Protein 7S91 (pdb70)

InterPro domains:
  IPR018657 LarA-like, N-terminal [PF09861] (10-203)
  IPR043166 LarA-like, C-terminal domain [G3DSA:3.90.226.30] (8-407)
  IPR047926 Nickel-dependent lactate racemase LarA [NF033504] (6-414)
  IPR048068 LarA-like [PTHR33171] (4-414)
  IPR048520 Lactate racemase, C-terminal domain [PF21113] (271-406)

Structure (mmCIF, N/CA/C/O backbone):
data_7S91
#
_entry.id   7S91
#
_cell.length_a   72.460
_cell.length_b   100.450
_cell.length_c   132.050
_cell.angle_alpha   90.00
_cell.angle_beta   90.00
_cell.angle_gamma   90.00
#
_symmetry.space_group_name_H-M   'I 2 2 2'
#
loop_
_entity.id
_entity.type
_entity.pdbx_description
1 polymer 'Malate racemase Mar2'
2 non-polymer 'CHLORIDE ION'
3 water water
#
loop_
_atom_site.group_PDB
_atom_site.id
_atom_site.type_symbol
_atom_site.label_atom_id
_atom_site.label_alt_id
_atom_site.label_comp_id
_atom_site.label_asym_id
_atom_site.label_entity_id
_atom_site.label_seq_id
_atom_site.pdbx_PDB_ins_code
_atom_site.Cartn_x
_atom_site.Cartn_y
_atom_site.Cartn_z
_atom_site.occupancy
_atom_site.B_iso_or_equiv
_atom_site.auth_seq_id
_atom_site.auth_comp_id
_atom_site.auth_asym_id
_atom_site.auth_atom_id
_atom_site.pdbx_PDB_model_num
ATOM 1 N N . GLY A 1 2 ? -18.554 -25.134 -78.924 1.00 54.00 2 GLY A N 1
ATOM 2 C CA . GLY A 1 2 ? -19.844 -25.051 -78.268 1.00 56.60 2 GLY A CA 1
ATOM 3 C C . GLY A 1 2 ? -19.863 -24.058 -77.122 1.00 58.55 2 GLY A C 1
ATOM 4 O O . GLY A 1 2 ? -18.814 -23.665 -76.601 1.00 58.33 2 GLY A O 1
ATOM 5 N N . TYR A 1 3 ? -21.065 -23.652 -76.726 1.00 56.80 3 TYR A N 1
ATOM 6 C CA . TYR A 1 3 ? -21.253 -22.614 -75.721 1.00 61.14 3 TYR A CA 1
ATOM 7 C C . TYR A 1 3 ? -22.050 -23.199 -74.566 1.00 64.31 3 TYR A C 1
ATOM 8 O O . TYR A 1 3 ? -23.155 -23.723 -74.759 1.00 62.78 3 TYR A O 1
ATOM 17 N N . LYS A 1 4 ? -21.455 -23.144 -73.381 1.00 62.08 4 LYS A N 1
ATOM 18 C CA . LYS A 1 4 ? -21.973 -23.772 -72.180 1.00 63.25 4 LYS A CA 1
ATOM 19 C C . LYS A 1 4 ? -22.744 -22.729 -71.380 1.00 64.67 4 LYS A C 1
ATOM 20 O O . LYS A 1 4 ? -22.384 -21.546 -71.354 1.00 59.97 4 LYS A O 1
ATOM 26 N N . GLU A 1 5 ? -23.818 -23.174 -70.733 1.00 65.77 5 GLU A N 1
ATOM 27 C CA . GLU A 1 5 ? -24.737 -22.286 -70.028 1.00 64.74 5 GLU A CA 1
ATOM 28 C C . GLU A 1 5 ? -24.827 -22.714 -68.568 1.00 63.77 5 GLU A C 1
ATOM 29 O O . GLU A 1 5 ? -25.276 -23.826 -68.272 1.00 62.51 5 GLU A O 1
ATOM 35 N N . ILE A 1 6 ? -24.399 -21.831 -67.664 1.00 61.66 6 ILE A N 1
ATOM 36 C CA . ILE A 1 6 ? -24.084 -22.179 -66.278 1.00 58.87 6 ILE A CA 1
ATOM 37 C C . ILE A 1 6 ? -24.943 -21.348 -65.337 1.00 57.42 6 ILE A C 1
ATOM 38 O O . ILE A 1 6 ? -24.799 -20.119 -65.279 1.00 56.13 6 ILE A O 1
ATOM 43 N N . SER A 1 7 ? -25.789 -22.019 -64.559 1.00 53.25 7 SER A N 1
ATOM 44 C CA . SER A 1 7 ? -26.566 -21.350 -63.519 1.00 50.83 7 SER A CA 1
ATOM 45 C C . SER A 1 7 ? -25.659 -21.050 -62.324 1.00 51.74 7 SER A C 1
ATOM 46 O O . SER A 1 7 ? -25.023 -21.956 -61.771 1.00 51.46 7 SER A O 1
ATOM 49 N N . LEU A 1 8 ? -25.568 -19.779 -61.947 1.00 48.57 8 LEU A N 1
ATOM 50 C CA . LEU A 1 8 ? -24.797 -19.351 -60.789 1.00 44.89 8 LEU A CA 1
ATOM 51 C C . LEU A 1 8 ? -25.755 -18.777 -59.753 1.00 41.52 8 LEU A C 1
ATOM 52 O O . LEU A 1 8 ? -26.437 -17.777 -60.016 1.00 40.34 8 LEU A O 1
ATOM 57 N N . LYS A 1 9 ? -25.788 -19.389 -58.576 1.00 38.93 9 LYS A N 1
ATOM 58 C CA . LYS A 1 9 ? -26.632 -18.881 -57.504 1.00 38.94 9 LYS A CA 1
ATOM 59 C C . LYS A 1 9 ? -26.203 -17.484 -57.071 1.00 34.43 9 LYS A C 1
ATOM 60 O O . LYS A 1 9 ? -25.012 -17.184 -56.914 1.00 29.76 9 LYS A O 1
ATOM 66 N N . TYR A 1 10 ? -27.199 -16.630 -56.888 1.00 32.93 10 TYR A N 1
ATOM 67 C CA . TYR A 1 10 ? -26.996 -15.245 -56.502 1.00 35.37 10 TYR A CA 1
ATOM 68 C C . TYR A 1 10 ? -28.134 -14.866 -55.567 1.00 39.73 10 TYR A C 1
ATOM 69 O O . TYR A 1 10 ? -29.314 -14.994 -55.930 1.00 37.82 10 TYR A O 1
ATOM 78 N N . GLY A 1 11 ? -27.785 -14.434 -54.361 1.00 35.95 11 GLY A N 1
ATOM 79 C CA . GLY A 1 11 ? -28.814 -14.119 -53.387 1.00 34.04 11 GLY A CA 1
ATOM 80 C C . GLY A 1 11 ? -29.752 -15.285 -53.186 1.00 37.61 11 GLY A C 1
ATOM 81 O O . GLY A 1 11 ? -29.331 -16.422 -52.936 1.00 35.40 11 GLY A O 1
ATOM 82 N N . LYS A 1 12 ? -31.050 -15.016 -53.317 1.00 36.48 12 LYS A N 1
ATOM 83 C CA . LYS A 1 12 ? -32.065 -16.035 -53.127 1.00 36.86 12 LYS A CA 1
ATOM 84 C C . LYS A 1 12 ? -32.547 -16.604 -54.445 1.00 34.78 12 LYS A C 1
ATOM 85 O O . LYS A 1 12 ? -33.591 -17.261 -54.482 1.00 41.58 12 LYS A O 1
ATOM 91 N N . GLY A 1 13 ? -31.811 -16.349 -55.528 1.00 38.47 13 GLY A N 1
ATOM 92 C CA . GLY A 1 13 ? -32.089 -16.931 -56.830 1.00 33.41 13 GLY A CA 1
ATOM 93 C C . GLY A 1 13 ? -30.841 -17.345 -57.587 1.00 42.95 13 GLY A C 1
ATOM 94 O O . GLY A 1 13 ? -29.860 -17.802 -56.982 1.00 38.07 13 GLY A O 1
ATOM 95 N N . ALA A 1 14 ? -30.852 -17.173 -58.914 1.00 47.50 14 ALA A N 1
ATOM 96 C CA . ALA A 1 14 ? -29.771 -17.653 -59.767 1.00 42.68 14 ALA A CA 1
ATOM 97 C C . ALA A 1 14 ? -29.633 -16.787 -61.007 1.00 46.06 14 ALA A C 1
ATOM 98 O O . ALA A 1 14 ? -30.631 -16.386 -61.609 1.00 47.81 14 ALA A O 1
ATOM 100 N N . VAL A 1 15 ? -28.388 -16.516 -61.389 1.00 49.97 15 VAL A N 1
ATOM 101 C CA . VAL A 1 15 ? -28.076 -15.887 -62.670 1.00 51.69 15 VAL A CA 1
ATOM 102 C C . VAL A 1 15 ? -27.609 -16.961 -63.648 1.00 55.13 15 VAL A C 1
ATOM 103 O O . VAL A 1 15 ? -27.506 -18.139 -63.287 1.00 51.78 15 VAL A O 1
ATOM 107 N N . ASP A 1 16 ? -27.307 -16.556 -64.886 1.00 61.52 16 ASP A N 1
ATOM 108 C CA . ASP A 1 16 ? -26.755 -17.436 -65.909 1.00 57.48 16 ASP A CA 1
ATOM 109 C C . ASP A 1 16 ? -25.539 -16.782 -66.547 1.00 61.74 16 ASP A C 1
ATOM 110 O O . ASP A 1 16 ? -25.448 -15.553 -66.638 1.00 63.94 16 ASP A O 1
ATOM 115 N N . VAL A 1 17 ? -24.595 -17.617 -66.978 1.00 61.45 17 VAL A N 1
ATOM 116 C CA . VAL A 1 17 ? -23.460 -17.172 -67.776 1.00 58.73 17 VAL A CA 1
ATOM 117 C C . VAL A 1 17 ? -23.273 -18.159 -68.928 1.00 63.14 17 VAL A C 1
ATOM 118 O O . VAL A 1 17 ? -23.588 -19.348 -68.811 1.00 61.97 17 VAL A O 1
ATOM 122 N N . LYS A 1 18 ? -22.805 -17.646 -70.067 1.00 58.76 18 LYS A N 1
ATOM 123 C CA . LYS A 1 18 ? -22.598 -18.442 -71.273 1.00 58.44 18 LYS A CA 1
ATOM 124 C C . LYS A 1 18 ? -21.121 -18.383 -71.639 1.00 60.91 18 LYS A C 1
ATOM 125 O O . LYS A 1 18 ? -20.569 -17.291 -71.826 1.00 58.01 18 LYS A O 1
ATOM 131 N N . ILE A 1 19 ? -20.470 -19.546 -71.702 1.00 56.26 19 ILE A N 1
ATOM 132 C CA . ILE A 1 19 ? -19.028 -19.598 -71.921 1.00 61.69 19 ILE A CA 1
ATOM 133 C C . ILE A 1 19 ? -18.741 -20.674 -72.964 1.00 60.53 19 ILE A C 1
ATOM 134 O O . ILE A 1 19 ? -19.411 -21.713 -72.997 1.00 58.73 19 ILE A O 1
ATOM 139 N N . ASP A 1 20 ? -17.746 -20.420 -73.819 1.00 57.83 20 ASP A N 1
ATOM 140 C CA . ASP A 1 20 ? -17.254 -21.447 -74.735 1.00 61.86 20 ASP A CA 1
ATOM 141 C C . ASP A 1 20 ? -16.714 -22.634 -73.943 1.00 58.04 20 ASP A C 1
ATOM 142 O O . ASP A 1 20 ? -15.727 -22.501 -73.211 1.00 56.17 20 ASP A O 1
ATOM 147 N N . GLU A 1 21 ? -17.354 -23.797 -74.113 1.00 55.25 21 GLU A N 1
ATOM 148 C CA . GLU A 1 21 ? -17.044 -24.956 -73.279 1.00 60.59 21 GLU A CA 1
ATOM 149 C C . GLU A 1 21 ? -15.565 -25.325 -73.342 1.00 62.35 21 GLU A C 1
ATOM 150 O O . GLU A 1 21 ? -14.953 -25.612 -72.306 1.00 57.18 21 GLU A O 1
ATOM 156 N N . ASN A 1 22 ? -14.966 -25.301 -74.543 1.00 62.90 22 ASN A N 1
ATOM 157 C CA . ASN A 1 22 ? -13.564 -25.681 -74.720 1.00 59.81 22 ASN A CA 1
ATOM 158 C C . ASN A 1 22 ? -12.614 -24.681 -74.110 1.00 61.63 22 ASN A C 1
ATOM 159 O O . ASN A 1 22 ? -11.393 -24.848 -74.215 1.00 61.82 22 ASN A O 1
ATOM 164 N N . MET A 1 23 ? -13.153 -23.643 -73.488 1.00 63.74 23 MET A N 1
ATOM 165 C CA . MET A 1 23 ? -12.366 -22.591 -72.878 1.00 66.79 23 MET A CA 1
ATOM 166 C C . MET A 1 23 ? -12.516 -22.560 -71.361 1.00 62.45 23 MET A C 1
ATOM 167 O O . MET A 1 23 ? -11.755 -21.853 -70.687 1.00 59.61 23 MET A O 1
ATOM 172 N N . CYS A 1 24 ? -13.441 -23.341 -70.805 1.00 56.57 24 CYS A N 1
ATOM 173 C CA . CYS A 1 24 ? -13.750 -23.270 -69.390 1.00 61.00 24 CYS A CA 1
ATOM 174 C C . CYS A 1 24 ? -13.829 -24.661 -68.767 1.00 61.28 24 CYS A C 1
ATOM 175 O O . CYS A 1 24 ? -14.071 -25.667 -69.442 1.00 59.33 24 CYS A O 1
ATOM 178 N N . THR A 1 25 ? -13.601 -24.698 -67.455 1.00 52.46 25 THR A N 1
ATOM 179 C CA . THR A 1 25 ? -13.842 -25.873 -66.627 1.00 56.28 25 THR A CA 1
ATOM 180 C C . THR A 1 25 ? -14.762 -25.463 -65.479 1.00 52.27 25 THR A C 1
ATOM 181 O O . THR A 1 25 ? -14.561 -24.407 -64.868 1.00 51.99 25 THR A O 1
ATOM 185 N N . VAL A 1 26 ? -15.772 -26.281 -65.198 1.00 48.03 26 VAL A N 1
ATOM 186 C CA . VAL A 1 26 ? -16.683 -26.055 -64.082 1.00 45.48 26 VAL A CA 1
ATOM 187 C C . VAL A 1 26 ? -16.375 -27.088 -63.008 1.00 44.39 26 VAL A C 1
ATOM 188 O O . VAL A 1 26 ? -16.631 -28.283 -63.191 1.00 49.96 26 VAL A O 1
ATOM 192 N N . LEU A 1 27 ? -15.854 -26.623 -61.879 1.00 44.64 27 LEU A N 1
ATOM 193 C CA . LEU A 1 27 ? -15.524 -27.459 -60.732 1.00 39.87 27 LEU A CA 1
ATOM 194 C C . LEU A 1 27 ? -16.672 -27.458 -59.731 1.00 38.37 27 LEU A C 1
ATOM 195 O O . LEU A 1 27 ? -17.085 -26.396 -59.260 1.00 40.30 27 LEU A O 1
ATOM 200 N N . TYR A 1 28 ? -17.174 -28.652 -59.393 1.00 43.44 28 TYR A N 1
ATOM 201 C CA . TYR A 1 28 ? -18.246 -28.822 -58.416 1.00 43.66 28 TYR A CA 1
ATOM 202 C C . TYR A 1 28 ? -17.761 -29.585 -57.183 1.00 40.13 28 TYR A C 1
ATOM 203 O O . TYR A 1 28 ? -16.967 -30.514 -57.313 1.00 42.48 28 TYR A O 1
ATOM 212 N N . PRO A 1 29 ? -18.236 -29.243 -55.987 1.00 41.57 29 PRO A N 1
ATOM 213 C CA . PRO A 1 29 ? -17.969 -30.087 -54.819 1.00 38.16 29 PRO A CA 1
ATOM 214 C C . PRO A 1 29 ? -18.806 -31.358 -54.855 1.00 41.37 29 PRO A C 1
ATOM 215 O O . PRO A 1 29 ? -19.819 -31.461 -55.552 1.00 41.40 29 PRO A O 1
ATOM 219 N N . GLU A 1 30 ? -18.358 -32.341 -54.083 1.00 41.72 30 GLU A N 1
ATOM 220 C CA . GLU A 1 30 ? -19.079 -33.597 -53.875 1.00 45.45 30 GLU A CA 1
ATOM 221 C C . GLU A 1 30 ? -19.587 -33.573 -52.433 1.00 46.75 30 GLU A C 1
ATOM 222 O O . GLU A 1 30 ? -19.080 -34.274 -51.551 1.00 50.92 30 GLU A O 1
ATOM 228 N N . ASP A 1 31 ? -20.627 -32.777 -52.204 1.00 49.42 31 ASP A N 1
ATOM 229 C CA . ASP A 1 31 ? -21.003 -32.359 -50.855 1.00 52.49 31 ASP A CA 1
ATOM 230 C C . ASP A 1 31 ? -21.860 -33.468 -50.236 1.00 55.03 31 ASP A C 1
ATOM 231 O O . ASP A 1 31 ? -23.090 -33.397 -50.183 1.00 57.27 31 ASP A O 1
ATOM 236 N N . LEU A 1 32 ? -21.177 -34.516 -49.759 1.00 54.65 32 LEU A N 1
ATOM 237 C CA . LEU A 1 32 ? -21.830 -35.756 -49.337 1.00 50.01 32 LEU A CA 1
ATOM 238 C C . LEU A 1 32 ? -22.793 -35.512 -48.172 1.00 50.04 32 LEU A C 1
ATOM 239 O O . LEU A 1 32 ? -22.554 -34.658 -47.322 1.00 50.66 32 LEU A O 1
ATOM 244 N N . PRO A 1 33 ? -23.881 -36.270 -48.100 1.00 51.99 33 PRO A N 1
ATOM 245 C CA . PRO A 1 33 ? -24.841 -36.079 -47.007 1.00 46.76 33 PRO A CA 1
ATOM 246 C C . PRO A 1 33 ? -24.391 -36.805 -45.742 1.00 48.46 33 PRO A C 1
ATOM 247 O O . PRO A 1 33 ? -23.658 -37.802 -45.779 1.00 47.65 33 PRO A O 1
ATOM 251 N N . GLY A 1 34 ? -24.854 -36.284 -44.607 1.00 42.65 34 GLY A N 1
ATOM 252 C CA . GLY A 1 34 ? -24.467 -36.847 -43.327 1.00 44.25 34 GLY A CA 1
ATOM 253 C C . GLY A 1 34 ? -24.910 -38.292 -43.173 1.00 45.99 34 GLY A C 1
ATOM 254 O O . GLY A 1 34 ? -25.931 -38.717 -43.715 1.00 45.21 34 GLY A O 1
ATOM 255 N N . VAL A 1 35 ? -24.108 -39.065 -42.428 1.00 45.50 35 VAL A N 1
ATOM 256 C CA . VAL A 1 35 ? -24.419 -40.471 -42.173 1.00 44.54 35 VAL A CA 1
ATOM 257 C C . VAL A 1 35 ? -25.711 -40.571 -41.372 1.00 46.32 35 VAL A C 1
ATOM 258 O O . VAL A 1 35 ? -26.048 -39.684 -40.581 1.00 47.79 35 VAL A O 1
ATOM 262 N N . GLU A 1 36 ? -26.447 -41.666 -41.574 1.00 49.93 36 GLU A N 1
ATOM 263 C CA . GLU A 1 36 ? -27.720 -41.798 -40.869 1.00 58.04 36 GLU A CA 1
ATOM 264 C C . GLU A 1 36 ? -27.503 -41.955 -39.368 1.00 52.42 36 GLU A C 1
ATOM 265 O O . GLU A 1 36 ? -28.201 -41.319 -38.568 1.00 51.92 36 GLU A O 1
ATOM 271 N N . ASP A 1 37 ? -26.534 -42.779 -38.963 1.00 42.39 37 ASP A N 1
ATOM 272 C CA . ASP A 1 37 ? -26.265 -43.019 -37.546 1.00 41.05 37 ASP A CA 1
ATOM 273 C C . ASP A 1 37 ? -24.878 -42.492 -37.208 1.00 43.67 37 ASP A C 1
ATOM 274 O O . ASP A 1 37 ? -23.884 -43.235 -37.280 1.00 39.39 37 ASP A O 1
ATOM 279 N N . PRO A 1 38 ? -24.770 -41.216 -36.819 1.00 47.71 38 PRO A N 1
ATOM 280 C CA . PRO A 1 38 ? -23.441 -40.650 -36.520 1.00 34.24 38 PRO A CA 1
ATOM 281 C C . PRO A 1 38 ? -22.732 -41.326 -35.361 1.00 36.03 38 PRO A C 1
ATOM 282 O O . PRO A 1 38 ? -21.520 -41.563 -35.449 1.00 39.93 38 PRO A O 1
ATOM 286 N N . MET A 1 39 ? -23.432 -41.631 -34.266 1.00 34.30 39 MET A N 1
ATOM 287 C CA . MET A 1 39 ? -22.766 -42.271 -33.135 1.00 36.12 39 MET A CA 1
ATOM 288 C C . MET A 1 39 ? -22.276 -43.675 -33.481 1.00 37.43 39 MET A C 1
ATOM 289 O O . MET A 1 39 ? -21.282 -44.147 -32.906 1.00 33.31 39 MET A O 1
ATOM 294 N N . ALA A 1 40 ? -22.943 -44.346 -34.421 1.00 37.76 40 ALA A N 1
ATOM 295 C CA . ALA A 1 40 ? -22.491 -45.659 -34.868 1.00 37.88 40 ALA A CA 1
ATOM 296 C C . ALA A 1 40 ? -21.308 -45.548 -35.824 1.00 37.38 40 ALA A C 1
ATOM 297 O O . ALA A 1 40 ? -20.454 -46.444 -35.854 1.00 35.85 40 ALA A O 1
ATOM 299 N N . GLU A 1 41 ? -21.241 -44.466 -36.608 1.00 34.48 41 GLU A N 1
ATOM 300 C CA . GLU A 1 41 ? -20.044 -44.209 -37.405 1.00 37.59 41 GLU A CA 1
ATOM 301 C C . GLU A 1 41 ? -18.838 -43.945 -36.504 1.00 37.45 41 GLU A C 1
ATOM 302 O O . GLU A 1 41 ? -17.711 -44.335 -36.833 1.00 34.57 41 GLU A O 1
ATOM 308 N N . VAL A 1 42 ? -19.055 -43.299 -35.351 1.00 33.06 42 VAL A N 1
ATOM 309 C CA . VAL A 1 42 ? -17.959 -43.116 -34.402 1.00 34.46 42 VAL A CA 1
ATOM 310 C C . VAL A 1 42 ? -17.448 -44.466 -33.931 1.00 32.19 42 VAL A C 1
ATOM 311 O O . VAL A 1 42 ? -16.242 -44.727 -33.923 1.00 32.63 42 VAL A O 1
ATOM 315 N N . SER A 1 43 ? -18.366 -45.347 -33.526 1.00 34.94 43 SER A N 1
ATOM 316 C CA . SER A 1 43 ? -17.963 -46.648 -33.010 1.00 33.57 43 SER A CA 1
ATOM 317 C C . SER A 1 43 ? -17.317 -47.493 -34.096 1.00 33.07 43 SER A C 1
ATOM 318 O O . SER A 1 43 ? -16.331 -48.195 -33.840 1.00 32.82 43 SER A O 1
ATOM 321 N N . ARG A 1 44 ? -17.869 -47.452 -35.314 1.00 32.62 44 ARG A N 1
ATOM 322 C CA . ARG A 1 44 ? -17.197 -48.069 -36.454 1.00 31.11 44 ARG A CA 1
ATOM 323 C C . ARG A 1 44 ? -15.756 -47.570 -36.572 1.00 35.24 44 ARG A C 1
ATOM 324 O O . ARG A 1 44 ? -14.817 -48.365 -36.693 1.00 32.22 44 ARG A O 1
ATOM 332 N N . SER A 1 45 ? -15.571 -46.241 -36.530 1.00 33.37 45 SER A N 1
ATOM 333 C CA . SER A 1 45 ? -14.238 -45.642 -36.595 1.00 31.31 45 SER A CA 1
ATOM 334 C C . SER A 1 45 ? -13.320 -46.172 -35.501 1.00 28.95 45 SER A C 1
ATOM 335 O O . SER A 1 45 ? -12.156 -46.499 -35.762 1.00 34.29 45 SER A O 1
ATOM 338 N N . LEU A 1 46 ? -13.824 -46.251 -34.272 1.00 27.04 46 LEU A N 1
ATOM 339 C CA . LEU A 1 46 ? -13.018 -46.673 -33.134 1.00 29.93 46 LEU A CA 1
ATOM 340 C C . LEU A 1 46 ? -12.587 -48.131 -33.257 1.00 36.00 46 LEU A C 1
ATOM 341 O O . LEU A 1 46 ? -11.475 -48.493 -32.839 1.00 34.01 46 LEU A O 1
ATOM 346 N N . LYS A 1 47 ? -13.456 -48.984 -33.809 1.00 32.92 47 LYS A N 1
ATOM 347 C CA . LYS A 1 47 ? -13.095 -50.381 -34.033 1.00 35.93 47 LYS A CA 1
ATOM 348 C C . LYS A 1 47 ? -12.046 -50.524 -35.128 1.00 39.21 47 LYS A C 1
ATOM 349 O O . LYS A 1 47 ? -11.255 -51.475 -35.105 1.00 41.63 47 LYS A O 1
ATOM 351 N N . ASP A 1 48 ? -12.011 -49.586 -36.078 1.00 36.67 48 ASP A N 1
ATOM 352 C CA . ASP A 1 48 ? -11.089 -49.609 -37.214 1.00 40.28 48 ASP A CA 1
ATOM 353 C C . ASP A 1 48 ? -10.184 -48.376 -37.186 1.00 37.99 48 ASP A C 1
ATOM 354 O O . ASP A 1 48 ? -10.251 -47.517 -38.079 1.00 40.25 48 ASP A O 1
ATOM 359 N N . PRO A 1 49 ? -9.312 -48.255 -36.189 1.00 39.46 49 PRO A N 1
ATOM 360 C CA . PRO A 1 49 ? -8.472 -47.060 -36.087 1.00 31.31 49 PRO A CA 1
ATOM 361 C C . PRO A 1 49 ? -7.332 -47.084 -37.095 1.00 34.17 49 PRO A C 1
ATOM 362 O O . PRO A 1 49 ? -6.956 -48.125 -37.635 1.00 38.10 49 PRO A O 1
ATOM 366 N N . ILE A 1 50 ? -6.786 -45.899 -37.342 1.00 31.23 50 ILE A N 1
ATOM 367 C CA . ILE A 1 50 ? -5.827 -45.658 -38.415 1.00 30.56 50 ILE A CA 1
ATOM 368 C C . ILE A 1 50 ? -4.456 -45.413 -37.800 1.00 30.34 50 ILE A C 1
ATOM 369 O O . ILE A 1 50 ? -4.260 -44.431 -37.078 1.00 32.95 50 ILE A O 1
ATOM 374 N N . GLY A 1 51 ? -3.508 -46.299 -38.085 1.00 30.32 51 GLY A N 1
ATOM 375 C CA . GLY A 1 51 ? -2.131 -46.067 -37.703 1.00 32.99 51 GLY A CA 1
ATOM 376 C C . GLY A 1 51 ? -1.853 -46.296 -36.243 1.00 33.40 51 GLY A C 1
ATOM 377 O O . GLY A 1 51 ? -0.790 -45.897 -35.761 1.00 39.35 51 GLY A O 1
ATOM 378 N N . LYS A 1 52 ? -2.777 -46.911 -35.515 1.00 34.88 52 LYS A N 1
ATOM 379 C CA . LYS A 1 52 ? -2.541 -47.115 -34.097 1.00 38.78 52 LYS A CA 1
ATOM 380 C C . LYS A 1 52 ? -3.565 -48.121 -33.613 1.00 34.78 52 LYS A C 1
ATOM 381 O O . LYS A 1 52 ? -4.613 -48.310 -34.230 1.00 34.05 52 LYS A O 1
ATOM 387 N N . ALA A 1 53 ? -3.214 -48.805 -32.537 1.00 35.04 53 ALA A N 1
ATOM 388 C CA . ALA A 1 53 ? -4.067 -49.817 -31.969 1.00 34.50 53 ALA A CA 1
ATOM 389 C C . ALA A 1 53 ? -5.382 -49.189 -31.503 1.00 35.70 53 ALA A C 1
ATOM 390 O O . ALA A 1 53 ? -5.453 -47.990 -31.232 1.00 34.42 53 ALA A O 1
ATOM 392 N N . PRO A 1 54 ? -6.446 -49.973 -31.408 1.00 34.33 54 PRO A N 1
ATOM 393 C CA . PRO A 1 54 ? -7.690 -49.418 -30.864 1.00 33.38 54 PRO A CA 1
ATOM 394 C C . PRO A 1 54 ? -7.478 -49.028 -29.413 1.00 34.45 54 PRO A C 1
ATOM 395 O O . PRO A 1 54 ? -6.535 -49.479 -28.756 1.00 35.04 54 PRO A O 1
ATOM 399 N N . LEU A 1 55 ? -8.359 -48.153 -28.925 1.00 31.38 55 LEU A N 1
ATOM 400 C CA . LEU A 1 55 ? -8.307 -47.742 -27.527 1.00 30.54 55 LEU A CA 1
ATOM 401 C C . LEU A 1 55 ? -8.335 -48.936 -26.579 1.00 33.31 55 LEU A C 1
ATOM 402 O O . LEU A 1 55 ? -7.685 -48.917 -25.526 1.00 35.25 55 LEU A O 1
ATOM 407 N N . SER A 1 56 ? -9.104 -49.969 -26.920 1.00 32.90 56 SER A N 1
ATOM 408 C CA . SER A 1 56 ? -9.143 -51.177 -26.104 1.00 36.74 56 SER A CA 1
ATOM 409 C C . SER A 1 56 ? -7.745 -51.679 -25.741 1.00 40.26 56 SER A C 1
ATOM 410 O O . SER A 1 56 ? -7.559 -52.254 -24.661 1.00 37.59 56 SER A O 1
ATOM 413 N N . ASP A 1 57 ? -6.740 -51.444 -26.597 1.00 38.13 57 ASP A N 1
ATOM 414 C CA . ASP A 1 57 ? -5.383 -51.919 -26.316 1.00 36.16 57 ASP A CA 1
ATOM 415 C C . ASP A 1 57 ? -4.427 -50.836 -25.829 1.00 38.07 57 ASP A C 1
ATOM 416 O O . ASP A 1 57 ? -3.292 -51.155 -25.462 1.00 38.87 57 ASP A O 1
ATOM 421 N N . LEU A 1 58 ? -4.844 -49.573 -25.790 1.00 36.11 58 LEU A N 1
ATOM 422 C CA . LEU A 1 58 ? -3.924 -48.510 -25.404 1.00 33.68 58 LEU A CA 1
ATOM 423 C C . LEU A 1 58 ? -4.053 -48.059 -23.953 1.00 34.20 58 LEU A C 1
ATOM 424 O O . LEU A 1 58 ? -3.083 -47.535 -23.395 1.00 36.31 58 LEU A O 1
ATOM 429 N N . VAL A 1 59 ? -5.206 -48.255 -23.325 1.00 32.87 59 VAL A N 1
ATOM 430 C CA . VAL A 1 59 ? -5.574 -47.501 -22.140 1.00 34.25 59 VAL A CA 1
ATOM 431 C C . VAL A 1 59 ? -5.589 -48.346 -20.888 1.00 35.31 59 VAL A C 1
ATOM 432 O O . VAL A 1 59 ? -5.896 -47.818 -19.810 1.00 36.33 59 VAL A O 1
ATOM 436 N N . LYS A 1 60 ? -5.335 -49.642 -20.995 1.00 35.10 60 LYS A N 1
ATOM 437 C CA . LYS A 1 60 ? -5.407 -50.526 -19.839 1.00 38.56 60 LYS A CA 1
ATOM 438 C C . LYS A 1 60 ? -4.604 -49.949 -18.679 1.00 36.02 60 LYS A C 1
ATOM 439 O O . LYS A 1 60 ? -3.409 -49.684 -18.811 1.00 37.42 60 LYS A O 1
ATOM 441 N N . GLY A 1 61 ? -5.268 -49.723 -17.552 1.00 38.46 61 GLY A N 1
ATOM 442 C CA . GLY A 1 61 ? -4.604 -49.228 -16.363 1.00 36.89 61 GLY A CA 1
ATOM 443 C C . GLY A 1 61 ? -4.476 -47.721 -16.247 1.00 39.97 61 GLY A C 1
ATOM 444 O O . GLY A 1 61 ? -4.033 -47.242 -15.195 1.00 43.04 61 GLY A O 1
ATOM 445 N N . LYS A 1 62 ? -4.826 -46.957 -17.286 1.00 37.91 62 LYS A N 1
ATOM 446 C CA . LYS A 1 62 ? -4.759 -45.502 -17.191 1.00 33.10 62 LYS A CA 1
ATOM 447 C C . LYS A 1 62 ? -5.722 -45.019 -16.122 1.00 36.29 62 LYS A C 1
ATOM 448 O O . LYS A 1 62 ? -6.808 -45.574 -15.941 1.00 39.15 62 LYS A O 1
ATOM 454 N N . LYS A 1 63 ? -5.319 -43.983 -15.407 1.00 40.25 63 LYS A N 1
ATOM 455 C CA . LYS A 1 63 ? -6.107 -43.453 -14.308 1.00 38.73 63 LYS A CA 1
ATOM 456 C C . LYS A 1 63 ? -6.433 -41.987 -14.500 1.00 37.74 63 LYS A C 1
ATOM 457 O O . LYS A 1 63 ? -7.058 -41.380 -13.621 1.00 39.66 63 LYS A O 1
ATOM 463 N N . ASP A 1 64 ? -6.021 -41.392 -15.610 1.00 36.15 64 ASP A N 1
ATOM 464 C CA . ASP A 1 64 ? -6.181 -39.959 -15.678 1.00 35.34 64 ASP A CA 1
ATOM 465 C C . ASP A 1 64 ? -6.322 -39.610 -17.165 1.00 33.41 64 ASP A C 1
ATOM 466 O O . ASP A 1 64 ? -5.453 -38.960 -17.756 1.00 29.71 64 ASP A O 1
ATOM 471 N N . VAL A 1 65 ? -7.397 -40.099 -17.790 1.00 32.72 65 VAL A N 1
ATOM 472 C CA . VAL A 1 65 ? -7.644 -39.870 -19.214 1.00 28.12 65 VAL A CA 1
ATOM 473 C C . VAL A 1 65 ? -8.314 -38.518 -19.409 1.00 29.69 65 VAL A C 1
ATOM 474 O O . VAL A 1 65 ? -9.300 -38.193 -18.733 1.00 31.03 65 VAL A O 1
ATOM 478 N N . VAL A 1 66 ? -7.787 -37.729 -20.345 1.00 28.82 66 VAL A N 1
ATOM 479 C CA . VAL A 1 66 ? -8.347 -36.435 -20.715 1.00 26.55 66 VAL A CA 1
ATOM 480 C C . VAL A 1 66 ? -8.833 -36.515 -22.161 1.00 27.89 66 VAL A C 1
ATOM 481 O O . VAL A 1 66 ? -8.136 -37.045 -23.039 1.00 27.80 66 VAL A O 1
ATOM 485 N N . ILE A 1 67 ? -10.046 -36.033 -22.397 1.00 31.84 67 ILE A N 1
ATOM 486 C CA . ILE A 1 67 ? -10.617 -35.892 -23.735 1.00 30.34 67 ILE A CA 1
ATOM 487 C C . ILE A 1 67 ? -10.753 -34.399 -24.017 1.00 27.65 67 ILE A C 1
ATOM 488 O O . ILE A 1 67 ? -11.485 -33.691 -23.309 1.00 29.00 67 ILE A O 1
ATOM 493 N N . LEU A 1 68 ? -10.056 -33.922 -25.045 1.00 23.39 68 LEU A N 1
ATOM 494 C CA . LEU A 1 68 ? -10.134 -32.529 -25.475 1.00 27.85 68 LEU A CA 1
ATOM 495 C C . LEU A 1 68 ? -11.319 -32.338 -26.405 1.00 31.10 68 LEU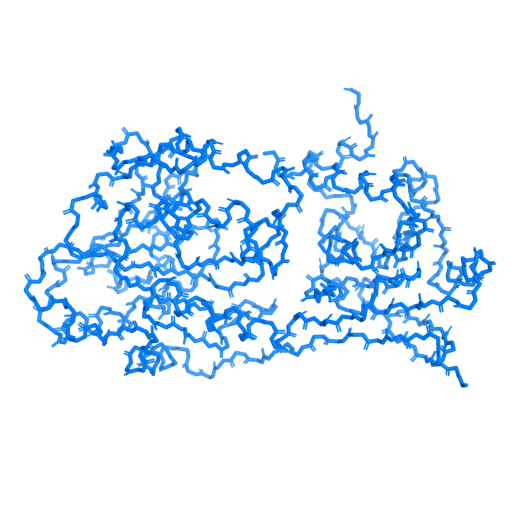 A C 1
ATOM 496 O O . LEU A 1 68 ? -11.484 -33.114 -27.349 1.00 34.16 68 LEU A O 1
ATOM 501 N N . ALA A 1 69 ? -12.099 -31.272 -26.179 1.00 29.54 69 ALA A N 1
ATOM 502 C CA . ALA A 1 69 ? -13.236 -30.935 -27.031 1.00 36.37 69 ALA A CA 1
ATOM 503 C C . ALA A 1 69 ? -13.242 -29.443 -27.352 1.00 34.81 69 ALA A C 1
ATOM 504 O O . ALA A 1 69 ? -12.737 -28.626 -26.578 1.00 35.02 69 ALA A O 1
ATOM 506 N N . SER A 1 70 ? -13.841 -29.090 -28.490 1.00 35.92 70 SER A N 1
ATOM 507 C CA . SER A 1 70 ? -13.915 -27.690 -28.900 1.00 45.07 70 SER A CA 1
ATOM 508 C C . SER A 1 70 ? -14.884 -26.913 -28.016 1.00 37.28 70 SER A C 1
ATOM 509 O O . SER A 1 70 ? -15.723 -27.484 -27.323 1.00 41.06 70 SER A O 1
ATOM 512 N N . ASP A 1 71 ? -14.758 -25.590 -28.040 1.00 37.50 71 ASP A N 1
ATOM 513 C CA . ASP A 1 71 ? -15.604 -24.756 -27.198 1.00 44.85 71 ASP A CA 1
ATOM 514 C C . ASP A 1 71 ? -16.882 -24.336 -27.936 1.00 46.42 71 ASP A C 1
ATOM 515 O O . ASP A 1 71 ? -17.107 -24.689 -29.096 1.00 43.43 71 ASP A O 1
ATOM 520 N N . ILE A 1 72 ? -17.728 -23.568 -27.236 1.00 43.56 72 ILE A N 1
ATOM 521 C CA . ILE A 1 72 ? -19.001 -23.098 -27.786 1.00 44.86 72 ILE A CA 1
ATOM 522 C C . ILE A 1 72 ? -18.775 -22.256 -29.043 1.00 48.56 72 ILE A C 1
ATOM 523 O O . ILE A 1 72 ? -19.642 -22.194 -29.924 1.00 54.02 72 ILE A O 1
ATOM 528 N N . THR A 1 73 ? -17.612 -21.615 -29.161 1.00 51.35 73 THR A N 1
ATOM 529 C CA . THR A 1 73 ? -17.344 -20.761 -30.316 1.00 53.53 73 THR A CA 1
ATOM 530 C C . THR A 1 73 ? -17.232 -21.575 -31.599 1.00 56.26 73 THR A C 1
ATOM 531 O O . THR A 1 73 ? -17.786 -21.193 -32.637 1.00 58.87 73 THR A O 1
ATOM 535 N N . ARG A 1 74 ? -16.494 -22.699 -31.550 1.00 56.58 74 ARG A N 1
ATOM 536 C CA . ARG A 1 74 ? -16.210 -23.533 -32.710 1.00 57.11 74 ARG A CA 1
ATOM 537 C C . ARG A 1 74 ? -17.107 -24.765 -32.678 1.00 53.97 74 ARG A C 1
ATOM 538 O O . ARG A 1 74 ? -16.622 -25.843 -32.324 1.00 52.55 74 ARG A O 1
ATOM 546 N N . PRO A 1 75 ? -18.431 -24.655 -33.050 1.00 56.17 75 PRO A N 1
ATOM 547 C CA . PRO A 1 75 ? -19.369 -25.769 -32.840 1.00 52.60 75 PRO A CA 1
ATOM 548 C C . PRO A 1 75 ? -18.881 -27.094 -33.396 1.00 52.41 75 PRO A C 1
ATOM 549 O O . PRO A 1 75 ? -18.767 -27.261 -34.612 1.00 56.51 75 PRO A O 1
ATOM 553 N N . SER A 1 76 ? -18.578 -28.044 -32.528 1.00 54.92 76 SER A N 1
ATOM 554 C CA . SER A 1 76 ? -18.173 -29.376 -32.944 1.00 48.01 76 SER A CA 1
ATOM 555 C C . SER A 1 76 ? -19.176 -30.372 -32.389 1.00 44.45 76 SER A C 1
ATOM 556 O O . SER A 1 76 ? -19.857 -30.087 -31.400 1.00 44.93 76 SER A O 1
ATOM 559 N N . PRO A 1 77 ? -19.319 -31.526 -33.025 1.00 44.89 77 PRO A N 1
ATOM 560 C CA . PRO A 1 77 ? -20.274 -32.520 -32.512 1.00 44.88 77 PRO A CA 1
ATOM 561 C C . PRO A 1 77 ? -19.682 -33.357 -31.389 1.00 37.26 77 PRO A C 1
ATOM 562 O O . PRO A 1 77 ? -19.725 -34.589 -31.416 1.00 36.76 77 PRO A O 1
ATOM 566 N N . SER A 1 78 ? -19.136 -32.667 -30.389 1.00 35.64 78 SER A N 1
ATOM 567 C CA . SER A 1 78 ? -18.610 -33.346 -29.214 1.00 39.32 78 SER A CA 1
ATOM 568 C C . SER A 1 78 ? -19.660 -34.255 -28.589 1.00 34.98 78 SER A C 1
ATOM 569 O O . SER A 1 78 ? -19.353 -35.384 -28.192 1.00 35.03 78 SER A O 1
ATOM 572 N N . HIS A 1 79 ? -20.916 -33.798 -28.534 1.00 34.98 79 HIS A N 1
ATOM 573 C CA . HIS A 1 79 ? -21.984 -34.637 -27.989 1.00 37.56 79 HIS A CA 1
ATOM 574 C C . HIS A 1 79 ? -22.201 -35.900 -28.808 1.00 31.38 79 HIS A C 1
ATOM 575 O O . HIS A 1 79 ? -22.797 -36.856 -28.302 1.00 31.57 79 HIS A O 1
ATOM 582 N N . ILE A 1 80 ? -21.744 -35.931 -30.053 1.00 32.08 80 ILE A N 1
ATOM 583 C CA . ILE A 1 80 ? -21.792 -37.169 -30.826 1.00 32.14 80 ILE A CA 1
ATOM 584 C C . ILE A 1 80 ? -20.519 -37.987 -30.646 1.00 32.73 80 ILE A C 1
ATOM 585 O O . ILE A 1 80 ? -20.571 -39.217 -30.573 1.00 29.91 80 ILE A O 1
ATOM 590 N N . LEU A 1 81 ? -19.354 -37.329 -30.599 1.00 33.11 81 LEU A N 1
ATOM 591 C CA . LEU A 1 81 ? -18.099 -38.072 -30.567 1.00 36.16 81 LEU A CA 1
ATOM 592 C C . LEU A 1 81 ? -17.813 -38.656 -29.190 1.00 36.04 81 LEU A C 1
ATOM 593 O O . LEU A 1 81 ? -17.322 -39.786 -29.085 1.00 36.70 81 LEU A O 1
ATOM 598 N N . ILE A 1 82 ? -18.108 -37.913 -28.129 1.00 32.38 82 ILE A N 1
ATOM 599 C CA . ILE A 1 82 ? -17.611 -38.282 -26.809 1.00 31.55 82 ILE A CA 1
ATOM 600 C C . ILE A 1 82 ? -18.300 -39.519 -26.225 1.00 35.27 82 ILE A C 1
ATOM 601 O O . ILE A 1 82 ? -17.580 -40.398 -25.720 1.00 34.60 82 ILE A O 1
ATOM 606 N N . PRO A 1 83 ? -19.637 -39.671 -26.270 1.00 35.17 83 PRO A N 1
ATOM 607 C CA . PRO A 1 83 ? -20.280 -40.856 -25.631 1.00 35.74 83 PRO A CA 1
ATOM 608 C C . PRO A 1 83 ? -19.751 -42.185 -26.156 1.00 34.97 83 PRO A C 1
ATOM 609 O O . PRO A 1 83 ? -19.517 -43.101 -25.358 1.00 35.73 83 PRO A O 1
ATOM 613 N N . PRO A 1 84 ? -19.558 -42.367 -27.469 1.00 36.87 84 PRO A N 1
ATOM 614 C CA . PRO A 1 84 ? -18.941 -43.632 -27.902 1.00 35.23 84 PRO A CA 1
ATOM 615 C C . PRO A 1 84 ? -17.500 -43.787 -27.433 1.00 37.28 84 PRO A C 1
ATOM 616 O O . PRO A 1 84 ? -17.020 -44.927 -27.327 1.00 32.60 84 PRO A O 1
ATOM 620 N N . ILE A 1 85 ? -16.788 -42.681 -27.173 1.00 32.13 85 ILE A N 1
ATOM 621 C CA . ILE A 1 85 ? -15.411 -42.795 -26.697 1.00 31.20 85 ILE A CA 1
ATOM 622 C C . ILE A 1 85 ? -15.400 -43.304 -25.266 1.00 35.20 85 ILE A C 1
ATOM 623 O O . ILE A 1 85 ? -14.656 -44.236 -24.924 1.00 30.00 85 ILE A O 1
ATOM 628 N N . THR A 1 86 ? -16.249 -42.709 -24.414 1.00 27.74 86 THR A N 1
ATOM 629 C CA . THR A 1 86 ? -16.321 -43.152 -23.030 1.00 30.18 86 THR A CA 1
ATOM 630 C C . THR A 1 86 ? -16.830 -44.578 -22.938 1.00 31.00 86 THR A C 1
ATOM 631 O O . THR A 1 86 ? -16.466 -45.298 -22.007 1.00 32.81 86 THR A O 1
ATOM 635 N N . ASP A 1 87 ? -17.662 -45.007 -23.893 1.00 31.23 87 ASP A N 1
ATOM 636 C CA . ASP A 1 87 ? -18.097 -46.403 -23.918 1.00 36.09 87 ASP A CA 1
ATOM 637 C C . ASP A 1 87 ? -16.912 -47.349 -24.108 1.00 33.38 87 ASP A C 1
ATOM 638 O O . ASP A 1 87 ? -16.874 -48.436 -23.517 1.00 31.73 87 ASP A O 1
ATOM 643 N N . GLU A 1 88 ? -15.962 -46.977 -24.972 1.00 31.45 88 GLU A N 1
ATOM 644 C CA . GLU A 1 88 ? -14.779 -47.817 -25.145 1.00 33.26 88 GLU A CA 1
ATOM 645 C C . GLU A 1 88 ? -13.871 -47.718 -23.929 1.00 31.60 88 GLU A C 1
ATOM 646 O O . GLU A 1 88 ? -13.308 -48.726 -23.489 1.00 36.02 88 GLU A O 1
ATOM 652 N N . LEU A 1 89 ? -13.730 -46.516 -23.362 1.00 28.59 89 LEU A N 1
ATOM 653 C CA . LEU A 1 89 ? -12.924 -46.367 -22.161 1.00 28.93 89 LEU A CA 1
ATOM 654 C C . LEU A 1 89 ? -13.497 -47.206 -21.018 1.00 34.63 89 LEU A C 1
ATOM 655 O O . LEU A 1 89 ? -12.766 -47.963 -20.361 1.00 30.68 89 LEU A O 1
ATOM 660 N N . ASN A 1 90 ? -14.819 -47.119 -20.796 1.00 30.73 90 ASN A N 1
ATOM 661 C CA . ASN A 1 90 ? -15.475 -47.995 -19.821 1.00 35.40 90 ASN A CA 1
ATOM 662 C C . ASN A 1 90 ? -15.242 -49.472 -20.150 1.00 32.98 90 ASN A C 1
ATOM 663 O O . ASN A 1 90 ? -14.985 -50.287 -19.256 1.00 33.28 90 ASN A O 1
ATOM 668 N N . ARG A 1 91 ? -15.406 -49.846 -21.421 1.00 25.06 91 ARG A N 1
ATOM 669 C CA . ARG A 1 91 ? -15.265 -51.244 -21.809 1.00 31.22 91 ARG A CA 1
ATOM 670 C C . ARG A 1 91 ? -13.870 -51.773 -21.521 1.00 29.99 91 ARG A C 1
ATOM 671 O O . ARG A 1 91 ? -13.708 -52.954 -21.186 1.00 26.61 91 ARG A O 1
ATOM 679 N N . ALA A 1 92 ? -12.860 -50.917 -21.650 1.00 29.26 92 ALA A N 1
ATOM 680 C CA . ALA A 1 92 ? -11.482 -51.277 -21.381 1.00 30.22 92 ALA A CA 1
ATOM 681 C C . ALA A 1 92 ? -11.111 -51.131 -19.903 1.00 32.46 92 ALA A C 1
ATOM 682 O O . ALA A 1 92 ? -9.922 -51.188 -19.570 1.00 29.58 92 ALA A O 1
ATOM 684 N N . GLY A 1 93 ? -12.093 -50.920 -19.016 1.00 32.18 93 GLY A N 1
ATOM 685 C CA . GLY A 1 93 ? -11.836 -50.884 -17.587 1.00 28.77 93 GLY A CA 1
ATOM 686 C C . GLY A 1 93 ? -11.565 -49.522 -16.983 1.00 33.15 93 GLY A C 1
ATOM 687 O O . GLY A 1 93 ? -11.098 -49.464 -15.840 1.00 34.60 93 GLY A O 1
ATOM 688 N N . ILE A 1 94 ? -11.842 -48.431 -17.698 1.00 31.44 94 ILE A N 1
ATOM 689 C CA . ILE A 1 94 ? -11.607 -47.079 -17.194 1.00 32.69 94 ILE A CA 1
ATOM 690 C C . ILE A 1 94 ? -12.894 -46.530 -16.582 1.00 32.26 94 ILE A C 1
ATOM 691 O O . ILE A 1 94 ? -13.897 -46.349 -17.280 1.00 34.81 94 ILE A O 1
ATOM 696 N N . SER A 1 95 ? -12.870 -46.253 -15.279 1.00 34.68 95 SER A N 1
ATOM 697 C CA . SER A 1 95 ? -14.033 -45.662 -14.633 1.00 34.38 95 SER A CA 1
ATOM 698 C C . SER A 1 95 ? -14.225 -44.216 -15.093 1.00 34.73 95 SER A C 1
ATOM 699 O O . SER A 1 95 ? -13.289 -43.549 -15.554 1.00 33.89 95 SER A O 1
ATOM 702 N N . ASP A 1 96 ? -15.461 -43.729 -14.960 1.00 32.76 96 ASP A N 1
ATOM 703 C CA . ASP A 1 96 ? -15.749 -42.346 -15.319 1.00 35.38 96 ASP A CA 1
ATOM 704 C C . ASP A 1 96 ? -14.961 -41.349 -14.482 1.00 37.29 96 ASP A C 1
ATOM 705 O O . ASP A 1 96 ? -14.785 -40.206 -14.909 1.00 37.84 96 ASP A O 1
ATOM 710 N N . ASP A 1 97 ? -14.510 -41.742 -13.296 1.00 40.54 97 ASP A N 1
ATOM 711 C CA . ASP A 1 97 ? -13.715 -40.874 -12.443 1.00 33.78 97 ASP A CA 1
ATOM 712 C C . ASP A 1 97 ? -12.242 -40.904 -12.815 1.00 36.37 97 ASP A C 1
ATOM 713 O O . ASP A 1 97 ? -11.449 -40.156 -12.236 1.00 39.38 97 ASP A O 1
ATOM 718 N N . SER A 1 98 ? -11.866 -41.746 -13.774 1.00 38.46 98 SER A N 1
ATOM 719 C CA . SER A 1 98 ? -10.566 -41.703 -14.419 1.00 34.43 98 SER A CA 1
ATOM 720 C C . SER A 1 98 ? -10.621 -40.928 -15.726 1.00 32.40 98 SER A C 1
ATOM 721 O O . SER A 1 98 ? -9.670 -40.985 -16.507 1.00 34.44 98 SER A O 1
ATOM 724 N N . ILE A 1 99 ? -11.729 -40.237 -16.000 1.00 34.70 99 ILE A N 1
ATOM 725 C CA . ILE A 1 99 ? -11.928 -39.520 -17.259 1.00 36.32 99 ILE A CA 1
ATOM 726 C C . ILE A 1 99 ? -12.258 -38.060 -16.968 1.00 33.84 99 ILE A C 1
ATOM 727 O O . ILE A 1 99 ? -12.981 -37.757 -16.014 1.00 32.39 99 ILE A O 1
ATOM 732 N N . LYS A 1 100 ? -11.706 -37.155 -17.782 1.00 33.17 100 LYS A N 1
ATOM 733 C CA . LYS A 1 100 ? -12.045 -35.739 -17.746 1.00 28.79 100 LYS A CA 1
ATOM 734 C C . LYS A 1 100 ? -12.218 -35.251 -19.170 1.00 30.75 100 LYS A C 1
ATOM 735 O O . LYS A 1 100 ? -11.521 -35.696 -20.089 1.00 30.10 100 LYS A O 1
ATOM 741 N N . ILE A 1 101 ? -13.140 -34.325 -19.355 1.00 33.20 101 ILE A N 1
ATOM 742 C CA . ILE A 1 101 ? -13.231 -33.571 -20.594 1.00 30.30 101 ILE A CA 1
ATOM 743 C C . ILE A 1 101 ? -12.726 -32.167 -20.318 1.00 31.46 101 ILE A C 1
ATOM 744 O O . ILE A 1 101 ? -13.069 -31.566 -19.294 1.00 30.98 101 ILE A O 1
ATOM 749 N N . VAL A 1 102 ? -11.850 -31.684 -21.194 1.00 27.61 102 VAL A N 1
ATOM 750 C CA . VAL A 1 102 ? -11.290 -30.347 -21.115 1.00 27.24 102 VAL A CA 1
ATOM 751 C C . VAL A 1 102 ? -11.668 -29.626 -22.407 1.00 30.95 102 VAL A C 1
ATOM 752 O O . VAL A 1 102 ? -11.467 -30.167 -23.500 1.00 29.95 102 VAL A O 1
ATOM 756 N N . PHE A 1 103 ? -12.209 -28.412 -22.280 1.00 28.76 103 PHE A N 1
ATOM 757 C CA . PHE A 1 103 ? -12.613 -27.603 -23.420 1.00 29.07 103 PHE A CA 1
ATOM 758 C C . PHE A 1 103 ? -11.484 -26.688 -23.856 1.00 32.04 103 PHE A C 1
ATOM 759 O O . PHE A 1 103 ? -10.977 -25.897 -23.053 1.00 35.20 103 PHE A O 1
ATOM 767 N N . GLY A 1 104 ? -11.120 -26.776 -25.135 1.00 28.60 104 GLY A N 1
ATOM 768 C CA . GLY A 1 104 ? -10.087 -25.923 -25.692 1.00 36.27 104 GLY A CA 1
ATOM 769 C C . GLY A 1 104 ? -10.505 -24.493 -25.987 1.00 34.18 104 GLY A C 1
ATOM 770 O O . GLY A 1 104 ? -10.769 -24.136 -27.136 1.00 40.71 104 GLY A O 1
ATOM 771 N N . LEU A 1 105 ? -10.529 -23.661 -24.948 1.00 35.09 105 LEU A N 1
ATOM 772 C CA . LEU A 1 105 ? -10.980 -22.278 -25.072 1.00 32.71 105 LEU A CA 1
ATOM 773 C C . LEU A 1 105 ? -10.041 -21.426 -25.918 1.00 37.12 105 LEU A C 1
ATOM 774 O O . LEU A 1 105 ? -10.501 -20.519 -26.620 1.00 37.44 105 LEU A O 1
ATOM 779 N N . GLY A 1 106 ? -8.733 -21.665 -25.841 1.00 38.27 106 GLY A N 1
ATOM 780 C CA . GLY A 1 106 ? -7.797 -20.666 -26.330 1.00 31.95 106 GLY A CA 1
ATOM 781 C C . GLY A 1 106 ? -8.035 -19.365 -25.580 1.00 40.84 106 GLY A C 1
ATOM 782 O O . GLY A 1 106 ? -8.013 -19.318 -24.339 1.00 35.98 106 GLY A O 1
ATOM 783 N N . TYR A 1 107 ? -8.308 -18.290 -26.323 1.00 42.96 107 TYR A N 1
ATOM 784 C CA . TYR A 1 107 ? -8.509 -16.981 -25.711 1.00 41.95 107 TYR A CA 1
ATOM 785 C C . TYR A 1 107 ? -9.903 -16.771 -25.145 1.00 45.40 107 TYR A C 1
ATOM 786 O O . TYR A 1 107 ? -10.098 -15.788 -24.423 1.00 46.65 107 TYR A O 1
ATOM 795 N N . HIS A 1 108 ? -10.865 -17.636 -25.468 1.00 41.98 108 HIS A N 1
ATOM 796 C CA . HIS A 1 108 ? -12.271 -17.332 -25.251 1.00 38.04 108 HIS A CA 1
ATOM 797 C C . HIS A 1 108 ? -12.629 -17.449 -23.768 1.00 39.70 108 HIS A C 1
ATOM 798 O O . HIS A 1 108 ? -11.878 -17.999 -22.960 1.00 37.22 108 HIS A O 1
ATOM 805 N N . ARG A 1 109 ? -13.794 -16.892 -23.424 1.00 43.27 109 ARG A N 1
ATOM 806 C CA . ARG A 1 109 ? -14.295 -16.814 -22.056 1.00 42.95 109 ARG A CA 1
ATOM 807 C C . ARG A 1 109 ? -14.702 -18.196 -21.551 1.00 37.58 109 ARG A C 1
ATOM 808 O O . ARG A 1 109 ? -14.883 -19.129 -22.317 1.00 37.75 109 ARG A O 1
ATOM 816 N N . LYS A 1 110 ? -14.859 -18.328 -20.240 1.00 40.05 110 LYS A N 1
ATOM 817 C CA . LYS A 1 110 ? -15.320 -19.599 -19.705 1.00 37.71 110 LYS A CA 1
ATOM 818 C C . LYS A 1 110 ? -16.745 -19.915 -20.183 1.00 43.29 110 LYS A C 1
ATOM 819 O O . LYS A 1 110 ? -17.511 -19.042 -20.608 1.00 42.42 110 LYS A O 1
ATOM 825 N N . HIS A 1 111 ? -17.092 -21.190 -20.122 1.00 43.35 111 HIS A N 1
ATOM 826 C CA . HIS A 1 111 ? -18.441 -21.620 -20.442 1.00 36.97 111 HIS A CA 1
ATOM 827 C C . HIS A 1 111 ? -19.302 -21.569 -19.194 1.00 41.20 111 HIS A C 1
ATOM 828 O O . HIS A 1 111 ? -18.811 -21.761 -18.076 1.00 40.32 111 HIS A O 1
ATOM 835 N N . THR A 1 112 ? -20.593 -21.295 -19.387 1.00 37.14 112 THR A N 1
ATOM 836 C CA . THR A 1 112 ? -21.566 -21.591 -18.347 1.00 35.23 112 THR A CA 1
ATOM 837 C C . THR A 1 112 ? -21.839 -23.087 -18.334 1.00 36.04 112 THR A C 1
ATOM 838 O O . THR A 1 112 ? -21.471 -23.818 -19.256 1.00 38.85 112 THR A O 1
ATOM 842 N N . ASP A 1 113 ? -22.523 -23.536 -17.285 1.00 39.23 113 ASP A N 1
ATOM 843 C CA . ASP A 1 113 ? -22.842 -24.954 -17.184 1.00 39.10 113 ASP A CA 1
ATOM 844 C C . ASP A 1 113 ? -23.728 -25.412 -18.332 1.00 39.34 113 ASP A C 1
ATOM 845 O O . ASP A 1 113 ? -23.535 -26.507 -18.872 1.00 37.47 113 ASP A O 1
ATOM 850 N N . ASP A 1 114 ? -24.729 -24.602 -18.690 1.00 37.57 114 ASP A N 1
ATOM 851 C CA . ASP A 1 114 ? -25.611 -24.945 -19.799 1.00 38.14 114 ASP A CA 1
ATOM 852 C C . ASP A 1 114 ? -24.837 -25.068 -21.104 1.00 34.37 114 ASP A C 1
ATOM 853 O O . ASP A 1 114 ? -25.096 -25.978 -21.901 1.00 35.07 114 ASP A O 1
ATOM 858 N N . GLU A 1 115 ? -23.886 -24.158 -21.340 1.00 33.42 115 GLU A N 1
ATOM 859 C CA . GLU A 1 115 ? -23.019 -24.274 -22.512 1.00 38.34 115 GLU A CA 1
ATOM 860 C C . GLU A 1 115 ? -22.209 -25.565 -22.465 1.00 38.59 115 GLU A C 1
ATOM 861 O O . GLU A 1 115 ? -22.021 -26.234 -23.489 1.00 38.41 115 GLU A O 1
ATOM 867 N N . LYS A 1 116 ? -21.740 -25.952 -21.278 1.00 37.03 116 LYS A N 1
ATOM 868 C CA . LYS A 1 116 ? -21.006 -27.205 -21.166 1.00 36.28 116 LYS A CA 1
ATOM 869 C C . LYS A 1 116 ? -21.893 -28.399 -21.507 1.00 37.97 116 LYS A C 1
ATOM 870 O O . LYS A 1 116 ? -21.473 -29.314 -22.229 1.00 37.85 116 LYS A O 1
ATOM 876 N N . LYS A 1 117 ? -23.125 -28.414 -20.993 1.00 36.52 117 LYS A N 1
ATOM 877 C CA . LYS A 1 117 ? -24.047 -29.495 -21.334 1.00 39.19 117 LYS A CA 1
ATOM 878 C C . LYS A 1 117 ? -24.397 -29.488 -22.819 1.00 41.98 117 LYS A C 1
ATOM 879 O O . LYS A 1 117 ? -24.598 -30.553 -23.415 1.00 46.67 117 LYS A O 1
ATOM 885 N N . THR A 1 118 ? -24.516 -28.301 -23.417 1.00 36.20 118 THR A N 1
ATOM 886 C CA . THR A 1 118 ? -24.617 -28.204 -24.868 1.00 37.45 118 THR A CA 1
ATOM 887 C C . THR A 1 118 ? -23.482 -28.959 -25.562 1.00 43.88 118 THR A C 1
ATOM 888 O O . THR A 1 118 ? -23.706 -29.651 -26.567 1.00 42.45 118 THR A O 1
ATOM 892 N N . LEU A 1 119 ? -22.251 -28.822 -25.053 1.00 35.72 119 LEU A N 1
ATOM 893 C CA . LEU A 1 119 ? -21.102 -29.320 -25.803 1.00 35.33 119 LEU A CA 1
ATOM 894 C C . LEU A 1 119 ? -20.963 -30.834 -25.713 1.00 38.05 119 LEU A C 1
ATOM 895 O O . LEU A 1 119 ? -20.648 -31.486 -26.708 1.00 41.21 119 LEU A O 1
ATOM 900 N N . VAL A 1 120 ? -21.191 -31.417 -24.541 1.00 41.35 120 VAL A N 1
ATOM 901 C CA . VAL A 1 120 ? -20.936 -32.839 -24.331 1.00 40.17 120 VAL A CA 1
ATOM 902 C C . VAL A 1 120 ? -22.202 -33.671 -24.157 1.00 38.14 120 VAL A C 1
ATOM 903 O O . VAL A 1 120 ? -22.099 -34.907 -24.099 1.00 35.88 120 VAL A O 1
ATOM 907 N N . GLY A 1 121 ? -23.376 -33.051 -24.055 1.00 37.07 121 GLY A N 1
ATOM 908 C CA . GLY A 1 121 ? -24.574 -33.785 -23.690 1.00 39.47 121 GLY A CA 1
ATOM 909 C C . GLY A 1 121 ? -24.744 -33.854 -22.185 1.00 41.93 121 GLY A C 1
ATOM 910 O O . GLY A 1 121 ? -23.750 -33.920 -21.448 1.00 44.00 121 GLY A O 1
ATOM 911 N N . GLU A 1 122 ? -25.996 -33.824 -21.719 1.00 42.25 122 GLU A N 1
ATOM 912 C CA . GLU A 1 122 ? -26.276 -33.795 -20.284 1.00 43.86 122 GLU A CA 1
ATOM 913 C C . GLU A 1 122 ? -25.803 -35.063 -19.603 1.00 42.00 122 GLU A C 1
ATOM 914 O O . GLU A 1 122 ? -25.360 -35.025 -18.450 1.00 43.73 122 GLU A O 1
ATOM 920 N N . GLU A 1 123 ? -25.962 -36.206 -20.274 1.00 39.62 123 GLU A N 1
ATOM 921 C CA . GLU A 1 123 ? -25.591 -37.481 -19.673 1.00 43.82 123 GLU A CA 1
ATOM 922 C C . GLU A 1 123 ? -24.095 -37.536 -19.388 1.00 42.13 123 GLU A C 1
ATOM 923 O O . GLU A 1 123 ? -23.677 -37.984 -18.314 1.00 44.16 123 GLU A O 1
ATOM 925 N N . VAL A 1 124 ? -23.273 -37.062 -20.328 1.00 41.45 124 VAL A N 1
ATOM 926 C CA . VAL A 1 124 ? -21.828 -37.038 -20.096 1.00 41.12 124 VAL A CA 1
ATOM 927 C C . VAL A 1 124 ? -21.474 -36.011 -19.028 1.00 41.36 124 VAL A C 1
ATOM 928 O O . VAL A 1 124 ? -20.666 -36.284 -18.127 1.00 39.62 124 VAL A O 1
ATOM 932 N N . PHE A 1 125 ? -22.070 -34.814 -19.109 1.00 41.87 125 PHE A N 1
ATOM 933 C CA . PHE A 1 125 ? -21.760 -33.773 -18.132 1.00 40.70 125 PHE A CA 1
ATOM 934 C C . PHE A 1 125 ? -22.033 -34.244 -16.713 1.00 40.25 125 PHE A C 1
ATOM 935 O O . PHE A 1 125 ? -21.307 -33.870 -15.782 1.00 36.77 125 PHE A O 1
ATOM 943 N N . ASN A 1 126 ? -23.067 -35.064 -16.523 1.00 39.77 126 ASN A N 1
ATOM 944 C CA . ASN A 1 126 ? -23.397 -35.502 -15.173 1.00 43.18 126 ASN A CA 1
ATOM 945 C C . ASN A 1 126 ? -22.430 -36.559 -14.648 1.00 44.42 126 ASN A C 1
ATOM 946 O O . ASN A 1 126 ? -22.071 -36.528 -13.463 1.00 43.00 126 ASN A O 1
ATOM 951 N N . ARG A 1 127 ? -21.974 -37.477 -15.496 1.00 41.41 127 ARG A N 1
ATOM 952 C CA . ARG A 1 127 ? -21.104 -38.535 -14.995 1.00 47.74 127 ARG A CA 1
ATOM 953 C C . ARG A 1 127 ? -19.604 -38.214 -15.076 1.00 41.33 127 ARG A C 1
ATOM 954 O O . ARG A 1 127 ? -18.826 -38.818 -14.328 1.00 41.77 127 ARG A O 1
ATOM 962 N N . ILE A 1 128 ? -19.171 -37.268 -15.918 1.00 41.16 128 ILE A N 1
ATOM 963 C CA . ILE A 1 128 ? -17.748 -36.975 -16.093 1.00 37.60 128 ILE A CA 1
ATOM 964 C C . ILE A 1 128 ? -17.483 -35.487 -15.881 1.00 34.53 128 ILE A C 1
ATOM 965 O O . ILE A 1 128 ? -18.276 -34.634 -16.300 1.00 32.95 128 ILE A O 1
ATOM 970 N N . LYS A 1 129 ? -16.376 -35.177 -15.200 1.00 37.40 129 LYS A N 1
ATOM 971 C CA . LYS A 1 129 ? -15.976 -33.786 -14.984 1.00 39.53 129 LYS A CA 1
ATOM 972 C C . LYS A 1 129 ? -15.588 -33.121 -16.302 1.00 33.20 129 LYS A C 1
ATOM 973 O O . LYS A 1 129 ? -14.787 -33.653 -17.066 1.00 33.67 129 LYS A O 1
ATOM 979 N N . CYS A 1 130 ? -16.170 -31.961 -16.575 1.00 31.57 130 CYS A N 1
ATOM 980 C CA . CYS A 1 130 ? -15.925 -31.226 -17.809 1.00 29.56 130 CYS A CA 1
ATOM 981 C C . CYS A 1 130 ? -15.358 -29.864 -17.434 1.00 34.48 130 CYS A C 1
ATOM 982 O O . CYS A 1 130 ? -16.060 -29.030 -16.850 1.00 33.74 130 CYS A O 1
ATOM 985 N N . ILE A 1 131 ? -14.096 -29.636 -17.789 1.00 30.51 131 ILE A N 1
ATOM 986 C CA . ILE A 1 131 ? -13.308 -28.518 -17.285 1.00 33.27 131 ILE A CA 1
ATOM 987 C C . ILE A 1 131 ? -12.959 -27.586 -18.442 1.00 33.79 131 ILE A C 1
ATOM 988 O O . ILE A 1 131 ? -12.635 -28.045 -19.547 1.00 31.63 131 ILE A O 1
ATOM 993 N N . ASP A 1 132 ? -13.049 -26.274 -18.199 1.00 29.19 132 ASP A N 1
ATOM 994 C CA . ASP A 1 132 ? -12.574 -25.298 -19.172 1.00 27.56 132 ASP A CA 1
ATOM 995 C C . ASP A 1 132 ? -11.050 -25.162 -19.084 1.00 35.46 132 ASP A C 1
ATOM 996 O O . ASP A 1 132 ? -10.462 -25.208 -17.994 1.00 28.18 132 ASP A O 1
ATOM 1001 N N . HIS A 1 133 ? -10.413 -24.990 -20.243 1.00 32.45 133 HIS A N 1
ATOM 1002 C CA . HIS A 1 133 ? -9.029 -24.537 -20.282 1.00 33.78 133 HIS A CA 1
ATOM 1003 C C . HIS A 1 133 ? -8.860 -23.338 -19.348 1.00 35.17 133 HIS A C 1
ATOM 1004 O O . HIS A 1 133 ? -9.702 -22.435 -19.326 1.00 36.40 133 HIS A O 1
ATOM 1011 N N . ASP A 1 134 ? -7.802 -23.363 -18.532 1.00 32.51 134 ASP A N 1
ATOM 1012 C CA . ASP A 1 134 ? -7.410 -22.218 -17.713 1.00 35.84 134 ASP A CA 1
ATOM 1013 C C . ASP A 1 134 ? -6.085 -21.721 -18.269 1.00 34.90 134 ASP A C 1
ATOM 1014 O O . ASP A 1 134 ? -5.020 -22.273 -17.959 1.00 36.20 134 ASP A O 1
ATOM 1019 N N . ILE A 1 135 ? -6.167 -20.661 -19.077 1.00 33.27 135 ILE A N 1
ATOM 1020 C CA . ILE A 1 135 ? -5.022 -20.125 -19.800 1.00 36.53 135 ILE A CA 1
ATOM 1021 C C . ILE A 1 135 ? -3.950 -19.556 -18.879 1.00 37.86 135 ILE A C 1
ATOM 1022 O O . ILE A 1 135 ? -2.813 -19.346 -19.313 1.00 35.62 135 ILE A O 1
ATOM 1027 N N . ASP A 1 136 ? -4.266 -19.322 -17.608 1.00 40.09 136 ASP A N 1
ATOM 1028 C CA . ASP A 1 136 ? -3.272 -18.840 -16.662 1.00 38.22 136 ASP A CA 1
ATOM 1029 C C . ASP A 1 136 ? -2.678 -19.951 -15.813 1.00 40.32 136 ASP A C 1
ATOM 1030 O O . ASP A 1 136 ? -1.927 -19.664 -14.881 1.00 36.88 136 ASP A O 1
ATOM 1035 N N . ASP A 1 137 ? -2.985 -21.211 -16.124 1.00 37.05 137 ASP A N 1
ATOM 1036 C CA . ASP A 1 137 ? -2.519 -22.353 -15.348 1.00 38.33 137 ASP A CA 1
ATOM 1037 C C . ASP A 1 137 ? -1.938 -23.400 -16.301 1.00 34.32 137 ASP A C 1
ATOM 1038 O O . ASP A 1 137 ? -2.383 -24.548 -16.366 1.00 33.81 137 ASP A O 1
ATOM 1043 N N . CYS A 1 138 ? -0.936 -22.982 -17.063 1.00 32.88 138 CYS A N 1
ATOM 1044 C CA . CYS A 1 138 ? -0.254 -23.847 -18.011 1.00 34.77 138 CYS A CA 1
ATOM 1045 C C . CYS A 1 138 ? 1.143 -24.198 -17.526 1.00 35.68 138 CYS A C 1
ATOM 1046 O O . CYS A 1 138 ? 1.679 -23.586 -16.599 1.00 39.28 138 CYS A O 1
ATOM 1049 N N . VAL A 1 139 ? 1.700 -25.238 -18.152 1.00 32.10 139 VAL A N 1
ATOM 1050 C CA . VAL A 1 139 ? 2.982 -25.825 -17.788 1.00 32.55 139 VAL A CA 1
ATOM 1051 C C . VAL A 1 139 ? 3.778 -26.058 -19.067 1.00 30.59 139 VAL A C 1
ATOM 1052 O O . VAL A 1 139 ? 3.239 -26.533 -20.074 1.00 33.63 139 VAL A O 1
ATOM 1056 N N . TYR A 1 140 ? 5.061 -25.734 -19.018 1.00 30.38 140 TYR A N 1
ATOM 1057 C CA . TYR A 1 140 ? 5.908 -25.726 -20.203 1.00 30.95 140 TYR A CA 1
ATOM 1058 C C . TYR A 1 140 ? 6.408 -27.138 -20.513 1.00 29.79 140 TYR A C 1
ATOM 1059 O O . TYR A 1 140 ? 6.860 -27.856 -19.617 1.00 29.11 140 TYR A O 1
ATOM 1068 N N . VAL A 1 141 ? 6.279 -27.568 -21.770 1.00 29.81 141 VAL A N 1
ATOM 1069 C CA . VAL A 1 141 ? 6.654 -28.944 -22.095 1.00 30.60 141 VAL A CA 1
ATOM 1070 C C . VAL A 1 141 ? 7.630 -28.969 -23.262 1.00 31.65 141 VAL A C 1
ATOM 1071 O O . VAL A 1 141 ? 7.980 -30.045 -23.762 1.00 32.39 141 VAL A O 1
ATOM 1075 N N . GLY A 1 142 ? 8.062 -27.804 -23.715 1.00 28.08 142 GLY A N 1
ATOM 1076 C CA . GLY A 1 142 ? 9.026 -27.768 -24.795 1.00 33.13 142 GLY A CA 1
ATOM 1077 C C . GLY A 1 142 ? 8.796 -26.580 -25.699 1.00 33.25 142 GLY A C 1
ATOM 1078 O O . GLY A 1 142 ? 7.841 -25.811 -25.541 1.00 30.48 142 GLY A O 1
ATOM 1079 N N . THR A 1 143 ? 9.722 -26.430 -26.648 1.00 29.94 143 THR A N 1
ATOM 1080 C CA . THR A 1 143 ? 9.678 -25.372 -27.651 1.00 31.73 143 THR A CA 1
ATOM 1081 C C . THR A 1 143 ? 9.900 -26.009 -29.016 1.00 32.59 143 THR A C 1
ATOM 1082 O O . THR A 1 143 ? 10.781 -26.859 -29.164 1.00 30.23 143 THR A O 1
ATOM 1086 N N . THR A 1 144 ? 9.077 -25.620 -29.995 1.00 34.15 144 THR A N 1
ATOM 1087 C CA . THR A 1 144 ? 9.138 -26.153 -31.348 1.00 34.91 144 THR A CA 1
ATOM 1088 C C . THR A 1 144 ? 10.309 -25.535 -32.120 1.00 37.63 144 THR A C 1
ATOM 1089 O O . THR A 1 144 ? 10.881 -24.514 -31.726 1.00 34.47 144 THR A O 1
ATOM 1093 N N . LYS A 1 145 ? 10.616 -26.151 -33.271 1.00 35.84 145 LYS A N 1
ATOM 1094 C CA . LYS A 1 145 ? 11.671 -25.665 -34.155 1.00 37.87 145 LYS A CA 1
ATOM 1095 C C . LYS A 1 145 ? 11.482 -24.207 -34.524 1.00 37.36 145 LYS A C 1
ATOM 1096 O O . LYS A 1 145 ? 12.460 -23.488 -34.730 1.00 40.39 145 LYS A O 1
ATOM 1102 N N . ARG A 1 146 ? 10.242 -23.752 -34.637 1.00 40.87 146 ARG A N 1
ATOM 1103 C CA . ARG A 1 146 ? 9.981 -22.374 -35.022 1.00 37.86 146 ARG A CA 1
ATOM 1104 C C . ARG A 1 146 ? 9.937 -21.428 -33.824 1.00 35.81 146 ARG A C 1
ATOM 1105 O O . ARG A 1 146 ? 9.699 -20.230 -34.004 1.00 34.50 146 ARG A O 1
ATOM 1113 N N . GLY A 1 147 ? 10.173 -21.930 -32.611 1.00 31.76 147 GLY A N 1
ATOM 1114 C CA . GLY A 1 147 ? 10.264 -21.051 -31.458 1.00 33.89 147 GLY A CA 1
ATOM 1115 C C . GLY A 1 147 ? 8.990 -20.833 -30.668 1.00 37.14 147 GLY A C 1
ATOM 1116 O O . GLY A 1 147 ? 8.958 -19.932 -29.810 1.00 34.58 147 GLY A O 1
ATOM 1117 N N . THR A 1 148 ? 7.936 -21.618 -30.928 1.00 36.40 148 THR A N 1
ATOM 1118 C CA . THR A 1 148 ? 6.733 -21.587 -30.108 1.00 35.82 148 THR A CA 1
ATOM 1119 C C . THR A 1 148 ? 6.970 -22.343 -28.804 1.00 33.48 148 THR A C 1
ATOM 1120 O O . THR A 1 148 ? 7.120 -23.572 -28.816 1.00 34.95 148 THR A O 1
ATOM 1124 N N . PRO A 1 149 ? 6.990 -21.661 -27.663 1.00 33.88 149 PRO A N 1
ATOM 1125 C CA . PRO A 1 149 ? 6.974 -22.384 -26.385 1.00 31.23 149 PRO A CA 1
ATOM 1126 C C . PRO A 1 149 ? 5.592 -22.994 -26.181 1.00 35.65 149 PRO A C 1
ATOM 1127 O O . PRO A 1 149 ? 4.578 -22.321 -26.360 1.00 36.78 149 PRO A O 1
ATOM 1131 N N . VAL A 1 150 ? 5.558 -24.291 -25.896 1.00 35.00 150 VAL A N 1
ATOM 1132 C CA . VAL A 1 150 ? 4.319 -25.051 -25.781 1.00 29.81 150 VAL A CA 1
ATOM 1133 C C . VAL A 1 150 ? 4.020 -25.176 -24.303 1.00 30.08 150 VAL A C 1
ATOM 1134 O O . VAL A 1 150 ? 4.725 -25.890 -23.585 1.00 27.19 150 VAL A O 1
ATOM 1138 N N . GLU A 1 151 ? 3.001 -24.441 -23.846 1.00 28.82 151 GLU A N 1
ATOM 1139 C CA . GLU A 1 151 ? 2.639 -24.371 -22.431 1.00 34.04 151 GLU A CA 1
ATOM 1140 C C . GLU A 1 151 ? 1.198 -24.847 -22.310 1.00 36.03 151 GLU A C 1
ATOM 1141 O O . GLU A 1 151 ? 0.280 -24.195 -22.819 1.00 35.62 151 GLU A O 1
ATOM 1147 N N . VAL A 1 152 ? 1.004 -25.979 -21.642 1.00 31.89 152 VAL A N 1
ATOM 1148 C CA . VAL A 1 152 ? -0.244 -26.731 -21.693 1.00 27.40 152 VAL A CA 1
ATOM 1149 C C . VAL A 1 152 ? -0.940 -26.626 -20.344 1.00 29.90 152 VAL A C 1
ATOM 1150 O O . VAL A 1 152 ? -0.304 -26.793 -19.300 1.00 30.96 152 VAL A O 1
ATOM 1154 N N . PHE A 1 153 ? -2.241 -26.332 -20.371 1.00 28.55 153 PHE A N 1
ATOM 1155 C CA . PHE A 1 153 ? -3.116 -26.422 -19.206 1.00 28.39 153 PHE A CA 1
ATOM 1156 C C . PHE A 1 153 ? -2.733 -27.582 -18.290 1.00 29.41 153 PHE A C 1
ATOM 1157 O O . PHE A 1 153 ? -2.600 -28.726 -18.733 1.00 29.38 153 PHE A O 1
ATOM 1165 N N . ARG A 1 154 ? -2.565 -27.272 -17.000 1.00 30.55 154 ARG A N 1
ATOM 1166 C CA . ARG A 1 154 ? -2.126 -28.266 -16.023 1.00 30.11 154 ARG A CA 1
ATOM 1167 C C . ARG A 1 154 ? -2.977 -29.540 -16.039 1.00 32.73 154 ARG A C 1
ATOM 1168 O O . ARG A 1 154 ? -2.436 -30.646 -15.905 1.00 28.43 154 ARG A O 1
ATOM 1176 N N . GLU A 1 155 ? -4.314 -29.415 -16.186 1.00 28.65 155 GLU A N 1
ATOM 1177 C CA . GLU A 1 155 ? -5.137 -30.625 -16.170 1.00 30.68 155 GLU A CA 1
ATOM 1178 C C . GLU A 1 155 ? -4.815 -31.548 -17.340 1.00 26.27 155 GLU A C 1
ATOM 1179 O O . GLU A 1 155 ? -4.913 -32.770 -17.207 1.00 24.45 155 GLU A O 1
ATOM 1185 N N . VAL A 1 156 ? -4.438 -30.984 -18.485 1.00 26.22 156 VAL A N 1
ATOM 1186 C CA . VAL A 1 156 ? -3.958 -31.799 -19.591 1.00 29.88 156 VAL A CA 1
ATOM 1187 C C . VAL A 1 156 ? -2.529 -32.280 -19.330 1.00 30.69 156 VAL A C 1
ATOM 1188 O O . VAL A 1 156 ? -2.206 -33.453 -19.560 1.00 32.03 156 VAL A O 1
ATOM 1192 N N . TYR A 1 157 ? -1.660 -31.390 -18.837 1.00 29.75 157 TYR A N 1
ATOM 1193 C CA . TYR A 1 157 ? -0.308 -31.794 -18.439 1.00 29.81 157 TYR A CA 1
ATOM 1194 C C . TYR A 1 157 ? -0.346 -32.993 -17.505 1.00 35.61 157 TYR A C 1
ATOM 1195 O O . TYR A 1 157 ? 0.511 -33.882 -17.596 1.00 33.02 157 TYR A O 1
ATOM 1204 N N . ASN A 1 158 ? -1.359 -33.052 -16.617 1.00 33.94 158 ASN A N 1
ATOM 1205 C CA . ASN A 1 158 ? -1.383 -34.081 -15.581 1.00 32.93 158 ASN A CA 1
ATOM 1206 C C . ASN A 1 158 ? -1.779 -35.437 -16.111 1.00 33.13 158 ASN A C 1
ATOM 1207 O O . ASN A 1 158 ? -1.597 -36.439 -15.411 1.00 39.49 158 ASN A O 1
ATOM 1212 N N . ALA A 1 159 ? -2.312 -35.499 -17.318 1.00 34.20 159 ALA A N 1
ATOM 1213 C CA . ALA A 1 159 ? -2.992 -36.709 -17.736 1.00 33.49 159 ALA A CA 1
ATOM 1214 C C . ALA A 1 159 ? -1.981 -37.775 -18.119 1.00 31.17 159 ALA A C 1
ATOM 1215 O O . ALA A 1 159 ? -0.864 -37.474 -18.549 1.00 31.04 159 ALA A O 1
ATOM 1217 N N . ASP A 1 160 ? -2.376 -39.037 -17.950 1.00 32.86 160 ASP A N 1
ATOM 1218 C CA . ASP A 1 160 ? -1.570 -40.126 -18.472 1.00 28.22 160 ASP A CA 1
ATOM 1219 C C . ASP A 1 160 ? -2.037 -40.589 -19.837 1.00 25.61 160 ASP A C 1
ATOM 1220 O O . ASP A 1 160 ? -1.363 -41.416 -20.456 1.00 28.90 160 ASP A O 1
ATOM 1225 N N . PHE A 1 161 ? -3.173 -40.083 -20.320 1.00 30.78 161 PHE A N 1
ATOM 1226 C CA . PHE A 1 161 ? -3.665 -40.401 -21.660 1.00 30.84 161 PHE A CA 1
ATOM 1227 C C . PHE A 1 161 ? -4.512 -39.234 -22.148 1.00 28.80 161 PHE A C 1
ATOM 1228 O O . PHE A 1 161 ? -5.341 -38.716 -21.393 1.00 25.15 161 PHE A O 1
ATOM 1236 N N . ILE A 1 162 ? -4.289 -38.820 -23.397 1.00 28.01 162 ILE A N 1
ATOM 1237 C CA . ILE A 1 162 ? -4.898 -37.625 -23.974 1.00 26.97 162 ILE A CA 1
ATOM 1238 C C . ILE A 1 162 ? -5.505 -38.004 -25.318 1.00 27.29 162 ILE A C 1
ATOM 1239 O O . ILE A 1 162 ? -4.774 -38.342 -26.258 1.00 25.14 162 ILE A O 1
ATOM 1244 N N . ILE A 1 163 ? -6.838 -37.906 -25.420 1.00 25.76 163 ILE A N 1
ATOM 1245 C CA . ILE A 1 163 ? -7.574 -38.106 -26.661 1.00 27.41 163 ILE A CA 1
ATOM 1246 C C . ILE A 1 163 ? -8.034 -36.741 -27.157 1.00 29.49 163 ILE A C 1
ATOM 1247 O O . ILE A 1 163 ? -8.719 -36.014 -26.421 1.00 27.43 163 ILE A O 1
ATOM 1252 N N . ALA A 1 164 ? -7.703 -36.396 -28.408 1.00 25.93 164 ALA A N 1
ATOM 1253 C CA . ALA A 1 164 ? -8.154 -35.137 -29.007 1.00 28.13 164 ALA A CA 1
ATOM 1254 C C . ALA A 1 164 ? -9.347 -35.373 -29.932 1.00 31.71 164 ALA A C 1
ATOM 1255 O O . ALA A 1 164 ? -9.291 -36.238 -30.816 1.00 30.26 164 ALA A O 1
ATOM 1257 N N . THR A 1 165 ? -10.430 -34.612 -29.721 1.00 32.79 165 THR A N 1
ATOM 1258 C CA . THR A 1 165 ? -11.605 -34.655 -30.589 1.00 32.14 165 THR A CA 1
ATOM 1259 C C . THR A 1 165 ? -11.859 -33.269 -31.173 1.00 31.77 165 THR A C 1
ATOM 1260 O O . THR A 1 165 ? -11.454 -32.252 -30.601 1.00 33.35 165 THR A O 1
ATOM 1264 N N . GLY A 1 166 ? -12.516 -33.245 -32.327 1.00 30.47 166 GLY A N 1
ATOM 1265 C CA . GLY A 1 166 ? -12.880 -32.000 -32.975 1.00 34.94 166 GLY A CA 1
ATOM 1266 C C . GLY A 1 166 ? -13.338 -32.259 -34.403 1.00 32.89 166 GLY A C 1
ATOM 1267 O O . GLY A 1 166 ? -13.528 -33.405 -34.810 1.00 31.53 166 GLY A O 1
ATOM 1268 N N . ASN A 1 167 ? -13.503 -31.173 -35.157 1.00 32.79 167 ASN A N 1
ATOM 1269 C CA . ASN A 1 167 ? -13.849 -31.256 -36.570 1.00 31.38 167 ASN A CA 1
ATOM 1270 C C . ASN A 1 167 ? -12.601 -31.425 -37.420 1.00 28.65 167 ASN A C 1
ATOM 1271 O O . ASN A 1 167 ? -11.494 -31.042 -37.043 1.00 27.81 167 ASN A O 1
ATOM 1276 N N . LEU A 1 168 ? -12.810 -31.953 -38.614 1.00 31.28 168 LEU A N 1
ATOM 1277 C CA . LEU A 1 168 ? -11.765 -32.052 -39.624 1.00 30.60 168 LEU A CA 1
ATOM 1278 C C . LEU A 1 168 ? -12.354 -31.474 -40.907 1.00 28.15 168 LEU A C 1
ATOM 1279 O O . LEU A 1 168 ? -13.144 -32.129 -41.580 1.00 30.28 168 LEU A O 1
ATOM 1284 N N . GLU A 1 169 ? -11.983 -30.247 -41.240 1.00 30.13 169 GLU A N 1
ATOM 1285 C CA . GLU A 1 169 ? -12.455 -29.596 -42.455 1.00 33.48 169 GLU A CA 1
ATOM 1286 C C . GLU A 1 169 ? -11.292 -28.831 -43.044 1.00 33.83 169 GLU A C 1
ATOM 1287 O O . GLU A 1 169 ? -10.243 -28.707 -42.411 1.00 29.98 169 GLU A O 1
ATOM 1293 N N . LEU A 1 170 ? -11.491 -28.284 -44.244 1.00 29.87 170 LEU A N 1
ATOM 1294 C CA . LEU A 1 170 ? -10.547 -27.298 -44.747 1.00 30.47 170 LEU A CA 1
ATOM 1295 C C . LEU A 1 170 ? -10.463 -26.128 -43.782 1.00 31.94 170 LEU A C 1
ATOM 1296 O O . LEU A 1 170 ? -11.464 -25.713 -43.196 1.00 34.95 170 LEU A O 1
ATOM 1301 N N . HIS A 1 171 ? -9.251 -25.623 -43.582 1.00 34.21 171 HIS A N 1
ATOM 1302 C CA . HIS A 1 171 ? -9.026 -24.468 -42.731 1.00 31.86 171 HIS A CA 1
ATOM 1303 C C . HIS A 1 171 ? -8.172 -23.476 -43.502 1.00 33.27 171 HIS A C 1
ATOM 1304 O O . HIS A 1 171 ? -7.236 -23.871 -44.211 1.00 31.06 171 HIS A O 1
ATOM 1311 N N . TYR A 1 172 ? -8.501 -22.190 -43.369 1.00 30.70 172 TYR A N 1
ATOM 1312 C CA . TYR A 1 172 ? -7.917 -21.191 -44.252 1.00 35.98 172 TYR A CA 1
ATOM 1313 C C . TYR A 1 172 ? -6.451 -20.920 -43.939 1.00 38.75 172 TYR A C 1
ATOM 1314 O O . TYR A 1 172 ? -5.736 -20.403 -44.803 1.00 36.16 172 TYR A O 1
ATOM 1323 N N . LYS A 1 173 ? -5.975 -21.295 -42.754 1.00 35.22 173 LYS A N 1
ATOM 1324 C CA . LYS A 1 173 ? -4.571 -21.117 -42.421 1.00 35.36 173 LYS A CA 1
ATOM 1325 C C . LYS A 1 173 ? -3.875 -22.415 -42.047 1.00 36.18 173 LYS A C 1
ATOM 1326 O O . LYS A 1 173 ? -2.748 -22.657 -42.477 1.00 35.21 173 LYS A O 1
ATOM 1332 N N . ALA A 1 174 ? -4.507 -23.258 -41.240 1.00 34.98 174 ALA A N 1
ATOM 1333 C CA . ALA A 1 174 ? -3.892 -24.513 -40.848 1.00 30.42 174 ALA A CA 1
ATOM 1334 C C . ALA A 1 174 ? -3.984 -25.575 -41.932 1.00 31.69 174 ALA A C 1
ATOM 1335 O O . ALA A 1 174 ? -3.499 -26.688 -41.717 1.00 31.64 174 ALA A O 1
ATOM 1337 N N . GLY A 1 175 ? -4.582 -25.263 -43.082 1.00 30.54 175 GLY A N 1
ATOM 1338 C CA . GLY A 1 175 ? -4.773 -26.243 -44.128 1.00 30.54 175 GLY A CA 1
ATOM 1339 C C . GLY A 1 175 ? -5.996 -27.106 -43.880 1.00 29.72 175 GLY A C 1
ATOM 1340 O O . GLY A 1 175 ? -6.885 -27.187 -44.726 1.00 28.91 175 GLY A O 1
ATOM 1341 N N . TYR A 1 176 ? -6.018 -27.785 -42.735 1.00 30.01 176 TYR A N 1
ATOM 1342 C CA . TYR A 1 176 ? -7.172 -28.508 -42.222 1.00 29.89 176 TYR A CA 1
ATOM 1343 C C . TYR A 1 176 ? -7.230 -28.270 -40.726 1.00 30.51 176 TYR A C 1
ATOM 1344 O O . TYR A 1 176 ? -6.202 -27.994 -40.096 1.00 35.93 176 TYR A O 1
ATOM 1353 N N . SER A 1 177 ? -8.429 -28.371 -40.164 1.00 24.27 177 SER A N 1
ATOM 1354 C CA . SER A 1 177 ? -8.609 -28.394 -38.718 1.00 27.59 177 SER A CA 1
ATOM 1355 C C . SER A 1 177 ? -8.361 -29.813 -38.216 1.00 27.86 177 SER A C 1
ATOM 1356 O O . SER A 1 177 ? -8.139 -30.734 -38.998 1.00 29.24 177 SER A O 1
ATOM 1359 N N . GLY A 1 178 ? -8.421 -30.007 -36.906 1.00 25.29 178 GLY A N 1
ATOM 1360 C CA . GLY A 1 178 ? -8.376 -31.345 -36.336 1.00 23.30 178 GLY A CA 1
ATOM 1361 C C . GLY A 1 178 ? -6.973 -31.841 -36.031 1.00 33.19 178 GLY A C 1
ATOM 1362 O O . GLY A 1 178 ? -5.951 -31.151 -36.195 1.00 31.62 178 GLY A O 1
ATOM 1363 N N . GLY A 1 179 ? -6.934 -33.098 -35.595 1.00 32.61 179 GLY A N 1
ATOM 1364 C CA . GLY A 1 179 ? -5.681 -33.667 -35.132 1.00 29.46 179 GLY A CA 1
ATOM 1365 C C . GLY A 1 179 ? -5.158 -32.870 -33.954 1.00 30.44 179 GLY A C 1
ATOM 1366 O O . GLY A 1 179 ? -5.891 -32.591 -32.999 1.00 28.89 179 GLY A O 1
ATOM 1367 N N . HIS A 1 180 ? -3.874 -32.481 -34.029 1.00 32.08 180 HIS A N 1
ATOM 1368 C CA . HIS A 1 180 ? -3.193 -31.780 -32.943 1.00 32.20 180 HIS A CA 1
ATOM 1369 C C . HIS A 1 180 ? -3.750 -30.379 -32.686 1.00 31.68 180 HIS A C 1
ATOM 1370 O O . HIS A 1 180 ? -3.482 -29.816 -31.613 1.00 30.11 180 HIS A O 1
ATOM 1377 N N . LYS A 1 181 ? -4.488 -29.795 -33.640 1.00 29.19 181 LYS A N 1
ATOM 1378 C CA . LYS A 1 181 ? -5.060 -28.470 -33.419 1.00 32.61 181 LYS A CA 1
ATOM 1379 C C . LYS A 1 181 ? -5.990 -28.442 -32.212 1.00 33.01 181 LYS A C 1
ATOM 1380 O O . LYS A 1 181 ? -6.141 -27.382 -31.603 1.00 35.79 181 LYS A O 1
ATOM 1386 N N . ALA A 1 182 ? -6.599 -29.578 -31.840 1.00 27.82 182 ALA A N 1
ATOM 1387 C CA . ALA A 1 182 ? -7.390 -29.606 -30.611 1.00 30.80 182 ALA A CA 1
ATOM 1388 C C . ALA A 1 182 ? -6.556 -29.212 -29.399 1.00 32.21 182 ALA A C 1
ATOM 1389 O O . ALA A 1 182 ? -7.092 -28.672 -28.423 1.00 28.84 182 ALA A O 1
ATOM 1391 N N . LEU A 1 183 ? -5.251 -29.484 -29.428 1.00 30.12 183 LEU A N 1
ATOM 1392 C CA . LEU A 1 183 ? -4.387 -29.125 -28.306 1.00 31.45 183 LEU A CA 1
ATOM 1393 C C . LEU A 1 183 ? -3.723 -27.769 -28.494 1.00 31.13 183 LEU A C 1
ATOM 1394 O O . LEU A 1 183 ? -3.754 -26.935 -27.584 1.00 31.52 183 LEU A O 1
ATOM 1399 N N . LEU A 1 184 ? -3.130 -27.524 -29.651 1.00 29.25 184 LEU A N 1
ATOM 1400 C CA . LEU A 1 184 ? -2.471 -26.244 -29.869 1.00 31.78 184 LEU A CA 1
ATOM 1401 C C . LEU A 1 184 ? -3.220 -25.517 -30.977 1.00 36.03 184 LEU A C 1
ATOM 1402 O O . LEU A 1 184 ? -3.155 -25.948 -32.139 1.00 34.21 184 LEU A O 1
ATOM 1407 N N . PRO A 1 185 ? -3.885 -24.382 -30.706 1.00 36.25 185 PRO A N 1
ATOM 1408 C CA . PRO A 1 185 ? -3.787 -23.544 -29.508 1.00 35.23 185 PRO A CA 1
ATOM 1409 C C . PRO A 1 185 ? -4.836 -23.794 -28.406 1.00 33.78 185 PRO A C 1
ATOM 1410 O O . PRO A 1 185 ? -4.746 -23.147 -27.378 1.00 34.04 185 PRO A O 1
ATOM 1414 N N . GLY A 1 186 ? -5.799 -24.689 -28.613 1.00 30.74 186 GLY A N 1
ATOM 1415 C CA . GLY A 1 186 ? -6.912 -24.832 -27.685 1.00 30.44 186 GLY A CA 1
ATOM 1416 C C . GLY A 1 186 ? -6.625 -24.833 -26.192 1.00 32.46 186 GLY A C 1
ATOM 1417 O O . GLY A 1 186 ? -7.296 -24.110 -25.448 1.00 31.29 186 GLY A O 1
ATOM 1418 N N . VAL A 1 187 ? -5.661 -25.639 -25.727 1.00 26.79 187 VAL A N 1
ATOM 1419 C CA . VAL A 1 187 ? -5.389 -25.744 -24.297 1.00 27.41 187 VAL A CA 1
ATOM 1420 C C . VAL A 1 187 ? -3.978 -25.249 -23.965 1.00 33.48 187 VAL A C 1
ATOM 1421 O O . VAL A 1 187 ? -3.296 -25.784 -23.080 1.00 33.87 187 VAL A O 1
ATOM 1425 N N . CYS A 1 188 ? -3.542 -24.190 -24.629 1.00 29.79 188 CYS A N 1
ATOM 1426 C CA . CYS A 1 188 ? -2.215 -23.669 -24.398 1.00 31.42 188 CYS A CA 1
ATOM 1427 C C . CYS A 1 188 ? -2.271 -22.235 -23.879 1.00 36.36 188 CYS A C 1
ATOM 1428 O O . CYS A 1 188 ? -3.312 -21.570 -23.928 1.00 33.41 188 CYS A O 1
ATOM 1431 N N . SER A 1 189 ? -1.131 -21.774 -23.360 1.00 30.84 189 SER A N 1
ATOM 1432 C CA . SER A 1 189 ? -1.029 -20.452 -22.759 1.00 36.23 189 SER A CA 1
ATOM 1433 C C . SER A 1 189 ? -1.018 -19.348 -23.819 1.00 35.97 189 SER A C 1
ATOM 1434 O O . SER A 1 189 ? -0.926 -19.590 -25.027 1.00 37.86 189 SER A O 1
ATOM 1437 N N . LYS A 1 190 ? -1.072 -18.107 -23.334 1.00 39.03 190 LYS A N 1
ATOM 1438 C CA . LYS A 1 190 ? -1.069 -16.954 -24.227 1.00 36.87 190 LYS A CA 1
ATOM 1439 C C . LYS A 1 190 ? 0.223 -16.866 -25.038 1.00 40.50 190 LYS A C 1
ATOM 1440 O O . LYS A 1 190 ? 0.176 -16.571 -26.238 1.00 44.04 190 LYS A O 1
ATOM 1446 N N . ASN A 1 191 ? 1.386 -17.131 -24.416 1.00 41.34 191 ASN A N 1
ATOM 1447 C CA . ASN A 1 191 ? 2.635 -17.164 -25.185 1.00 40.66 191 ASN A CA 1
ATOM 1448 C C . ASN A 1 191 ? 2.537 -18.140 -26.353 1.00 37.06 191 ASN A C 1
ATOM 1449 O O . ASN A 1 191 ? 2.895 -17.804 -27.487 1.00 39.72 191 ASN A O 1
ATOM 1454 N N . THR A 1 192 ? 2.059 -19.357 -26.090 1.00 34.98 192 THR A N 1
ATOM 1455 C CA . THR A 1 192 ? 1.964 -20.372 -27.133 1.00 34.79 192 THR A CA 1
ATOM 1456 C C . THR A 1 192 ? 1.028 -19.927 -28.259 1.00 36.14 192 THR A C 1
ATOM 1457 O O . THR A 1 192 ? 1.381 -20.011 -29.443 1.00 37.30 192 THR A O 1
ATOM 1461 N N . ILE A 1 193 ? -0.170 -19.452 -27.909 1.00 32.50 193 ILE A N 1
ATOM 1462 C CA . ILE A 1 193 ? -1.137 -19.028 -28.926 1.00 41.76 193 ILE A CA 1
ATOM 1463 C C . ILE A 1 193 ? -0.577 -17.884 -29.760 1.00 37.17 193 ILE A C 1
ATOM 1464 O O . ILE A 1 193 ? -0.658 -17.893 -30.991 1.00 40.26 193 ILE A O 1
ATOM 1469 N N . GLU A 1 194 ? -0.025 -16.874 -29.095 1.00 36.93 194 GLU A N 1
ATOM 1470 C CA . GLU A 1 194 ? 0.554 -15.730 -29.791 1.00 42.81 194 GLU A CA 1
ATOM 1471 C C . GLU A 1 194 ? 1.630 -16.157 -30.790 1.00 42.22 194 GLU A C 1
ATOM 1472 O O . GLU A 1 194 ? 1.561 -15.810 -31.975 1.00 40.06 194 GLU A O 1
ATOM 1478 N N . LYS A 1 195 ? 2.620 -16.932 -30.343 1.00 36.60 195 LYS A N 1
ATOM 1479 C CA . LYS A 1 195 ? 3.725 -17.252 -31.246 1.00 42.38 195 LYS A CA 1
ATOM 1480 C C . LYS A 1 195 ? 3.258 -18.137 -32.387 1.00 41.92 195 LYS A C 1
ATOM 1481 O O . LYS A 1 195 ? 3.699 -17.954 -33.526 1.00 42.17 195 LYS A O 1
ATOM 1487 N N . ASN A 1 196 ? 2.363 -19.091 -32.113 1.00 39.53 196 ASN A N 1
ATOM 1488 C CA . ASN A 1 196 ? 1.851 -19.904 -33.208 1.00 40.39 196 ASN A CA 1
ATOM 1489 C C . ASN A 1 196 ? 0.977 -19.085 -34.147 1.00 42.35 196 ASN A C 1
ATOM 1490 O O . ASN A 1 196 ? 0.972 -19.328 -35.360 1.00 41.32 196 ASN A O 1
ATOM 1495 N N . HIS A 1 197 ? 0.220 -18.128 -33.608 1.00 39.81 197 HIS A N 1
ATOM 1496 C CA . HIS A 1 197 ? -0.648 -17.320 -34.453 1.00 42.73 197 HIS A CA 1
ATOM 1497 C C . HIS A 1 197 ? 0.149 -16.538 -35.495 1.00 46.66 197 HIS A C 1
ATOM 1498 O O . HIS A 1 197 ? -0.332 -16.331 -36.614 1.00 47.26 197 HIS A O 1
ATOM 1505 N N . ALA A 1 198 ? 1.370 -16.113 -35.159 1.00 39.82 198 ALA A N 1
ATOM 1506 C CA . ALA A 1 198 ? 2.159 -15.335 -36.105 1.00 39.74 198 ALA A CA 1
ATOM 1507 C C . ALA A 1 198 ? 2.466 -16.115 -37.371 1.00 41.94 198 ALA A C 1
ATOM 1508 O O . ALA A 1 198 ? 2.733 -15.505 -38.409 1.00 46.69 198 ALA A O 1
ATOM 1510 N N . LEU A 1 199 ? 2.419 -17.446 -37.316 1.00 41.36 199 LEU A N 1
ATOM 1511 C CA . LEU A 1 199 ? 2.718 -18.247 -38.496 1.00 45.36 199 LEU A CA 1
ATOM 1512 C C . LEU A 1 199 ? 1.631 -18.169 -39.557 1.00 43.18 199 LEU A C 1
ATOM 1513 O O . LEU A 1 199 ? 1.875 -18.577 -40.694 1.00 45.58 199 LEU A O 1
ATOM 1518 N N . MET A 1 200 ? 0.453 -17.648 -39.225 1.00 45.63 200 MET A N 1
ATOM 1519 C CA . MET A 1 200 ? -0.630 -17.598 -40.200 1.00 47.81 200 MET A CA 1
ATOM 1520 C C . MET A 1 200 ? -0.386 -16.561 -41.287 1.00 51.10 200 MET A C 1
ATOM 1521 O O . MET A 1 200 ? -1.093 -16.567 -42.302 1.00 52.92 200 MET A O 1
ATOM 1526 N N . PHE A 1 201 ? 0.586 -15.670 -41.098 1.00 49.87 201 PHE A N 1
ATOM 1527 C CA . PHE A 1 201 ? 0.850 -14.622 -42.074 1.00 51.57 201 PHE A CA 1
ATOM 1528 C C . PHE A 1 201 ? 1.795 -15.064 -43.181 1.00 51.36 201 PHE A C 1
ATOM 1529 O O . PHE A 1 201 ? 2.076 -14.267 -44.078 1.00 55.68 201 PHE A O 1
ATOM 1537 N N . SER A 1 202 ? 2.255 -16.314 -43.156 1.00 49.74 202 SER A N 1
ATOM 1538 C CA . SER A 1 202 ? 3.196 -16.850 -44.125 1.00 46.38 202 SER A CA 1
ATOM 1539 C C . SER A 1 202 ? 2.486 -17.352 -45.378 1.00 45.57 202 SER A C 1
ATOM 1540 O O . SER A 1 202 ? 1.302 -17.689 -45.363 1.00 46.49 202 SER A O 1
ATOM 1543 N N . GLU A 1 203 ? 3.247 -17.438 -46.472 1.00 48.30 203 GLU A N 1
ATOM 1544 C CA . GLU A 1 203 ? 2.666 -17.848 -47.746 1.00 48.74 203 GLU A CA 1
ATOM 1545 C C . GLU A 1 203 ? 2.324 -19.335 -47.786 1.00 51.17 203 GLU A C 1
ATOM 1546 O O . GLU A 1 203 ? 1.559 -19.757 -48.662 1.00 46.79 203 GLU A O 1
ATOM 1548 N N . GLY A 1 204 ? 2.856 -20.137 -46.856 1.00 46.62 204 GLY A N 1
ATOM 1549 C CA . GLY A 1 204 ? 2.518 -21.548 -46.799 1.00 39.60 204 GLY A CA 1
ATOM 1550 C C . GLY A 1 204 ? 1.308 -21.920 -45.958 1.00 40.82 204 GLY A C 1
ATOM 1551 O O . GLY A 1 204 ? 0.910 -23.089 -45.952 1.00 37.35 204 GLY A O 1
ATOM 1552 N N . ALA A 1 205 ? 0.718 -20.969 -45.231 1.00 44.41 205 ALA A N 1
ATOM 1553 C CA . ALA A 1 205 ? -0.461 -21.226 -44.401 1.00 38.38 205 ALA A CA 1
ATOM 1554 C C . ALA A 1 205 ? -1.695 -21.001 -45.253 1.00 38.76 205 ALA A C 1
ATOM 1555 O O . ALA A 1 205 ? -2.154 -19.869 -45.409 1.00 36.66 205 ALA A O 1
ATOM 1557 N N . MET A 1 206 ? -2.264 -22.077 -45.783 1.00 42.42 206 MET A N 1
ATOM 1558 C CA . MET A 1 206 ? -3.367 -21.919 -46.716 1.00 43.46 206 MET A CA 1
ATOM 1559 C C . MET A 1 206 ? -4.224 -23.186 -46.689 1.00 40.02 206 MET A C 1
ATOM 1560 O O . MET A 1 206 ? -3.756 -24.246 -46.246 1.00 41.08 206 MET A O 1
ATOM 1565 N N . PRO A 1 207 ? -5.475 -23.117 -47.149 1.00 36.38 207 PRO A N 1
ATOM 1566 C CA . PRO A 1 207 ? -6.327 -24.312 -47.145 1.00 36.08 207 PRO A CA 1
ATOM 1567 C C . PRO A 1 207 ? -5.737 -25.458 -47.959 1.00 37.34 207 PRO A C 1
ATOM 1568 O O . PRO A 1 207 ? -5.112 -25.258 -49.006 1.00 37.43 207 PRO A O 1
ATOM 1572 N N . GLY A 1 208 ? -5.935 -26.672 -47.451 1.00 35.48 208 GLY A N 1
ATOM 1573 C CA . GLY A 1 208 ? -5.607 -27.872 -48.186 1.00 34.13 208 GLY A CA 1
ATOM 1574 C C . GLY A 1 208 ? -4.137 -28.227 -48.219 1.00 37.16 208 GLY A C 1
ATOM 1575 O O . GLY A 1 208 ? -3.767 -29.181 -48.915 1.00 37.30 208 GLY A O 1
ATOM 1576 N N . LYS A 1 209 ? -3.286 -27.491 -47.504 1.00 37.59 209 LYS A N 1
ATOM 1577 C CA . LYS A 1 209 ? -1.843 -27.711 -47.499 1.00 32.91 209 LYS A CA 1
ATOM 1578 C C . LYS A 1 209 ? -1.395 -28.084 -46.094 1.00 32.62 209 LYS A C 1
ATOM 1579 O O . LYS A 1 209 ? -1.631 -27.329 -45.145 1.00 35.73 209 LYS A O 1
ATOM 1585 N N . ILE A 1 210 ? -0.738 -29.228 -45.959 1.00 33.02 210 ILE A N 1
ATOM 1586 C CA . ILE A 1 210 ? -0.187 -29.690 -44.688 1.00 33.67 210 ILE A CA 1
ATOM 1587 C C . ILE A 1 210 ? 1.343 -29.625 -44.691 1.00 36.82 210 ILE A C 1
ATOM 1588 O O . ILE A 1 210 ? 1.951 -28.821 -43.987 1.00 38.49 210 ILE A O 1
ATOM 1593 N N . ASP A 1 211 ? 1.972 -30.487 -45.491 1.00 36.66 211 ASP A N 1
ATOM 1594 C CA . ASP A 1 211 ? 3.422 -30.512 -45.591 1.00 40.71 211 ASP A CA 1
ATOM 1595 C C . ASP A 1 211 ? 3.919 -29.159 -46.097 1.00 40.51 211 ASP A C 1
ATOM 1596 O O . ASP A 1 211 ? 3.480 -28.679 -47.146 1.00 35.79 211 ASP A O 1
ATOM 1601 N N . GLY A 1 212 ? 4.802 -28.514 -45.329 1.00 34.67 212 GLY A N 1
ATOM 1602 C CA . GLY A 1 212 ? 5.218 -27.168 -45.682 1.00 33.75 212 GLY A CA 1
ATOM 1603 C C . GLY A 1 212 ? 4.204 -26.099 -45.338 1.00 41.02 212 GLY A C 1
ATOM 1604 O O . GLY A 1 212 ? 4.402 -24.933 -45.692 1.00 41.84 212 GLY A O 1
ATOM 1605 N N . ASN A 1 213 ? 3.134 -26.448 -44.663 1.00 36.12 213 ASN A N 1
ATOM 1606 C CA . ASN A 1 213 ? 2.333 -25.407 -44.051 1.00 39.96 213 ASN 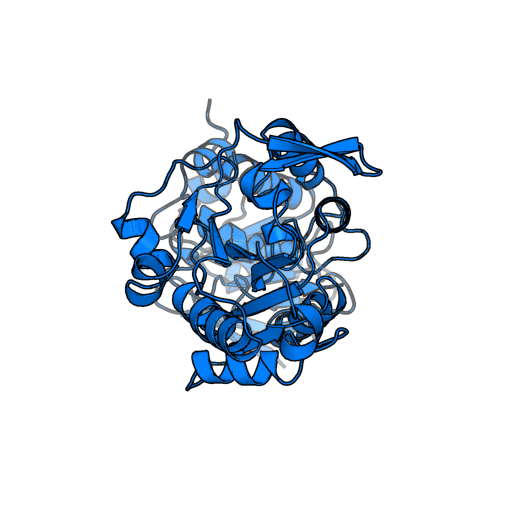A CA 1
ATOM 1607 C C . ASN A 1 213 ? 2.931 -25.148 -42.674 1.00 33.03 213 ASN A C 1
ATOM 1608 O O . ASN A 1 213 ? 2.928 -26.039 -41.819 1.00 35.11 213 ASN A O 1
ATOM 1613 N N . PRO A 1 214 ? 3.421 -23.936 -42.410 1.00 36.09 214 PRO A N 1
ATOM 1614 C CA . PRO A 1 214 ? 4.172 -23.719 -41.159 1.00 34.87 214 PRO A CA 1
ATOM 1615 C C . PRO A 1 214 ? 3.293 -23.632 -39.932 1.00 34.81 214 PRO A C 1
ATOM 1616 O O . PRO A 1 214 ? 3.744 -23.987 -38.834 1.00 31.39 214 PRO A O 1
ATOM 1620 N N . MET A 1 215 ? 2.051 -23.163 -40.063 1.00 38.35 215 MET A N 1
ATOM 1621 C CA . MET A 1 215 ? 1.185 -23.169 -38.891 1.00 33.52 215 MET A CA 1
ATOM 1622 C C . MET A 1 215 ? 0.799 -24.589 -38.514 1.00 32.05 215 MET A C 1
ATOM 1623 O O . MET A 1 215 ? 0.853 -24.962 -37.336 1.00 34.47 215 MET A O 1
ATOM 1628 N N . ARG A 1 216 ? 0.432 -25.400 -39.500 1.00 28.60 216 ARG A N 1
ATOM 1629 C CA . ARG A 1 216 ? 0.018 -26.765 -39.205 1.00 32.50 216 ARG A CA 1
ATOM 1630 C C . ARG A 1 216 ? 1.180 -27.598 -38.672 1.00 32.34 216 ARG A C 1
ATOM 1631 O O . ARG A 1 216 ? 1.011 -28.368 -37.712 1.00 32.05 216 ARG A O 1
ATOM 1639 N N . GLU A 1 217 ? 2.371 -27.447 -39.275 1.00 32.78 217 GLU A N 1
ATOM 1640 C CA . GLU A 1 217 ? 3.548 -28.187 -38.814 1.00 32.50 217 GLU A CA 1
ATOM 1641 C C . GLU A 1 217 ? 3.911 -27.793 -37.395 1.00 31.27 217 GLU A C 1
ATOM 1642 O O . GLU A 1 217 ? 4.285 -28.643 -36.574 1.00 29.15 217 GLU A O 1
ATOM 1648 N N . ASP A 1 218 ? 3.764 -26.512 -37.079 1.00 29.37 218 ASP A N 1
ATOM 1649 C CA . ASP A 1 218 ? 4.028 -26.068 -35.722 1.00 31.54 218 ASP A CA 1
ATOM 1650 C C . ASP A 1 218 ? 2.982 -26.629 -34.768 1.00 33.02 218 ASP A C 1
ATOM 1651 O O . ASP A 1 218 ? 3.324 -27.081 -33.666 1.00 29.56 218 ASP A O 1
ATOM 1656 N N . ILE A 1 219 ? 1.707 -26.658 -35.201 1.00 32.38 219 ILE A N 1
ATOM 1657 C CA . ILE A 1 219 ? 0.652 -27.267 -34.397 1.00 29.20 219 ILE A CA 1
ATOM 1658 C C . ILE A 1 219 ? 0.976 -28.730 -34.117 1.00 28.33 219 ILE A C 1
ATOM 1659 O O . ILE A 1 219 ? 0.935 -29.192 -32.964 1.00 27.83 219 ILE A O 1
ATOM 1664 N N . GLU A 1 220 ? 1.285 -29.490 -35.168 1.00 27.56 220 GLU A N 1
ATOM 1665 C CA . GLU A 1 220 ? 1.514 -30.919 -34.963 1.00 30.05 220 GLU A CA 1
ATOM 1666 C C . GLU A 1 220 ? 2.782 -31.173 -34.160 1.00 32.42 220 GLU A C 1
ATOM 1667 O O . GLU A 1 220 ? 2.855 -32.153 -33.402 1.00 31.52 220 GLU A O 1
ATOM 1673 N N . GLU A 1 221 ? 3.761 -30.274 -34.267 1.00 26.33 221 GLU A N 1
ATOM 1674 C CA . GLU A 1 221 ? 4.956 -30.414 -33.454 1.00 31.89 221 GLU A CA 1
ATOM 1675 C C . GLU A 1 221 ? 4.656 -30.104 -31.992 1.00 28.25 221 GLU A C 1
ATOM 1676 O O . GLU A 1 221 ? 5.114 -30.820 -31.094 1.00 30.85 221 GLU A O 1
ATOM 1682 N N . GLY A 1 222 ? 3.896 -29.040 -31.729 1.00 30.08 222 GLY A N 1
ATOM 1683 C CA . GLY A 1 222 ? 3.523 -28.739 -30.355 1.00 27.16 222 GLY A CA 1
ATOM 1684 C C . GLY A 1 222 ? 2.647 -29.819 -29.745 1.00 27.85 222 GLY A C 1
ATOM 1685 O O . GLY A 1 222 ? 2.787 -30.149 -28.565 1.00 31.34 222 GLY A O 1
ATOM 1686 N N . GLY A 1 223 ? 1.741 -30.393 -30.542 1.00 28.73 223 GLY A N 1
ATOM 1687 C CA . GLY A 1 223 ? 0.913 -31.483 -30.048 1.00 31.49 223 GLY A CA 1
ATOM 1688 C C . GLY A 1 223 ? 1.698 -32.743 -29.732 1.00 28.45 223 GLY A C 1
ATOM 1689 O O . GLY A 1 223 ? 1.326 -33.500 -28.827 1.00 26.65 223 GLY A O 1
ATOM 1690 N N . LYS A 1 224 ? 2.792 -32.984 -30.469 1.00 30.74 224 LYS A N 1
ATOM 1691 C CA . LYS A 1 224 ? 3.705 -34.085 -30.151 1.00 30.25 224 LYS A CA 1
ATOM 1692 C C . LYS A 1 224 ? 4.491 -33.816 -28.869 1.00 30.13 224 LYS A C 1
ATOM 1693 O O . LYS A 1 224 ? 4.694 -34.727 -28.056 1.00 28.14 224 LYS A O 1
ATOM 1699 N N . LEU A 1 225 ? 4.965 -32.581 -28.676 1.00 28.28 225 LEU A N 1
ATOM 1700 C CA . LEU A 1 225 ? 5.599 -32.254 -27.405 1.00 25.67 225 LEU A CA 1
ATOM 1701 C C . LEU A 1 225 ? 4.639 -32.474 -26.251 1.00 29.40 225 LEU A C 1
ATOM 1702 O O . LEU A 1 225 ? 5.069 -32.802 -25.141 1.00 28.59 225 LEU A O 1
ATOM 1707 N N . ALA A 1 226 ? 3.336 -32.319 -26.492 1.00 29.75 226 ALA A N 1
ATOM 1708 C CA . ALA A 1 226 ? 2.347 -32.519 -25.451 1.00 28.97 226 ALA A CA 1
ATOM 1709 C C . ALA A 1 226 ? 1.823 -33.948 -25.391 1.00 28.06 226 ALA A C 1
ATOM 1710 O O . ALA A 1 226 ? 1.007 -34.243 -24.519 1.00 30.34 226 ALA A O 1
ATOM 1712 N N . ARG A 1 227 ? 2.265 -34.836 -26.290 1.00 29.18 227 ARG A N 1
ATOM 1713 C CA . ARG A 1 227 ? 2.000 -36.280 -26.188 1.00 30.76 227 ARG A CA 1
ATOM 1714 C C . ARG A 1 227 ? 0.506 -36.586 -26.296 1.00 32.11 227 ARG A C 1
ATOM 1715 O O . ARG A 1 227 ? -0.067 -37.303 -25.470 1.00 32.09 227 ARG A O 1
ATOM 1723 N N . VAL A 1 228 ? -0.125 -36.022 -27.322 1.00 30.20 228 VAL A N 1
ATOM 1724 C CA . VAL A 1 228 ? -1.476 -36.421 -27.701 1.00 28.35 228 VAL A CA 1
ATOM 1725 C C . VAL A 1 228 ? -1.424 -37.869 -28.174 1.00 29.96 228 VAL A C 1
ATOM 1726 O O . VAL A 1 228 ? -0.699 -38.198 -29.124 1.00 33.06 228 VAL A O 1
ATOM 1730 N N . ASP A 1 229 ? -2.178 -38.748 -27.507 1.00 25.54 229 ASP A N 1
ATOM 1731 C CA . ASP A 1 229 ? -2.101 -40.178 -27.817 1.00 31.42 229 ASP A CA 1
ATOM 1732 C C . ASP A 1 229 ? -2.989 -40.603 -28.972 1.00 30.61 229 ASP A C 1
ATOM 1733 O O . ASP A 1 229 ? -2.674 -41.587 -29.641 1.00 34.97 229 ASP A O 1
ATOM 1738 N N . PHE A 1 230 ? -4.117 -39.931 -29.190 1.00 30.32 230 PHE A N 1
ATOM 1739 C CA . PHE A 1 230 ? -5.194 -40.519 -29.972 1.00 28.26 230 PHE A CA 1
ATOM 1740 C C . PHE A 1 230 ? -6.149 -39.410 -30.403 1.00 27.27 230 PHE A C 1
ATOM 1741 O O . PHE A 1 230 ? -6.393 -38.470 -29.645 1.00 27.79 230 PHE A O 1
ATOM 1749 N N . ILE A 1 231 ? -6.679 -39.513 -31.616 1.00 28.47 231 ILE A N 1
ATOM 1750 C CA . ILE A 1 231 ? -7.671 -38.554 -32.079 1.00 28.51 231 ILE A CA 1
ATOM 1751 C C . ILE A 1 231 ? -8.934 -39.294 -32.506 1.00 28.54 231 ILE A C 1
ATOM 1752 O O . ILE A 1 231 ? -8.906 -40.466 -32.902 1.00 24.86 231 ILE A O 1
ATOM 1757 N N . VAL A 1 232 ? -10.052 -38.577 -32.415 1.00 25.97 232 VAL A N 1
ATOM 1758 C CA . VAL A 1 232 ? -11.329 -38.953 -33.004 1.00 24.61 232 VAL A CA 1
ATOM 1759 C C . VAL A 1 232 ? -11.857 -37.669 -33.628 1.00 25.54 232 VAL A C 1
ATOM 1760 O O . VAL A 1 232 ? -12.143 -36.709 -32.915 1.00 28.41 232 VAL A O 1
ATOM 1764 N N . ASN A 1 233 ? -11.975 -37.635 -34.942 1.00 25.18 233 ASN A N 1
ATOM 1765 C CA . ASN A 1 233 ? -12.305 -36.407 -35.643 1.00 26.24 233 ASN A CA 1
ATOM 1766 C C . ASN A 1 233 ? -13.524 -36.657 -36.513 1.00 29.72 233 ASN A C 1
ATOM 1767 O O . ASN A 1 233 ? -13.646 -37.714 -37.135 1.00 28.17 233 ASN A O 1
ATOM 1772 N N . ALA A 1 234 ? -14.417 -35.672 -36.554 1.00 30.31 234 ALA A N 1
ATOM 1773 C CA . ALA A 1 234 ? -15.608 -35.711 -37.390 1.00 28.97 234 ALA A CA 1
ATOM 1774 C C . ALA A 1 234 ? -15.337 -34.917 -38.666 1.00 26.94 234 ALA A C 1
ATOM 1775 O O . ALA A 1 234 ? -15.073 -33.710 -38.608 1.00 28.51 234 ALA A O 1
ATOM 1777 N N . VAL A 1 235 ? -15.360 -35.607 -39.801 1.00 26.70 235 VAL A N 1
ATOM 1778 C CA . VAL A 1 235 ? -15.295 -34.980 -41.120 1.00 25.38 235 VAL A CA 1
ATOM 1779 C C . VAL A 1 235 ? -16.679 -34.414 -41.455 1.00 31.88 235 VAL A C 1
ATOM 1780 O O . VAL A 1 235 ? -17.679 -35.144 -41.488 1.00 29.57 235 VAL A O 1
ATOM 1784 N N . LEU A 1 236 ? -16.749 -33.115 -41.706 1.00 30.42 236 LEU A N 1
ATOM 1785 C CA . LEU A 1 236 ? -18.026 -32.425 -41.805 1.00 31.76 236 LEU A CA 1
ATOM 1786 C C . LEU A 1 236 ? -18.288 -32.017 -43.248 1.00 35.43 236 LEU A C 1
ATOM 1787 O O . LEU A 1 236 ? -17.357 -31.633 -43.968 1.00 33.54 236 LEU A O 1
ATOM 1792 N N . ASN A 1 237 ? -19.556 -32.098 -43.670 1.00 30.81 237 ASN A N 1
ATOM 1793 C CA . ASN A 1 237 ? -19.938 -31.501 -44.941 1.00 34.83 237 ASN A CA 1
ATOM 1794 C C . ASN A 1 237 ? -20.224 -30.010 -44.747 1.00 34.72 237 ASN A C 1
ATOM 1795 O O . ASN A 1 237 ? -20.106 -29.467 -43.644 1.00 35.01 237 ASN A O 1
ATOM 1800 N N . SER A 1 238 ? -20.618 -29.341 -45.840 1.00 37.69 238 SER A N 1
ATOM 1801 C CA . SER A 1 238 ? -20.951 -27.918 -45.821 1.00 40.79 238 SER A CA 1
ATOM 1802 C C . SER A 1 238 ? -22.146 -27.590 -44.934 1.00 35.40 238 SER A C 1
ATOM 1803 O O . SER A 1 238 ? -22.345 -26.423 -44.595 1.00 35.10 238 SER A O 1
ATOM 1806 N N . HIS A 1 239 ? -22.953 -28.574 -44.574 1.00 37.55 239 HIS A N 1
ATOM 1807 C CA . HIS A 1 239 ? -24.042 -28.371 -43.636 1.00 37.98 239 HIS A CA 1
ATOM 1808 C C . HIS A 1 239 ? -23.633 -28.707 -42.214 1.00 41.88 239 HIS A C 1
ATOM 1809 O O . HIS A 1 239 ? -24.495 -28.784 -41.332 1.00 45.79 239 HIS A O 1
ATOM 1816 N N . LYS A 1 240 ? -22.336 -28.910 -41.985 1.00 40.75 240 LYS A N 1
ATOM 1817 C CA . LYS A 1 240 ? -21.755 -29.250 -40.698 1.00 35.39 240 LYS A CA 1
ATOM 1818 C C . LYS A 1 240 ? -22.264 -30.579 -40.162 1.00 30.71 240 LYS A C 1
ATOM 1819 O O . LYS A 1 240 ? -22.251 -30.812 -38.959 1.00 31.35 240 LYS A O 1
ATOM 1825 N N . GLU A 1 241 ? -22.684 -31.485 -41.025 1.00 35.15 241 GLU A N 1
ATOM 1826 C CA . GLU A 1 241 ? -23.070 -32.814 -40.572 1.00 36.82 241 GLU A CA 1
ATOM 1827 C C . GLU A 1 241 ? -21.923 -33.801 -40.785 1.00 35.90 241 GLU A C 1
ATOM 1828 O O . GLU A 1 241 ? -21.135 -33.679 -41.724 1.00 33.94 241 GLU A O 1
ATOM 1834 N N . ILE A 1 242 ? -21.842 -34.784 -39.893 1.00 36.16 242 ILE A N 1
ATOM 1835 C CA . ILE A 1 242 ? -20.794 -35.798 -39.943 1.00 34.91 242 ILE A CA 1
ATOM 1836 C C . ILE A 1 242 ? -20.998 -36.695 -41.157 1.00 33.50 242 ILE A C 1
ATOM 1837 O O . ILE A 1 242 ? -22.037 -37.354 -41.299 1.00 34.66 242 ILE A O 1
ATOM 1842 N N . VAL A 1 243 ? -20.003 -36.739 -42.034 1.00 29.65 243 VAL A N 1
ATOM 1843 C CA . VAL A 1 243 ? -20.020 -37.699 -43.129 1.00 33.06 243 VAL A CA 1
ATOM 1844 C C . VAL A 1 243 ? -19.081 -38.885 -42.892 1.00 35.46 243 VAL A C 1
ATOM 1845 O O . VAL A 1 243 ? -19.240 -39.923 -43.554 1.00 37.10 243 VAL A O 1
ATOM 1849 N N . LYS A 1 244 ? -18.133 -38.773 -41.958 1.00 32.88 244 LYS A N 1
ATOM 1850 C CA . LYS A 1 244 ? -17.171 -39.824 -41.635 1.00 34.43 244 LYS A CA 1
ATOM 1851 C C . LYS A 1 244 ? -16.461 -39.459 -40.340 1.00 29.56 244 LYS A C 1
ATOM 1852 O O . LYS A 1 244 ? -16.271 -38.282 -40.038 1.00 32.82 244 LYS A O 1
ATOM 1858 N N . VAL A 1 245 ? -16.086 -40.471 -39.566 1.00 32.33 245 VAL A N 1
ATOM 1859 C CA . VAL A 1 245 ? -15.240 -40.268 -38.389 1.00 33.37 245 VAL A CA 1
ATOM 1860 C C . VAL A 1 245 ? -13.923 -41.004 -38.619 1.00 30.95 245 VAL A C 1
ATOM 1861 O O . VAL A 1 245 ? -13.923 -42.150 -39.084 1.00 32.46 245 VAL A O 1
ATOM 1865 N N . VAL A 1 246 ? -12.802 -40.332 -38.330 1.00 34.29 246 VAL A N 1
ATOM 1866 C CA . VAL A 1 246 ? -11.472 -40.934 -38.381 1.00 31.04 246 VAL A CA 1
ATOM 1867 C C . VAL A 1 246 ? -10.904 -40.970 -36.972 1.00 29.44 246 VAL A C 1
ATOM 1868 O O . VAL A 1 246 ? -10.919 -39.958 -36.255 1.00 26.88 246 VAL A O 1
ATOM 1872 N N . SER A 1 247 ? -10.390 -42.132 -36.582 1.00 29.32 247 SER A N 1
ATOM 1873 C CA . SER A 1 247 ? -9.838 -42.331 -35.249 1.00 31.12 247 SER A CA 1
ATOM 1874 C C . SER A 1 247 ? -8.441 -42.932 -35.338 1.00 30.97 247 SER A C 1
ATOM 1875 O O . SER A 1 247 ? -8.113 -43.665 -36.279 1.00 29.84 247 SER A O 1
ATOM 1878 N N . GLY A 1 248 ? -7.620 -42.635 -34.333 1.00 32.03 248 GLY A N 1
ATOM 1879 C CA . GLY A 1 248 ? -6.333 -43.296 -34.244 1.00 31.27 248 GLY A CA 1
ATOM 1880 C C . GLY A 1 248 ? -5.150 -42.366 -34.101 1.00 31.45 248 GLY A C 1
ATOM 1881 O O . GLY A 1 248 ? -5.149 -41.470 -33.246 1.00 29.38 248 GLY A O 1
ATOM 1882 N N . ASP A 1 249 ? -4.128 -42.587 -34.932 1.00 33.42 249 ASP A N 1
ATOM 1883 C CA . ASP A 1 249 ? -2.869 -41.858 -34.786 1.00 35.54 249 ASP A CA 1
ATOM 1884 C C . ASP A 1 249 ? -3.079 -40.380 -35.094 1.00 31.09 249 ASP A C 1
ATOM 1885 O O . ASP A 1 249 ? -3.697 -40.052 -36.113 1.00 32.04 249 ASP A O 1
ATOM 1890 N N . PRO A 1 250 ? -2.586 -39.467 -34.249 1.00 29.57 250 PRO A N 1
ATOM 1891 C CA . PRO A 1 250 ? -2.866 -38.039 -34.473 1.00 27.86 250 PRO A CA 1
ATOM 1892 C C . PRO A 1 250 ? -2.412 -37.522 -35.816 1.00 30.35 250 PRO A C 1
ATOM 1893 O O . PRO A 1 250 ? -2.926 -36.480 -36.251 1.00 29.94 250 PRO A O 1
ATOM 1897 N N . ILE A 1 251 ? -1.497 -38.212 -36.494 1.00 31.98 251 ILE A N 1
ATOM 1898 C CA . ILE A 1 251 ? -1.051 -37.844 -37.845 1.00 29.38 251 ILE A CA 1
ATOM 1899 C C . ILE A 1 251 ? -1.753 -38.687 -38.910 1.00 33.37 251 ILE A C 1
ATOM 1900 O O . ILE A 1 251 ? -2.384 -38.155 -39.828 1.00 33.40 251 ILE A O 1
ATOM 1905 N N . LYS A 1 252 ? -1.693 -40.015 -38.788 1.00 32.76 252 LYS A N 1
ATOM 1906 C CA . LYS A 1 252 ? -2.205 -40.856 -39.867 1.00 31.31 252 LYS A CA 1
ATOM 1907 C C . LYS A 1 252 ? -3.720 -40.791 -39.966 1.00 35.24 252 LYS A C 1
ATOM 1908 O O . LYS A 1 252 ? -4.269 -40.767 -41.077 1.00 33.23 252 LYS A O 1
ATOM 1914 N N . ALA A 1 253 ? -4.422 -40.757 -38.827 1.00 32.13 253 ALA A N 1
ATOM 1915 C CA . ALA A 1 253 ? -5.871 -40.631 -38.900 1.00 32.61 253 ALA A CA 1
ATOM 1916 C C . ALA A 1 253 ? -6.263 -39.272 -39.467 1.00 32.78 253 ALA A C 1
ATOM 1917 O O . ALA A 1 253 ? -7.223 -39.166 -40.2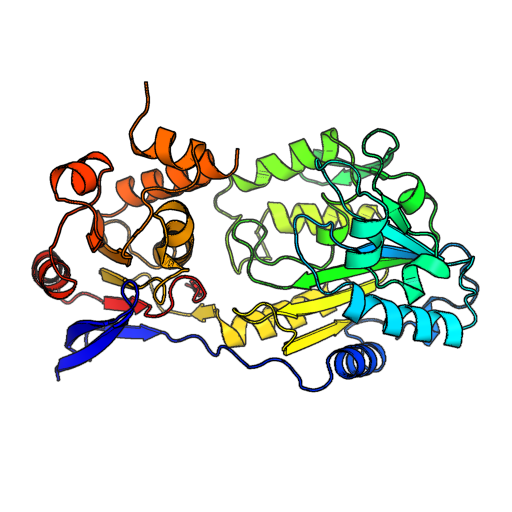44 1.00 28.60 253 ALA A O 1
ATOM 1919 N N . HIS A 1 254 ? -5.513 -38.224 -39.118 1.00 28.53 254 HIS A N 1
ATOM 1920 C CA . HIS A 1 254 ? -5.824 -36.907 -39.664 1.00 32.83 254 HIS A CA 1
ATOM 1921 C C . HIS A 1 254 ? -5.608 -36.881 -41.174 1.00 31.79 254 HIS A C 1
ATOM 1922 O O . HIS A 1 254 ? -6.424 -36.321 -41.919 1.00 32.71 254 HIS A O 1
ATOM 1929 N N . ARG A 1 255 ? -4.538 -37.518 -41.647 1.00 32.17 255 ARG A N 1
ATOM 1930 C CA . ARG A 1 255 ? -4.246 -37.505 -43.079 1.00 33.40 255 ARG A CA 1
ATOM 1931 C C . ARG A 1 255 ? -5.328 -38.223 -43.873 1.00 31.90 255 ARG A C 1
ATOM 1932 O O . ARG A 1 255 ? -5.647 -37.829 -45.001 1.00 34.65 255 ARG A O 1
ATOM 1940 N N . GLU A 1 256 ? -5.855 -39.318 -43.329 1.00 28.76 256 GLU A N 1
ATOM 1941 C CA . GLU A 1 256 ? -6.936 -40.008 -44.016 1.00 36.85 256 GLU A CA 1
ATOM 1942 C C . GLU A 1 256 ? -8.223 -39.187 -43.992 1.00 34.40 256 GLU A C 1
ATOM 1943 O O . GLU A 1 256 ? -9.003 -39.218 -44.947 1.00 36.35 256 GLU A O 1
ATOM 1949 N N . GLY A 1 257 ? -8.474 -38.464 -42.900 1.00 32.70 257 GLY A N 1
ATOM 1950 C CA . GLY A 1 257 ? -9.587 -37.531 -42.889 1.00 30.21 257 GLY A CA 1
ATOM 1951 C C . GLY A 1 257 ? -9.396 -36.408 -43.888 1.00 31.22 257 GLY A C 1
ATOM 1952 O O . GLY A 1 257 ? -10.336 -36.012 -44.582 1.00 36.45 257 GLY A O 1
ATOM 1953 N N . ALA A 1 258 ? -8.170 -35.906 -44.005 1.00 30.74 258 ALA A N 1
ATOM 1954 C CA . ALA A 1 258 ? -7.912 -34.856 -44.980 1.00 33.04 258 ALA A CA 1
ATOM 1955 C C . ALA A 1 258 ? -8.153 -35.333 -46.409 1.00 33.50 258 ALA A C 1
ATOM 1956 O O . ALA A 1 258 ? -8.518 -34.531 -47.270 1.00 34.89 258 ALA A O 1
ATOM 1958 N N . LYS A 1 259 ? -7.963 -36.621 -46.694 1.00 33.74 259 LYS A N 1
ATOM 1959 C CA . LYS A 1 259 ? -8.264 -37.077 -48.049 1.00 36.97 259 LYS A CA 1
ATOM 1960 C C . LYS A 1 259 ? -9.758 -37.247 -48.281 1.00 39.09 259 LYS A C 1
ATOM 1961 O O . LYS A 1 259 ? -10.223 -37.118 -49.419 1.00 40.68 259 LYS A O 1
ATOM 1967 N N . TYR A 1 260 ? -10.527 -37.542 -47.237 1.00 32.37 260 TYR A N 1
ATOM 1968 C CA . TYR A 1 260 ? -11.968 -37.570 -47.430 1.00 39.40 260 TYR A CA 1
ATOM 1969 C C . TYR A 1 260 ? -12.508 -36.163 -47.681 1.00 37.52 260 TYR A C 1
ATOM 1970 O O . TYR A 1 260 ? -13.313 -35.957 -48.598 1.00 36.22 260 TYR A O 1
ATOM 1979 N N . ILE A 1 261 ? -12.036 -35.178 -46.913 1.00 36.43 261 ILE A N 1
ATOM 1980 C CA . ILE A 1 261 ? -12.331 -33.779 -47.220 1.00 36.78 261 ILE A CA 1
ATOM 1981 C C . ILE A 1 261 ? -11.928 -33.439 -48.654 1.00 36.44 261 ILE A C 1
ATOM 1982 O O . ILE A 1 261 ? -12.695 -32.805 -49.391 1.00 33.40 261 ILE A O 1
ATOM 1987 N N . ASP A 1 262 ? -10.734 -33.876 -49.082 1.00 32.73 262 ASP A N 1
ATOM 1988 C CA . ASP A 1 262 ? -10.241 -33.515 -50.410 1.00 34.86 262 ASP A CA 1
ATOM 1989 C C . ASP A 1 262 ? -11.113 -34.113 -51.510 1.00 40.02 262 ASP A C 1
ATOM 1990 O O . ASP A 1 262 ? -11.377 -33.463 -52.532 1.00 35.53 262 ASP A O 1
ATOM 1995 N N . LYS A 1 263 ? -11.543 -35.362 -51.328 1.00 36.66 263 LYS A N 1
ATOM 1996 C CA . LYS A 1 263 ? -12.450 -35.980 -52.281 1.00 38.34 263 LYS A CA 1
ATOM 1997 C C . LYS A 1 263 ? -13.731 -35.163 -52.436 1.00 43.12 263 LYS A C 1
ATOM 1998 O O . LYS A 1 263 ? -14.239 -35.000 -53.552 1.00 43.66 263 LYS A O 1
ATOM 2004 N N . MET A 1 264 ? -14.230 -34.590 -51.334 1.00 38.59 264 MET A N 1
ATOM 2005 C CA . MET A 1 264 ? -15.411 -33.734 -51.390 1.00 38.99 264 MET A CA 1
ATOM 2006 C C . MET A 1 264 ? -15.143 -32.363 -52.020 1.00 39.17 264 MET A C 1
ATOM 2007 O O . MET A 1 264 ? -15.946 -31.901 -52.831 1.00 38.83 264 MET A O 1
ATOM 2012 N N . TYR A 1 265 ? -14.063 -31.673 -51.649 1.00 33.13 265 TYR A N 1
ATOM 2013 C CA . TYR A 1 265 ? -13.979 -30.237 -51.923 1.00 36.29 265 TYR A CA 1
ATOM 2014 C C . TYR A 1 265 ? -12.709 -29.761 -52.605 1.00 35.97 265 TYR A C 1
ATOM 2015 O O . TYR A 1 265 ? -12.723 -28.650 -53.149 1.00 36.32 265 TYR A O 1
ATOM 2024 N N . LYS A 1 266 ? -11.606 -30.500 -52.541 1.00 36.01 266 LYS A N 1
ATOM 2025 C CA . LYS A 1 266 ? -10.408 -30.102 -53.267 1.00 36.01 266 LYS A CA 1
ATOM 2026 C C . LYS A 1 266 ? -10.547 -30.557 -54.716 1.00 39.28 266 LYS A C 1
ATOM 2027 O O . LYS A 1 266 ? -11.084 -31.634 -55.000 1.00 38.13 266 LYS A O 1
ATOM 2033 N N . ARG A 1 267 ? -10.134 -29.699 -55.641 1.00 38.63 267 ARG A N 1
ATOM 2034 C CA . ARG A 1 267 ? -10.319 -29.976 -57.067 1.00 40.62 267 ARG A CA 1
ATOM 2035 C C . ARG A 1 267 ? -9.060 -29.482 -57.769 1.00 43.70 267 ARG A C 1
ATOM 2036 O O . ARG A 1 267 ? -8.909 -28.275 -57.983 1.00 45.30 267 ARG A O 1
ATOM 2044 N N . VAL A 1 268 ? -8.172 -30.418 -58.113 1.00 47.16 268 VAL A N 1
ATOM 2045 C CA . VAL A 1 268 ? -6.828 -30.098 -58.587 1.00 50.03 268 VAL A CA 1
ATOM 2046 C C . VAL A 1 268 ? -6.887 -29.681 -60.050 1.00 49.23 268 VAL A C 1
ATOM 2047 O O . VAL A 1 268 ? -7.407 -30.416 -60.895 1.00 53.82 268 VAL A O 1
ATOM 2049 N N . ILE A 1 269 ? -6.338 -28.507 -60.356 1.00 51.94 269 ILE A N 1
ATOM 2050 C CA . ILE A 1 269 ? -6.314 -27.975 -61.720 1.00 54.05 269 ILE A CA 1
ATOM 2051 C C . ILE A 1 269 ? -4.885 -27.966 -62.256 1.00 60.04 269 ILE A C 1
ATOM 2052 O O . ILE A 1 269 ? -3.929 -27.796 -61.478 1.00 55.89 269 ILE A O 1
ATOM 2057 N N . PRO A 1 270 ? -4.692 -28.117 -63.573 1.00 61.09 270 PRO A N 1
ATOM 2058 C CA . PRO A 1 270 ? -3.317 -28.100 -64.118 1.00 63.88 270 PRO A CA 1
ATOM 2059 C C . PRO A 1 270 ? -2.537 -26.855 -63.743 1.00 65.03 270 PRO A C 1
ATOM 2060 O O . PRO A 1 270 ? -1.397 -26.942 -63.270 1.00 72.40 270 PRO A O 1
ATOM 2064 N N . GLU A 1 271 ? -3.139 -25.688 -63.933 1.00 64.92 271 GLU A N 1
ATOM 2065 C CA . GLU A 1 271 ? -2.458 -24.415 -63.788 1.00 62.87 271 GLU A CA 1
ATOM 2066 C C . GLU A 1 271 ? -3.479 -23.381 -63.345 1.00 61.15 271 GLU A C 1
ATOM 2067 O O . GLU A 1 271 ? -4.687 -23.575 -63.496 1.00 57.21 271 GLU A O 1
ATOM 2073 N N . LYS A 1 272 ? -2.984 -22.268 -62.818 1.00 56.08 272 LYS A N 1
ATOM 2074 C CA . LYS A 1 272 ? -3.873 -21.177 -62.452 1.00 54.57 272 LYS A CA 1
ATOM 2075 C C . LYS A 1 272 ? -4.499 -20.588 -63.714 1.00 58.07 272 LYS A C 1
ATOM 2076 O O . LYS A 1 272 ? -3.802 -20.328 -64.699 1.00 64.82 272 LYS A O 1
ATOM 2082 N N . ALA A 1 273 ? -5.816 -20.408 -63.695 1.00 56.15 273 ALA A N 1
ATOM 2083 C CA . ALA A 1 273 ? -6.560 -19.978 -64.869 1.00 55.42 273 ALA A CA 1
ATOM 2084 C C . ALA A 1 273 ? -6.547 -18.451 -64.986 1.00 53.04 273 ALA A C 1
ATOM 2085 O O . ALA A 1 273 ? -6.081 -17.737 -64.094 1.00 50.51 273 ALA A O 1
ATOM 2087 N N . ASP A 1 274 ? -7.048 -17.951 -66.121 1.00 52.74 274 ASP A N 1
ATOM 2088 C CA . ASP A 1 274 ? -7.031 -16.513 -66.383 1.00 60.74 274 ASP A CA 1
ATOM 2089 C C . ASP A 1 274 ? -8.240 -15.809 -65.769 1.00 56.99 274 ASP A C 1
ATOM 2090 O O . ASP A 1 274 ? -8.089 -14.810 -65.057 1.00 55.69 274 ASP A O 1
ATOM 2095 N N . ILE A 1 275 ? -9.440 -16.309 -66.058 1.00 54.83 275 ILE A N 1
ATOM 2096 C CA . ILE A 1 275 ? -10.686 -15.815 -65.484 1.00 52.99 275 ILE A CA 1
ATOM 2097 C C . ILE A 1 275 ? -11.216 -16.881 -64.535 1.00 52.08 275 ILE A C 1
ATOM 2098 O O . ILE A 1 275 ? -11.340 -18.050 -64.919 1.00 52.77 275 ILE A O 1
ATOM 2103 N N . VAL A 1 276 ? -11.500 -16.492 -63.295 1.00 48.73 276 VAL A N 1
ATOM 2104 C CA . VAL A 1 276 ? -12.220 -17.344 -62.352 1.00 47.35 276 VAL A CA 1
ATOM 2105 C C . VAL A 1 276 ? -13.582 -16.711 -62.095 1.00 45.00 276 VAL A C 1
ATOM 2106 O O . VAL A 1 276 ? -13.674 -15.565 -61.638 1.00 39.56 276 VAL A O 1
ATOM 2110 N N . VAL A 1 277 ? -14.635 -17.448 -62.405 1.00 44.28 277 VAL A N 1
ATOM 2111 C CA . VAL A 1 277 ? -16.000 -17.018 -62.151 1.00 46.40 277 VAL A CA 1
ATOM 2112 C C . VAL A 1 277 ? -16.470 -17.744 -60.902 1.00 46.38 277 VAL A C 1
ATOM 2113 O O . VAL A 1 277 ? -16.535 -18.979 -60.886 1.00 46.38 277 VAL A O 1
ATOM 2117 N N . ALA A 1 278 ? -16.768 -16.989 -59.842 1.00 42.60 278 ALA A N 1
ATOM 2118 C CA . ALA A 1 278 ? -17.029 -17.578 -58.533 1.00 39.68 278 ALA A CA 1
ATOM 2119 C C . ALA A 1 278 ? -18.378 -17.118 -57.998 1.00 37.35 278 ALA A C 1
ATOM 2120 O O . ALA A 1 278 ? -18.599 -15.922 -57.795 1.00 36.30 278 ALA A O 1
ATOM 2122 N N . SER A 1 279 ? -19.259 -18.066 -57.744 1.00 33.86 279 SER A N 1
ATOM 2123 C CA . SER A 1 279 ? -20.463 -17.819 -56.975 1.00 35.47 279 SER A CA 1
ATOM 2124 C C . SER A 1 279 ? -20.259 -18.306 -55.548 1.00 40.18 279 SER A C 1
ATOM 2125 O O . SER A 1 279 ? -19.527 -19.267 -55.308 1.00 39.19 279 SER A O 1
ATOM 2128 N N . CYS A 1 280 ? -20.899 -17.632 -54.601 1.00 37.79 280 CYS A N 1
ATOM 2129 C CA . CYS A 1 280 ? -20.846 -18.090 -53.226 1.00 39.07 280 CYS A CA 1
ATOM 2130 C C . CYS A 1 280 ? -21.827 -19.218 -52.938 1.00 38.23 280 CYS A C 1
ATOM 2131 O O . CYS A 1 280 ? -21.783 -19.784 -51.841 1.00 37.90 280 CYS A O 1
ATOM 2134 N N . GLY A 1 281 ? -22.682 -19.578 -53.889 1.00 35.36 281 GLY A N 1
ATOM 2135 C CA . GLY A 1 281 ? -23.687 -20.593 -53.648 1.00 32.81 281 GLY A CA 1
ATOM 2136 C C . GLY A 1 281 ? -24.997 -20.075 -53.096 1.00 36.55 281 GLY A C 1
ATOM 2137 O O . GLY A 1 281 ? -25.790 -20.871 -52.588 1.00 36.34 281 GLY A O 1
ATOM 2138 N N . GLY A 1 282 ? -25.254 -18.771 -53.188 1.00 34.33 282 GLY A N 1
ATOM 2139 C CA . GLY A 1 282 ? -26.528 -18.208 -52.806 1.00 35.82 282 GLY A CA 1
ATOM 2140 C C . GLY A 1 282 ? -26.596 -17.789 -51.346 1.00 35.16 282 GLY A C 1
ATOM 2141 O O . GLY A 1 282 ? -25.711 -18.065 -50.529 1.00 38.68 282 GLY A O 1
ATOM 2142 N N . TYR A 1 283 ? -27.673 -17.074 -51.039 1.00 33.17 283 TYR A N 1
ATOM 2143 C CA . TYR A 1 283 ? -27.961 -16.653 -49.675 1.00 37.02 283 TYR A CA 1
ATOM 2144 C C . TYR A 1 283 ? -28.126 -17.878 -48.776 1.00 35.29 283 TYR A C 1
ATOM 2145 O O . TYR A 1 283 ? -28.777 -18.857 -49.175 1.00 33.01 283 TYR A O 1
ATOM 2154 N N . PRO A 1 284 ? -27.605 -17.847 -47.538 1.00 32.61 284 PRO A N 1
ATOM 2155 C CA . PRO A 1 284 ? -26.894 -16.795 -46.810 1.00 34.41 284 PRO A CA 1
ATOM 2156 C C . PRO A 1 284 ? -25.350 -16.848 -46.946 1.00 33.79 284 PRO A C 1
ATOM 2157 O O . PRO A 1 284 ? -24.653 -16.083 -46.291 1.00 34.27 284 PRO A O 1
ATOM 2161 N N . LYS A 1 285 ? -24.822 -17.739 -47.783 1.00 31.40 285 LYS A N 1
ATOM 2162 C CA . LYS A 1 285 ? -23.379 -17.736 -47.985 1.00 32.49 285 LYS A CA 1
ATOM 2163 C C . LYS A 1 285 ? -22.896 -16.432 -48.605 1.00 34.73 285 LYS A C 1
ATOM 2164 O O . LYS A 1 285 ? -21.744 -16.055 -48.388 1.00 31.98 285 LYS A O 1
ATOM 2170 N N . ASP A 1 286 ? -23.754 -15.696 -49.318 1.00 35.93 286 ASP A N 1
ATOM 2171 C CA . ASP A 1 286 ? -23.394 -14.362 -49.795 1.00 31.58 286 ASP A CA 1
ATOM 2172 C C . ASP A 1 286 ? -24.131 -13.264 -49.027 1.00 29.73 286 ASP A C 1
ATOM 2173 O O . ASP A 1 286 ? -24.402 -12.191 -49.566 1.00 31.81 286 ASP A O 1
ATOM 2178 N N . ILE A 1 287 ? -24.449 -13.505 -47.750 1.00 30.62 287 ILE A N 1
ATOM 2179 C CA . ILE A 1 287 ? -25.296 -12.552 -47.025 1.00 33.47 287 ILE A CA 1
ATOM 2180 C C . ILE A 1 287 ? -24.586 -11.214 -46.820 1.00 34.26 287 ILE A C 1
ATOM 2181 O O . ILE A 1 287 ? -25.237 -10.165 -46.732 1.00 37.07 287 ILE A O 1
ATOM 2186 N N . ASN A 1 288 ? -23.259 -11.213 -46.766 1.00 34.26 288 ASN A N 1
ATOM 2187 C CA . ASN A 1 288 ? -22.486 -9.979 -46.706 1.00 33.18 288 ASN A CA 1
ATOM 2188 C C . ASN A 1 288 ? -21.096 -10.261 -47.275 1.00 34.48 288 ASN A C 1
ATOM 2189 O O . ASN A 1 288 ? -20.715 -11.420 -47.460 1.00 33.06 288 ASN A O 1
ATOM 2194 N N . LEU A 1 289 ? -20.323 -9.187 -47.527 1.00 31.01 289 LEU A N 1
ATOM 2195 C CA . LEU A 1 289 ? -19.047 -9.346 -48.235 1.00 36.11 289 LEU A CA 1
ATOM 2196 C C . LEU A 1 289 ? -18.053 -10.150 -47.411 1.00 34.24 289 LEU A C 1
ATOM 2197 O O . LEU A 1 289 ? -17.292 -10.951 -47.965 1.00 34.18 289 LEU A O 1
ATOM 2202 N N . TYR A 1 290 ? -18.056 -9.953 -46.087 1.00 35.91 290 TYR A N 1
ATOM 2203 C CA . TYR A 1 290 ? -17.190 -10.724 -45.199 1.00 34.47 290 TYR A CA 1
ATOM 2204 C C . TYR A 1 290 ? -17.379 -12.230 -45.403 1.00 36.03 290 TYR A C 1
ATOM 2205 O O . TYR A 1 290 ? -16.405 -12.982 -45.515 1.00 34.97 290 TYR A O 1
ATOM 2214 N N . GLN A 1 291 ? -18.635 -12.685 -45.466 1.00 37.21 291 GLN A N 1
ATOM 2215 C CA . GLN A 1 291 ? -18.917 -14.097 -45.720 1.00 37.76 291 GLN A CA 1
ATOM 2216 C C . GLN A 1 291 ? -18.578 -14.495 -47.147 1.00 34.26 291 GLN A C 1
ATOM 2217 O O . GLN A 1 291 ? -18.215 -15.650 -47.403 1.00 31.96 291 GLN A O 1
ATOM 2223 N N . ALA A 1 292 ? -18.755 -13.577 -48.094 1.00 33.88 292 ALA A N 1
ATOM 2224 C CA . ALA A 1 292 ? -18.422 -13.875 -49.472 1.00 33.27 292 ALA A CA 1
ATOM 2225 C C . ALA A 1 292 ? -16.925 -13.955 -49.681 1.00 36.77 292 ALA A C 1
ATOM 2226 O O . ALA A 1 292 ? -16.487 -14.597 -50.637 1.00 42.16 292 ALA A O 1
ATOM 2228 N N . GLN A 1 293 ? -16.134 -13.314 -48.816 1.00 34.19 293 GLN A N 1
ATOM 2229 C CA . GLN A 1 293 ? -14.691 -13.465 -48.900 1.00 43.72 293 GLN A CA 1
ATOM 2230 C C . GLN A 1 293 ? -14.289 -14.935 -48.878 1.00 43.92 293 GLN A C 1
ATOM 2231 O O . GLN A 1 293 ? -13.226 -15.283 -49.409 1.00 45.33 293 GLN A O 1
ATOM 2237 N N . LYS A 1 294 ? -15.132 -15.817 -48.322 1.00 38.89 294 LYS A N 1
ATOM 2238 C CA . LYS A 1 294 ? -14.701 -17.204 -48.199 1.00 39.18 294 LYS A CA 1
ATOM 2239 C C . LYS A 1 294 ? -14.626 -17.872 -49.578 1.00 39.48 294 LYS A C 1
ATOM 2240 O O . LYS A 1 294 ? -13.609 -18.487 -49.919 1.00 39.96 294 LYS A O 1
ATOM 2246 N N . GLY A 1 295 ? -15.662 -17.716 -50.416 1.00 37.64 295 GLY A N 1
ATOM 2247 C CA . GLY A 1 295 ? -15.528 -18.135 -51.809 1.00 39.85 295 GLY A CA 1
ATOM 2248 C C . GLY A 1 295 ? -14.380 -17.453 -52.541 1.00 42.91 295 GLY A C 1
ATOM 2249 O O . GLY A 1 295 ? -13.764 -18.041 -53.438 1.00 40.29 295 GLY A O 1
ATOM 2250 N N . LEU A 1 296 ? -14.071 -16.212 -52.165 1.00 40.62 296 LEU A N 1
ATOM 2251 C CA . LEU A 1 296 ? -13.022 -15.467 -52.843 1.00 38.63 296 LEU A CA 1
ATOM 2252 C C . LEU A 1 296 ? -11.648 -15.971 -52.427 1.00 44.07 296 LEU A C 1
ATOM 2253 O O . LEU A 1 296 ? -10.753 -16.115 -53.268 1.00 42.14 296 LEU A O 1
ATOM 2258 N N . ASP A 1 297 ? -11.470 -16.252 -51.134 1.00 43.47 297 ASP A N 1
ATOM 2259 C CA . ASP A 1 297 ? -10.238 -16.873 -50.668 1.00 41.96 297 ASP A CA 1
ATOM 2260 C C . ASP A 1 297 ? -9.968 -18.178 -51.411 1.00 43.04 297 ASP A C 1
ATOM 2261 O O . ASP A 1 297 ? -8.859 -18.399 -51.909 1.00 42.23 297 ASP A O 1
ATOM 2266 N N . ASN A 1 298 ? -10.973 -19.058 -51.491 1.00 39.41 298 ASN A N 1
ATOM 2267 C CA . ASN A 1 298 ? -10.804 -20.303 -52.234 1.00 40.81 298 ASN A CA 1
ATOM 2268 C C . ASN A 1 298 ? -10.452 -20.033 -53.687 1.00 43.42 298 ASN A C 1
ATOM 2269 O O . ASN A 1 298 ? -9.657 -20.764 -54.286 1.00 40.82 298 ASN A O 1
ATOM 2274 N N . ALA A 1 299 ? -11.046 -18.990 -54.275 1.00 45.90 299 ALA A N 1
ATOM 2275 C CA . ALA A 1 299 ? -10.919 -18.786 -55.712 1.00 44.92 299 ALA A CA 1
ATOM 2276 C C . ALA A 1 299 ? -9.568 -18.201 -56.101 1.00 46.61 299 ALA A C 1
ATOM 2277 O O . ALA A 1 299 ? -9.107 -18.428 -57.225 1.00 45.18 299 ALA A O 1
ATOM 2279 N N . GLN A 1 300 ? -8.930 -17.446 -55.204 1.00 47.63 300 GLN A N 1
ATOM 2280 C CA . GLN A 1 300 ? -7.718 -16.708 -55.542 1.00 47.11 300 GLN A CA 1
ATOM 2281 C C . GLN A 1 300 ? -6.463 -17.553 -55.471 1.00 51.29 300 GLN A C 1
ATOM 2282 O O . GLN A 1 300 ? -5.383 -17.053 -55.814 1.00 51.53 300 GLN A O 1
ATOM 2288 N N . TYR A 1 301 ? -6.560 -18.799 -55.013 1.00 48.09 301 TYR A N 1
ATOM 2289 C CA . TYR A 1 301 ? -5.418 -19.679 -55.194 1.00 53.14 301 TYR A CA 1
ATOM 2290 C C . TYR A 1 301 ? -5.319 -20.168 -56.629 1.00 52.72 301 TYR A C 1
ATOM 2291 O O . TYR A 1 301 ? -4.264 -20.684 -57.019 1.00 51.58 301 TYR A O 1
ATOM 2300 N N . SER A 1 302 ? -6.361 -19.926 -57.431 1.00 45.80 302 SER A N 1
ATOM 2301 C CA . SER A 1 302 ? -6.486 -20.463 -58.780 1.00 48.30 302 SER A CA 1
ATOM 2302 C C . SER A 1 302 ? -6.575 -19.394 -59.870 1.00 48.93 302 SER A C 1
ATOM 2303 O O . SER A 1 302 ? -6.955 -19.717 -61.005 1.00 46.10 302 SER A O 1
ATOM 2306 N N . VAL A 1 303 ? -6.265 -18.134 -59.568 1.00 48.61 303 VAL A N 1
ATOM 2307 C CA . VAL A 1 303 ? -6.239 -17.078 -60.575 1.00 50.79 303 VAL A CA 1
ATOM 2308 C C . VAL A 1 303 ? -4.788 -16.687 -60.850 1.00 54.12 303 VAL A C 1
ATOM 2309 O O . VAL A 1 303 ? -3.976 -16.567 -59.925 1.00 48.69 303 VAL A O 1
ATOM 2313 N N . LYS A 1 304 ? -4.461 -16.513 -62.129 1.00 56.08 304 LYS A N 1
ATOM 2314 C CA . LYS A 1 304 ? -3.107 -16.135 -62.513 1.00 54.21 304 LYS A CA 1
ATOM 2315 C C . LYS A 1 304 ? -2.809 -14.709 -62.073 1.00 54.24 304 LYS A C 1
ATOM 2316 O O . LYS A 1 304 ? -3.712 -13.881 -61.931 1.00 58.93 304 LYS A O 1
ATOM 2318 N 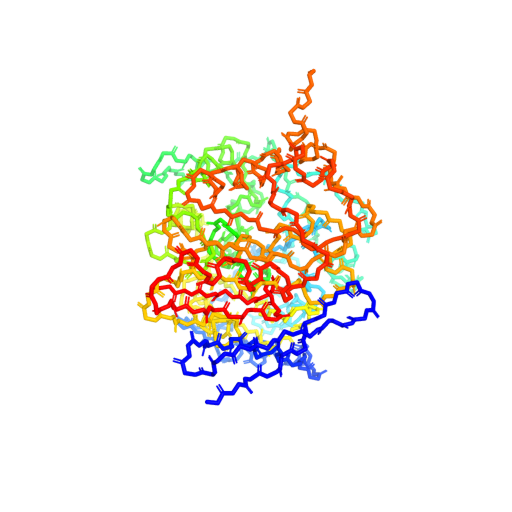N . ASP A 1 305 ? -1.530 -14.424 -61.844 1.00 57.66 305 ASP A N 1
ATOM 2319 C CA . ASP A 1 305 ? -1.120 -13.038 -61.677 1.00 53.93 305 ASP A CA 1
ATOM 2320 C C . ASP A 1 305 ? -1.483 -12.281 -62.948 1.00 55.26 305 ASP A C 1
ATOM 2321 O O . ASP A 1 305 ? -1.054 -12.655 -64.044 1.00 60.72 305 ASP A O 1
ATOM 2323 N N . GLY A 1 306 ? -2.322 -11.255 -62.811 1.00 57.12 306 GLY A N 1
ATOM 2324 C CA . GLY A 1 306 ? -2.898 -10.568 -63.950 1.00 47.82 306 GLY A CA 1
ATOM 2325 C C . GLY A 1 306 ? -4.253 -11.084 -64.381 1.00 52.50 306 GLY A C 1
ATOM 2326 O O . GLY A 1 306 ? -4.795 -10.609 -65.389 1.00 49.00 306 GLY A O 1
ATOM 2327 N N . GLY A 1 307 ? -4.817 -12.047 -63.656 1.00 52.84 307 GLY A N 1
ATOM 2328 C CA . GLY A 1 307 ? -6.107 -12.606 -63.988 1.00 53.45 307 GLY A CA 1
ATOM 2329 C C . GLY A 1 307 ? -7.257 -11.756 -63.480 1.00 48.80 307 GLY A C 1
ATOM 2330 O O . GLY A 1 307 ? -7.084 -10.670 -62.920 1.00 45.22 307 GLY A O 1
ATOM 2331 N N . THR A 1 308 ? -8.462 -12.279 -63.684 1.00 49.94 308 THR A N 1
ATOM 2332 C CA . THR A 1 308 ? -9.696 -11.592 -63.325 1.00 45.68 308 THR A CA 1
ATOM 2333 C C . THR A 1 308 ? -10.611 -12.553 -62.581 1.00 46.84 308 THR A C 1
ATOM 2334 O O . THR A 1 308 ? -10.950 -13.625 -63.100 1.00 46.23 308 THR A O 1
ATOM 2338 N N . ILE A 1 309 ? -11.015 -12.171 -61.370 1.00 46.73 309 ILE A N 1
ATOM 2339 C CA . ILE A 1 309 ? -12.044 -12.890 -60.625 1.00 42.85 309 ILE A CA 1
ATOM 2340 C C . ILE A 1 309 ? -13.372 -12.180 -60.812 1.00 41.90 309 ILE A C 1
ATOM 2341 O O . ILE A 1 309 ? -13.450 -10.948 -60.765 1.00 45.41 309 ILE A O 1
ATOM 2346 N N . ILE A 1 310 ? -14.415 -12.951 -61.032 1.00 37.33 310 ILE A N 1
ATOM 2347 C CA . ILE A 1 310 ? -15.765 -12.423 -61.113 1.00 41.77 310 ILE A CA 1
ATOM 2348 C C . ILE A 1 310 ? -16.514 -13.032 -59.936 1.00 42.51 310 ILE A C 1
ATOM 2349 O O . ILE A 1 310 ? -16.912 -14.205 -59.977 1.00 41.95 310 ILE A O 1
ATOM 2354 N N . LEU A 1 311 ? -16.664 -12.252 -58.866 1.00 36.14 311 LEU A N 1
ATOM 2355 C CA . LEU A 1 311 ? -17.309 -12.716 -57.641 1.00 38.25 311 LEU A CA 1
ATOM 2356 C C . LEU A 1 311 ? -18.806 -12.412 -57.712 1.00 39.89 311 LEU A C 1
ATOM 2357 O O . LEU A 1 311 ? -19.203 -11.244 -57.781 1.00 37.09 311 LEU A O 1
ATOM 2362 N N . VAL A 1 312 ? -19.625 -13.463 -57.710 1.00 40.70 312 VAL A N 1
ATOM 2363 C CA . VAL A 1 312 ? -21.079 -13.373 -57.819 1.00 35.65 312 VAL A CA 1
ATOM 2364 C C . VAL A 1 312 ? -21.651 -13.524 -56.413 1.00 39.44 312 VAL A C 1
ATOM 2365 O O . VAL A 1 312 ? -21.825 -14.640 -55.917 1.00 40.61 312 VAL A O 1
ATOM 2369 N N . ALA A 1 313 ? -21.969 -12.406 -55.762 1.00 39.02 313 ALA A N 1
ATOM 2370 C CA . ALA A 1 313 ? -22.362 -12.452 -54.358 1.00 34.60 313 ALA A CA 1
ATOM 2371 C C . ALA A 1 313 ? -23.269 -11.270 -54.036 1.00 34.27 313 ALA A C 1
ATOM 2372 O O . ALA A 1 313 ? -22.827 -10.124 -54.116 1.00 35.99 313 ALA A O 1
ATOM 2374 N N . GLU A 1 314 ? -24.508 -11.552 -53.625 1.00 30.82 314 GLU A N 1
ATOM 2375 C CA . GLU A 1 314 ? -25.507 -10.498 -53.444 1.00 32.67 314 GLU A CA 1
ATOM 2376 C C . GLU A 1 314 ? -25.092 -9.491 -52.368 1.00 34.97 314 GLU A C 1
ATOM 2377 O O . GLU A 1 314 ? -25.219 -8.277 -52.563 1.00 33.52 314 GLU A O 1
ATOM 2383 N N . CYS A 1 315 ? -24.574 -9.976 -51.232 1.00 31.43 315 CYS A N 1
ATOM 2384 C CA . CYS A 1 315 ? -24.228 -9.128 -50.091 1.00 33.94 315 CYS A CA 1
ATOM 2385 C C . CYS A 1 315 ? -25.431 -8.308 -49.631 1.00 37.64 315 CYS A C 1
ATOM 2386 O O . CYS A 1 315 ? -25.294 -7.133 -49.268 1.00 35.67 315 CYS A O 1
ATOM 2389 N N . ARG A 1 316 ? -26.613 -8.964 -49.654 1.00 36.36 316 ARG A N 1
ATOM 2390 C CA . ARG A 1 316 ? -27.857 -8.427 -49.112 1.00 40.85 316 ARG A CA 1
ATOM 2391 C C . ARG A 1 316 ? -27.678 -7.507 -47.926 1.00 37.86 316 ARG A C 1
ATOM 2392 O O . ARG A 1 316 ? -28.267 -6.434 -47.926 1.00 38.13 316 ARG A O 1
ATOM 2400 N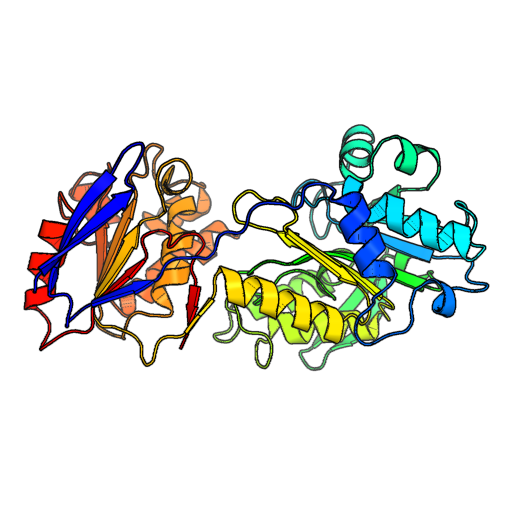 N . GLU A 1 317 ? -26.948 -7.933 -46.904 1.00 35.62 317 GLU A N 1
ATOM 2401 C CA . GLU A 1 317 ? -26.825 -7.217 -45.644 1.00 35.77 317 GLU A CA 1
ATOM 2402 C C . GLU A 1 317 ? -25.524 -6.414 -45.531 1.00 38.37 317 GLU A C 1
ATOM 2403 O O . GLU A 1 317 ? -25.128 -6.050 -44.413 1.00 34.25 317 GLU A O 1
ATOM 2409 N N . GLY A 1 318 ? -24.853 -6.139 -46.654 1.00 35.75 318 GLY A N 1
ATOM 2410 C CA . GLY A 1 318 ? -23.733 -5.219 -46.647 1.00 35.65 318 GLY A CA 1
ATOM 2411 C C . GLY A 1 318 ? -22.341 -5.823 -46.620 1.00 33.61 318 GLY A C 1
ATOM 2412 O O . GLY A 1 318 ? -22.111 -6.913 -47.151 1.00 33.31 318 GLY A O 1
ATOM 2413 N N . LEU A 1 319 ? -21.391 -5.111 -46.012 1.00 34.00 319 LEU A N 1
ATOM 2414 C CA . LEU A 1 319 ? -19.996 -5.535 -46.029 1.00 32.81 319 LEU A CA 1
ATOM 2415 C C . LEU A 1 319 ? -19.650 -6.533 -44.935 1.00 34.13 319 LEU A C 1
ATOM 2416 O O . LEU A 1 319 ? -18.639 -7.232 -45.055 1.00 34.95 319 LEU A O 1
ATOM 2421 N N . GLY A 1 320 ? -20.440 -6.615 -43.871 1.00 37.85 320 GLY A N 1
ATOM 2422 C CA . GLY A 1 320 ? -20.223 -7.666 -42.896 1.00 35.04 320 GLY A CA 1
ATOM 2423 C C . GLY A 1 320 ? -19.518 -7.178 -41.657 1.00 35.89 320 GLY A C 1
ATOM 2424 O O . GLY A 1 320 ? -19.745 -6.045 -41.219 1.00 35.00 320 GLY A O 1
ATOM 2425 N N . GLU A 1 321 ? -18.643 -8.019 -41.107 1.00 37.98 321 GLU A N 1
ATOM 2426 C CA . GLU A 1 321 ? -18.045 -7.754 -39.806 1.00 40.69 321 GLU A CA 1
ATOM 2427 C C . GLU A 1 321 ? -17.305 -6.415 -39.790 1.00 41.10 321 GLU A C 1
ATOM 2428 O O . GLU A 1 321 ? -16.619 -6.045 -40.751 1.00 39.51 321 GLU A O 1
ATOM 2434 N N . LYS A 1 322 ? -17.450 -5.704 -38.667 1.00 43.83 322 LYS A N 1
ATOM 2435 C CA . LYS A 1 322 ? -17.086 -4.290 -38.552 1.00 41.41 322 LYS A CA 1
ATOM 2436 C C . LYS A 1 322 ? -15.624 -4.024 -38.920 1.00 46.40 322 LYS A C 1
ATOM 2437 O O . LYS A 1 322 ? -15.320 -3.099 -39.686 1.00 47.11 322 LYS A O 1
ATOM 2443 N N . LEU A 1 323 ? -14.695 -4.811 -38.376 1.00 47.20 323 LEU A N 1
ATOM 2444 C CA . LEU A 1 323 ? -13.287 -4.587 -38.702 1.00 47.42 323 LEU A CA 1
ATOM 2445 C C . LEU A 1 323 ? -13.017 -4.832 -40.185 1.00 45.36 323 LEU A C 1
ATOM 2446 O O . LEU A 1 323 ? -12.415 -3.993 -40.867 1.00 47.00 323 LEU A O 1
ATOM 2451 N N . PHE A 1 324 ? -13.474 -5.968 -40.710 1.00 43.98 324 PHE A N 1
ATOM 2452 C CA . PHE A 1 324 ? -13.301 -6.241 -42.133 1.00 43.72 324 PHE A CA 1
ATOM 2453 C C . PHE A 1 324 ? -13.857 -5.104 -42.997 1.00 44.49 324 PHE A C 1
ATOM 2454 O O . PHE A 1 324 ? -13.213 -4.674 -43.961 1.00 42.93 324 PHE A O 1
ATOM 2462 N N . SER A 1 325 ? -15.051 -4.601 -42.662 1.00 42.19 325 SER A N 1
ATOM 2463 C CA . SER A 1 325 ? -15.660 -3.531 -43.446 1.00 37.14 325 SER A CA 1
ATOM 2464 C C . SER A 1 325 ? -14.855 -2.239 -43.353 1.00 38.68 325 SER A C 1
ATOM 2465 O O . SER A 1 325 ? -14.599 -1.583 -44.369 1.00 38.70 325 SER A O 1
ATOM 2468 N N . ASP A 1 326 ? -14.471 -1.844 -42.140 1.00 39.91 326 ASP A N 1
ATOM 2469 C CA . ASP A 1 326 ? -13.664 -0.638 -41.969 1.00 44.25 326 ASP A CA 1
ATOM 2470 C C . ASP A 1 326 ? -12.377 -0.697 -42.796 1.00 46.98 326 ASP A C 1
ATOM 2471 O O . ASP A 1 326 ? -12.029 0.263 -43.499 1.00 49.59 326 ASP A O 1
ATOM 2476 N N . TRP A 1 327 ? -11.672 -1.828 -42.753 1.00 44.82 327 TRP A N 1
ATOM 2477 C CA . TRP A 1 327 ? -10.456 -1.962 -43.552 1.00 49.51 327 TRP A CA 1
ATOM 2478 C C . TRP A 1 327 ? -10.753 -1.838 -45.040 1.00 48.66 327 TRP A C 1
ATOM 2479 O O . TRP A 1 327 ? -9.974 -1.235 -45.790 1.00 50.28 327 TRP A O 1
ATOM 2490 N N . MET A 1 328 ? -11.879 -2.394 -45.491 1.00 45.04 328 MET A N 1
ATOM 2491 C CA . MET A 1 328 ? -12.161 -2.383 -46.921 1.00 44.19 328 MET A CA 1
ATOM 2492 C C . MET A 1 328 ? -12.527 -0.988 -47.417 1.00 45.56 328 MET A C 1
ATOM 2493 O O . MET A 1 328 ? -12.269 -0.666 -48.583 1.00 45.72 328 MET A O 1
ATOM 2498 N N . VAL A 1 329 ? -13.124 -0.151 -46.562 1.00 46.27 329 VAL A N 1
ATOM 2499 C CA . VAL A 1 329 ? -13.539 1.185 -46.986 1.00 48.55 329 VAL A CA 1
ATOM 2500 C C . VAL A 1 329 ? -12.427 2.166 -46.644 1.00 47.99 329 VAL A C 1
ATOM 2501 O O . VAL A 1 329 ? -12.632 3.383 -46.684 1.00 47.48 329 VAL A O 1
ATOM 2505 N N . ASN A 1 330 ? -11.238 1.652 -46.336 1.00 50.27 330 ASN A N 1
ATOM 2506 C CA . ASN A 1 330 ? -10.119 2.495 -45.917 1.00 58.88 330 ASN A CA 1
ATOM 2507 C C . ASN A 1 330 ? -10.576 3.498 -44.863 1.00 52.78 330 ASN A C 1
ATOM 2508 O O . ASN A 1 330 ? -10.396 4.708 -44.999 1.00 55.85 330 ASN A O 1
ATOM 2513 N N . SER A 1 331 ? -11.225 2.978 -43.824 1.00 50.10 331 SER A N 1
ATOM 2514 C CA . SER A 1 331 ? -11.724 3.815 -42.739 1.00 49.63 331 SER A CA 1
ATOM 2515 C C . SER A 1 331 ? -10.614 4.696 -42.172 1.00 54.10 331 SER A C 1
ATOM 2516 O O . SER A 1 331 ? -9.448 4.293 -42.093 1.00 49.72 331 SER A O 1
ATOM 2519 N N . SER A 1 332 ? -10.996 5.913 -41.778 1.00 60.43 332 SER A N 1
ATOM 2520 C CA . SER A 1 332 ? -10.073 6.924 -41.262 1.00 57.18 332 SER A CA 1
ATOM 2521 C C . SER A 1 332 ? -10.201 7.064 -39.751 1.00 58.24 332 SER A C 1
ATOM 2522 O O . SER A 1 332 ? -9.528 6.360 -38.995 1.00 63.93 332 SER A O 1
ATOM 2524 N N . ARG A 1 346 ? -8.282 -10.273 -34.451 1.00 65.14 346 ARG A N 1
ATOM 2525 C CA . ARG A 1 346 ? -8.381 -9.346 -35.576 1.00 63.33 346 ARG A CA 1
ATOM 2526 C C . ARG A 1 346 ? -8.585 -10.092 -36.901 1.00 60.40 346 ARG A C 1
ATOM 2527 O O . ARG A 1 346 ? -7.986 -9.741 -37.920 1.00 62.38 346 ARG A O 1
ATOM 2529 N N . LEU A 1 347 ? -9.453 -11.110 -36.874 1.00 64.29 347 LEU A N 1
ATOM 2530 C CA . LEU A 1 347 ? -9.703 -11.931 -38.060 1.00 62.80 347 LEU A CA 1
ATOM 2531 C C . LEU A 1 347 ? -10.174 -11.096 -39.251 1.00 64.43 347 LEU A C 1
ATOM 2532 O O . LEU A 1 347 ? -9.710 -11.300 -40.380 1.00 62.65 347 LEU A O 1
ATOM 2534 N N . GLY A 1 348 ? -11.095 -10.156 -39.026 1.00 58.78 348 GLY A N 1
ATOM 2535 C CA . GLY A 1 348 ? -11.665 -9.420 -40.145 1.00 56.91 348 GLY A CA 1
ATOM 2536 C C . GLY A 1 348 ? -10.643 -8.586 -40.898 1.00 55.08 348 GLY A C 1
ATOM 2537 O O . GLY A 1 348 ? -10.676 -8.502 -42.130 1.00 49.35 348 GLY A O 1
ATOM 2538 N N . ALA A 1 349 ? -9.722 -7.954 -40.167 1.00 60.50 349 ALA A N 1
ATOM 2539 C CA . ALA A 1 349 ? -8.735 -7.085 -40.805 1.00 58.94 349 ALA A CA 1
ATOM 2540 C C . ALA A 1 349 ? -7.802 -7.878 -41.716 1.00 59.58 349 ALA A C 1
ATOM 2541 O O . ALA A 1 349 ? -7.447 -7.415 -42.810 1.00 54.71 349 ALA A O 1
ATOM 2543 N N . HIS A 1 350 ? -7.405 -9.081 -41.287 1.00 57.09 350 HIS A N 1
ATOM 2544 C CA . HIS A 1 350 ? -6.570 -9.934 -42.130 1.00 57.78 350 HIS A CA 1
ATOM 2545 C C . HIS A 1 350 ? -7.308 -10.330 -43.405 1.00 57.36 350 HIS A C 1
ATOM 2546 O O . HIS A 1 350 ? -6.760 -10.228 -44.512 1.00 53.10 350 HIS A O 1
ATOM 2548 N N . LYS A 1 351 ? -8.569 -10.769 -43.271 1.00 58.78 351 LYS A N 1
ATOM 2549 C CA . LYS A 1 351 ? -9.330 -11.202 -44.443 1.00 54.70 351 LYS A CA 1
ATOM 2550 C C . LYS A 1 351 ? -9.533 -10.061 -45.427 1.00 54.90 351 LYS A C 1
ATOM 2551 O O . LYS A 1 351 ? -9.663 -10.295 -46.636 1.00 54.69 351 LYS A O 1
ATOM 2557 N N . ALA A 1 352 ? -9.557 -8.823 -44.933 1.00 49.91 352 ALA A N 1
ATOM 2558 C CA . ALA A 1 352 ? -9.610 -7.684 -45.837 1.00 50.92 352 ALA A CA 1
ATOM 2559 C C . ALA A 1 352 ? -8.261 -7.451 -46.516 1.00 56.29 352 ALA A C 1
ATOM 2560 O O . ALA A 1 352 ? -8.210 -7.173 -47.719 1.00 56.51 352 ALA A O 1
ATOM 2562 N N . ALA A 1 353 ? -7.158 -7.568 -45.771 1.00 60.25 353 ALA A N 1
ATOM 2563 C CA . ALA A 1 353 ? -5.846 -7.449 -46.400 1.00 56.17 353 ALA A CA 1
ATOM 2564 C C . ALA A 1 353 ? -5.602 -8.583 -47.393 1.00 56.38 353 ALA A C 1
ATOM 2565 O O . ALA A 1 353 ? -4.967 -8.370 -48.433 1.00 58.31 353 ALA A O 1
ATOM 2567 N N . VAL A 1 354 ? -6.108 -9.785 -47.096 1.00 54.39 354 VAL A N 1
ATOM 2568 C CA . VAL A 1 354 ? -6.125 -10.865 -48.082 1.00 53.12 354 VAL A CA 1
ATOM 2569 C C . VAL A 1 354 ? -6.795 -10.421 -49.374 1.00 56.86 354 VAL A C 1
ATOM 2570 O O . VAL A 1 354 ? -6.299 -10.692 -50.475 1.00 58.40 354 VAL A O 1
ATOM 2574 N N . ILE A 1 355 ? -7.926 -9.727 -49.266 1.00 53.04 355 ILE A N 1
ATOM 2575 C CA . ILE A 1 355 ? -8.575 -9.236 -50.476 1.00 53.35 355 ILE A CA 1
ATOM 2576 C C . ILE A 1 355 ? -7.692 -8.206 -51.172 1.00 53.26 355 ILE A C 1
ATOM 2577 O O . ILE A 1 355 ? -7.541 -8.224 -52.401 1.00 52.20 355 ILE A O 1
ATOM 2582 N N . CYS A 1 356 ? -7.075 -7.307 -50.401 1.00 53.98 356 CYS A N 1
ATOM 2583 C CA . CYS A 1 356 ? -6.234 -6.286 -51.020 1.00 60.36 356 CYS A CA 1
ATOM 2584 C C . CYS A 1 356 ? -5.058 -6.912 -51.771 1.00 59.38 356 CYS A C 1
ATOM 2585 O O . CYS A 1 356 ? -4.787 -6.544 -52.923 1.00 58.13 356 CYS A O 1
ATOM 2588 N N . GLU A 1 357 ? -4.374 -7.886 -51.152 1.00 56.72 357 GLU A N 1
ATOM 2589 C CA . GLU A 1 357 ? -3.242 -8.533 -51.812 1.00 52.05 357 GLU A CA 1
ATOM 2590 C C . GLU A 1 357 ? -3.657 -9.163 -53.139 1.00 59.14 357 GLU A C 1
ATOM 2591 O O . GLU A 1 357 ? -2.929 -9.060 -54.135 1.00 59.83 357 GLU A O 1
ATOM 2593 N N . VAL A 1 358 ? -4.836 -9.794 -53.183 1.00 51.84 358 VAL A N 1
ATOM 2594 C CA . VAL A 1 358 ? -5.320 -10.354 -54.442 1.00 50.54 358 VAL A CA 1
ATOM 2595 C C . VAL A 1 358 ? -5.540 -9.251 -55.476 1.00 54.88 358 VAL A C 1
ATOM 2596 O O . VAL A 1 358 ? -5.281 -9.437 -56.673 1.00 51.98 358 VAL A O 1
ATOM 2600 N N . LEU A 1 359 ? -6.024 -8.086 -55.037 1.00 57.68 359 LEU A N 1
ATOM 2601 C CA . LEU A 1 359 ? -6.306 -7.007 -55.981 1.00 56.86 359 LEU A CA 1
ATOM 2602 C C . LEU A 1 359 ? -5.015 -6.427 -56.558 1.00 62.90 359 LEU A C 1
ATOM 2603 O O . LEU A 1 359 ? -5.006 -5.928 -57.692 1.00 63.20 359 LEU A O 1
ATOM 2608 N N . LYS A 1 360 ? -3.911 -6.508 -55.813 1.00 61.07 360 LYS A N 1
ATOM 2609 C CA . LYS A 1 360 ? -2.617 -6.148 -56.381 1.00 62.40 360 LYS A CA 1
ATOM 2610 C C . LYS A 1 360 ? -2.172 -7.122 -57.470 1.00 62.12 360 LYS A C 1
ATOM 2611 O O . LYS A 1 360 ? -1.394 -6.747 -58.355 1.00 63.37 360 LYS A O 1
ATOM 2617 N N . ARG A 1 361 ? -2.648 -8.361 -57.424 1.00 58.91 361 ARG A N 1
ATOM 2618 C CA . ARG A 1 361 ? -2.238 -9.382 -58.374 1.00 57.87 361 ARG A CA 1
ATOM 2619 C C . ARG A 1 361 ? -3.176 -9.487 -59.562 1.00 52.33 361 ARG A C 1
ATOM 2620 O O . ARG A 1 361 ? -2.761 -9.947 -60.629 1.00 52.09 361 ARG A O 1
ATOM 2628 N N . ALA A 1 362 ? -4.430 -9.091 -59.391 1.00 56.96 362 ALA A N 1
ATOM 2629 C CA . ALA A 1 362 ? -5.483 -9.418 -60.339 1.00 53.14 362 ALA A CA 1
ATOM 2630 C C . ALA A 1 362 ? -6.595 -8.403 -60.174 1.00 49.66 362 ALA A C 1
ATOM 2631 O O . ALA A 1 362 ? -6.556 -7.548 -59.289 1.00 52.01 362 ALA A O 1
ATOM 2633 N N . ASP A 1 363 ? -7.580 -8.507 -61.052 1.00 46.80 363 ASP A N 1
ATOM 2634 C CA . ASP A 1 363 ? -8.789 -7.710 -60.985 1.00 49.12 363 ASP A CA 1
ATOM 2635 C C . ASP A 1 363 ? -9.891 -8.572 -60.386 1.00 46.22 363 ASP A C 1
ATOM 2636 O O . ASP A 1 363 ? -9.934 -9.785 -60.609 1.00 45.06 363 ASP A O 1
ATOM 2641 N N . ILE A 1 364 ? -10.795 -7.949 -59.636 1.00 44.50 364 ILE A N 1
ATOM 2642 C CA . ILE A 1 364 ? -11.978 -8.655 -59.145 1.00 44.17 364 ILE A CA 1
ATOM 2643 C C . ILE A 1 364 ? -13.233 -7.869 -59.512 1.00 42.74 364 ILE A C 1
ATOM 2644 O O . ILE A 1 364 ? -13.383 -6.702 -59.129 1.00 42.44 364 ILE A O 1
ATOM 2649 N N . TYR A 1 365 ? -14.129 -8.512 -60.248 1.00 41.96 365 TYR A N 1
ATOM 2650 C CA . TYR A 1 365 ? -15.463 -7.993 -60.496 1.00 42.85 365 TYR A CA 1
ATOM 2651 C C . TYR A 1 365 ? -16.394 -8.406 -59.367 1.00 42.72 365 TYR A C 1
ATOM 2652 O O . TYR A 1 365 ? -16.358 -9.549 -58.909 1.00 40.43 365 TYR A O 1
ATOM 2661 N N . LEU A 1 366 ? -17.247 -7.481 -58.941 1.00 43.57 366 LEU A N 1
ATOM 2662 C CA . LEU A 1 366 ? -18.250 -7.760 -57.923 1.00 38.45 366 LEU A CA 1
ATOM 2663 C C . LEU A 1 366 ? -19.629 -7.638 -58.557 1.00 39.89 366 LEU A C 1
ATOM 2664 O O . LEU A 1 366 ? -20.041 -6.548 -58.969 1.00 41.35 366 LEU A O 1
ATOM 2669 N N . ILE A 1 367 ? -20.333 -8.757 -58.639 1.00 37.66 367 ILE A N 1
ATOM 2670 C CA . ILE A 1 367 ? -21.746 -8.775 -58.985 1.00 43.43 367 ILE A CA 1
ATOM 2671 C C . ILE A 1 367 ? -22.510 -8.867 -57.671 1.00 39.04 367 ILE A C 1
ATOM 2672 O O . ILE A 1 367 ? -22.484 -9.902 -56.995 1.00 37.35 367 ILE A O 1
ATOM 2677 N N . SER A 1 368 ? -23.171 -7.778 -57.283 1.00 37.88 368 SER A N 1
ATOM 2678 C CA . SER A 1 368 ? -23.760 -7.703 -55.955 1.00 38.41 368 SER A CA 1
ATOM 2679 C C . SER A 1 368 ? -24.913 -6.707 -55.936 1.00 41.14 368 SER A C 1
ATOM 2680 O O . SER A 1 368 ? -25.245 -6.069 -56.941 1.00 37.09 368 SER A O 1
ATOM 2683 N N . SER A 1 369 ? -25.504 -6.562 -54.748 1.00 37.79 369 SER A N 1
ATOM 2684 C CA . SER A 1 369 ? -26.503 -5.534 -54.528 1.00 36.92 369 SER A CA 1
ATOM 2685 C C . SER A 1 369 ? -25.881 -4.153 -54.367 1.00 38.03 369 SER A C 1
ATOM 2686 O O . SER A 1 369 ? -26.618 -3.163 -54.377 1.00 40.78 369 SER A O 1
ATOM 2689 N N . PHE A 1 370 ? -24.557 -4.057 -54.232 1.00 36.95 370 PHE A N 1
ATOM 2690 C CA . PHE A 1 370 ? -23.916 -2.751 -54.143 1.00 37.17 370 PHE A CA 1
ATOM 2691 C C . PHE A 1 370 ? -24.021 -2.024 -55.479 1.00 46.09 370 PHE A C 1
ATOM 2692 O O . PHE A 1 370 ? -24.067 -2.647 -56.549 1.00 47.64 370 PHE A O 1
ATOM 2700 N N . ASP A 1 371 ? -24.024 -0.689 -55.416 1.00 43.60 371 ASP A N 1
ATOM 2701 C CA . ASP A 1 371 ? -24.044 0.105 -56.633 1.00 43.09 371 ASP A CA 1
ATOM 2702 C C . ASP A 1 371 ? -22.611 0.401 -57.070 1.00 44.62 371 ASP A C 1
ATOM 2703 O O . ASP A 1 371 ? -21.643 0.064 -56.379 1.00 43.12 371 ASP A O 1
ATOM 2708 N N . ARG A 1 372 ? -22.487 1.031 -58.246 1.00 50.06 372 ARG A N 1
ATOM 2709 C CA . ARG A 1 372 ? -21.179 1.183 -58.884 1.00 48.43 372 ARG A CA 1
ATOM 2710 C C . ARG A 1 372 ? -20.216 1.972 -58.004 1.00 43.33 372 ARG A C 1
ATOM 2711 O O . ARG A 1 372 ? -19.064 1.563 -57.811 1.00 45.26 372 ARG A O 1
ATOM 2719 N N . SER A 1 373 ? -20.670 3.100 -57.452 1.00 42.51 373 SER A N 1
ATOM 2720 C CA . SER A 1 373 ? -19.806 3.912 -56.594 1.00 43.75 373 SER A CA 1
ATOM 2721 C C . SER A 1 373 ? -19.188 3.081 -55.476 1.00 40.08 373 SER A C 1
ATOM 2722 O O . SER A 1 373 ? -17.965 3.064 -55.302 1.00 42.36 373 SER A O 1
ATOM 2725 N N . LEU A 1 374 ? -20.029 2.387 -54.702 1.00 40.09 374 LEU A N 1
ATOM 2726 C CA . LEU A 1 374 ? -19.520 1.610 -53.573 1.00 41.76 374 LEU A CA 1
ATOM 2727 C C . LEU A 1 374 ? -18.682 0.430 -54.048 1.00 39.29 374 LEU A C 1
ATOM 2728 O O . LEU A 1 374 ? -17.663 0.096 -53.435 1.00 33.29 374 LEU A O 1
ATOM 2733 N N . THR A 1 375 ? -19.101 -0.215 -55.138 1.00 41.95 375 THR A N 1
ATOM 2734 C CA . THR A 1 375 ? -18.355 -1.356 -55.656 1.00 41.18 375 THR A CA 1
ATOM 2735 C C . THR A 1 375 ? -16.941 -0.950 -56.050 1.00 40.29 375 THR A C 1
ATOM 2736 O O . THR A 1 375 ? -15.977 -1.679 -55.774 1.00 40.92 375 THR A O 1
ATOM 2740 N N . GLU A 1 376 ? -16.792 0.231 -56.648 1.00 40.79 376 GLU A N 1
ATOM 2741 C CA . GLU A 1 376 ? -15.470 0.711 -57.024 1.00 47.23 376 GLU A CA 1
ATOM 2742 C C . GLU A 1 376 ? -14.747 1.439 -55.906 1.00 42.13 376 GLU A C 1
ATOM 2743 O O . GLU A 1 376 ? -13.514 1.449 -55.908 1.00 41.99 376 GLU A O 1
ATOM 2749 N N . LYS A 1 377 ? -15.466 1.985 -54.920 1.00 42.32 377 LYS A N 1
ATOM 2750 C CA . LYS A 1 377 ? -14.787 2.458 -53.716 1.00 42.18 377 LYS A CA 1
ATOM 2751 C C . LYS A 1 377 ? -13.922 1.365 -53.102 1.00 43.00 377 LYS A C 1
ATOM 2752 O O . LYS A 1 377 ? -12.774 1.622 -52.722 1.00 46.68 377 LYS A O 1
ATOM 2758 N N . ILE A 1 378 ? -14.445 0.135 -52.997 1.00 43.24 378 ILE A N 1
ATOM 2759 C CA . ILE A 1 378 ? -13.743 -0.919 -52.262 1.00 44.36 378 ILE A CA 1
ATOM 2760 C C . ILE A 1 378 ? -12.806 -1.667 -53.205 1.00 41.71 378 ILE A C 1
ATOM 2761 O O . ILE A 1 378 ? -12.244 -2.704 -52.838 1.00 44.79 378 ILE A O 1
ATOM 2766 N N . PHE A 1 379 ? -12.665 -1.152 -54.428 1.00 41.97 379 PHE A N 1
ATOM 2767 C CA . PHE A 1 379 ? -11.620 -1.482 -55.401 1.00 45.40 379 PHE A CA 1
ATOM 2768 C C . PHE A 1 379 ? -11.951 -2.690 -56.273 1.00 49.79 379 PHE A C 1
ATOM 2769 O O . PHE A 1 379 ? -11.032 -3.331 -56.796 1.00 55.73 379 PHE A O 1
ATOM 2777 N N . PHE A 1 380 ? -13.230 -2.997 -56.481 1.00 44.94 380 PHE A N 1
ATOM 2778 C CA . PHE A 1 380 ? -13.683 -4.049 -57.379 1.00 44.75 380 PHE A CA 1
ATOM 2779 C C . PHE A 1 380 ? -14.121 -3.432 -58.704 1.00 48.05 380 PHE A C 1
ATOM 2780 O O . PHE A 1 380 ? -14.389 -2.236 -58.800 1.00 50.39 380 PHE A O 1
ATOM 2788 N N . LYS A 1 381 ? -14.182 -4.244 -59.743 1.00 50.57 381 LYS A N 1
ATOM 2789 C CA . LYS A 1 381 ? -14.822 -3.774 -60.963 1.00 50.40 381 LYS A CA 1
ATOM 2790 C C . LYS A 1 381 ? -16.306 -3.972 -60.814 1.00 47.97 381 LYS A C 1
ATOM 2791 O O . LYS A 1 381 ? -16.742 -4.929 -60.167 1.00 41.30 381 LYS A O 1
ATOM 2797 N N . TYR A 1 382 ? -17.074 -3.129 -61.493 1.00 49.62 382 TYR A N 1
ATOM 2798 C CA . TYR A 1 382 ? -18.518 -3.203 -61.460 1.00 42.51 382 TYR A CA 1
ATOM 2799 C C . TYR A 1 382 ? -19.071 -3.795 -62.751 1.00 43.67 382 TYR A C 1
ATOM 2800 O O . TYR A 1 382 ? -18.563 -3.545 -63.842 1.00 46.01 382 TYR A O 1
ATOM 2809 N N . ALA A 1 383 ? -20.136 -4.577 -62.610 1.00 43.49 383 ALA A N 1
ATOM 2810 C CA . ALA A 1 383 ? -20.883 -5.104 -63.737 1.00 45.16 383 ALA A CA 1
ATOM 2811 C C . ALA A 1 383 ? -22.267 -5.442 -63.223 1.00 45.34 383 ALA A C 1
ATOM 2812 O O . ALA A 1 383 ? -22.425 -5.833 -62.065 1.00 46.33 383 ALA A O 1
ATOM 2814 N N . LYS A 1 384 ? -23.273 -5.262 -64.074 1.00 46.95 384 LYS A N 1
ATOM 2815 C CA . LYS A 1 384 ? -24.629 -5.541 -63.627 1.00 42.78 384 LYS A CA 1
ATOM 2816 C C . LYS A 1 384 ? -24.923 -7.038 -63.586 1.00 50.92 384 LYS A C 1
ATOM 2817 O O . LYS A 1 384 ? -25.683 -7.490 -62.720 1.00 51.80 384 LYS A O 1
ATOM 2819 N N . THR A 1 385 ? -24.351 -7.821 -64.492 1.00 47.77 385 THR A N 1
ATOM 2820 C CA . THR A 1 385 ? -24.555 -9.260 -64.532 1.00 52.46 385 THR A CA 1
ATOM 2821 C C . THR A 1 385 ? -23.210 -9.965 -64.651 1.00 51.63 385 THR A C 1
ATOM 2822 O O . THR A 1 385 ? -22.197 -9.348 -64.974 1.00 51.02 385 THR A O 1
ATOM 2826 N N . PRO A 1 386 ? -23.184 -11.273 -64.370 1.00 51.33 386 PRO A N 1
ATOM 2827 C CA . PRO A 1 386 ? -21.958 -12.045 -64.641 1.00 51.85 386 PRO A CA 1
ATOM 2828 C C . PRO A 1 386 ? -21.545 -12.032 -66.102 1.00 52.14 386 PRO A C 1
ATOM 2829 O O . PRO A 1 386 ? -20.345 -11.990 -66.402 1.00 53.74 386 PRO A O 1
ATOM 2833 N N . GLN A 1 387 ? -22.509 -12.072 -67.024 1.00 55.81 387 GLN A N 1
ATOM 2834 C CA . GLN A 1 387 ? -22.171 -12.050 -68.444 1.00 59.56 387 GLN A CA 1
ATOM 2835 C C . GLN A 1 387 ? -21.418 -10.776 -68.805 1.00 57.82 387 GLN A C 1
ATOM 2836 O O . GLN A 1 387 ? -20.385 -10.820 -69.486 1.00 61.99 387 GLN A O 1
ATOM 2842 N N . ASP A 1 388 ? -21.894 -9.632 -68.309 1.00 55.46 388 ASP A N 1
ATOM 2843 C CA . ASP A 1 388 ? -21.315 -8.353 -68.703 1.00 56.60 388 ASP A CA 1
ATOM 2844 C C . ASP A 1 388 ? -19.861 -8.283 -68.259 1.00 52.90 388 ASP A C 1
ATOM 2845 O O . ASP A 1 388 ? -19.003 -7.738 -68.963 1.00 61.51 388 ASP A O 1
ATOM 2850 N N . ALA A 1 389 ? -19.575 -8.839 -67.076 1.00 55.13 389 ALA A N 1
ATOM 2851 C CA . ALA A 1 389 ? -18.217 -8.865 -66.537 1.00 55.67 389 ALA A CA 1
ATOM 2852 C C . ALA A 1 389 ? -17.335 -9.814 -67.329 1.00 53.17 389 ALA A C 1
ATOM 2853 O O . ALA A 1 389 ? -16.178 -9.505 -67.634 1.00 56.10 389 ALA A O 1
ATOM 2855 N N . LEU A 1 390 ? -17.860 -10.996 -67.640 1.00 56.34 390 LEU A N 1
ATOM 2856 C CA . LEU A 1 390 ? -17.087 -11.955 -68.415 1.00 59.19 390 LEU A CA 1
ATOM 2857 C C . LEU A 1 390 ? -16.813 -11.419 -69.819 1.00 61.17 390 LEU A C 1
ATOM 2858 O O . LEU A 1 390 ? -15.653 -11.290 -70.233 1.00 59.68 390 LEU A O 1
ATOM 2863 N N . ASP A 1 391 ? -17.882 -11.065 -70.552 1.00 59.94 391 ASP A N 1
ATOM 2864 C CA . ASP A 1 391 ? -17.728 -10.518 -71.898 1.00 59.28 391 ASP A CA 1
ATOM 2865 C C . ASP A 1 391 ? -16.745 -9.361 -71.938 1.00 64.40 391 ASP A C 1
ATOM 2866 O O . ASP A 1 391 ? -16.058 -9.164 -72.946 1.00 67.14 391 ASP A O 1
ATOM 2871 N N . GLU A 1 392 ? -16.647 -8.592 -70.855 1.00 62.66 392 GLU A N 1
ATOM 2872 C CA . GLU A 1 392 ? -15.695 -7.494 -70.864 1.00 62.40 392 GLU A CA 1
ATOM 2873 C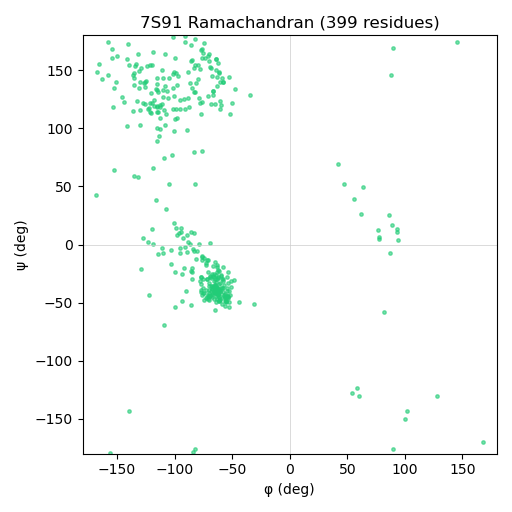 C . GLU A 1 392 ? -14.266 -7.996 -70.726 1.00 66.82 392 GLU A C 1
ATOM 2874 O O . GLU A 1 392 ? -13.384 -7.577 -71.482 1.00 73.54 392 GLU A O 1
ATOM 2880 N N . ALA A 1 393 ? -14.012 -8.894 -69.769 1.00 69.58 393 ALA A N 1
ATOM 2881 C CA . ALA A 1 393 ? -12.641 -9.315 -69.480 1.00 71.29 393 ALA A CA 1
ATOM 2882 C C . ALA A 1 393 ? -12.153 -10.443 -70.380 1.00 67.71 393 ALA A C 1
ATOM 2883 O O . ALA A 1 393 ? -10.939 -10.599 -70.555 1.00 65.35 393 ALA A O 1
ATOM 2885 N N . ILE A 1 394 ? -13.069 -11.234 -70.944 1.00 62.55 394 ILE A N 1
ATOM 2886 C CA . ILE A 1 394 ? -12.689 -12.204 -71.962 1.00 69.35 394 ILE A CA 1
ATOM 2887 C C . ILE A 1 394 ? -11.944 -11.503 -73.096 1.00 72.20 394 ILE A C 1
ATOM 2888 O O . ILE A 1 394 ? -11.074 -12.098 -73.745 1.00 66.33 394 ILE A O 1
ATOM 2893 N N . LYS A 1 395 ? -12.240 -10.213 -73.316 1.00 73.22 395 LYS A N 1
ATOM 2894 C CA . LYS A 1 395 ? -11.568 -9.435 -74.350 1.00 70.86 395 LYS A CA 1
ATOM 2895 C C . LYS A 1 395 ? -10.127 -9.124 -73.977 1.00 71.27 395 LYS A C 1
ATOM 2896 O O . LYS A 1 395 ? -9.280 -8.984 -74.865 1.00 79.45 395 LYS A O 1
ATOM 2902 N N . LYS A 1 396 ? -9.826 -9.013 -72.686 1.00 68.37 396 LYS A N 1
ATOM 2903 C CA . LYS A 1 396 ? -8.498 -8.598 -72.255 1.00 68.08 396 LYS A CA 1
ATOM 2904 C C . LYS A 1 396 ? -7.485 -9.744 -72.214 1.00 68.25 396 LYS A C 1
ATOM 2905 O O . LYS A 1 396 ? -6.381 -9.536 -71.699 1.00 63.65 396 LYS A O 1
ATOM 2907 N N . TYR A 1 397 ? -7.819 -10.924 -72.746 1.00 72.39 397 TYR A N 1
ATOM 2908 C CA . TYR A 1 397 ? -6.967 -12.107 -72.639 1.00 70.07 397 TYR A CA 1
ATOM 2909 C C . TYR A 1 397 ? -6.991 -12.895 -73.944 1.00 69.43 397 TYR A C 1
ATOM 2910 O O . TYR A 1 397 ? -7.922 -12.785 -74.745 1.00 71.72 397 TYR A O 1
ATOM 2919 N N . HIS A 1 398 ? -5.961 -13.733 -74.128 1.00 75.52 398 HIS A N 1
ATOM 2920 C CA . HIS A 1 398 ? -5.690 -14.427 -75.387 1.00 75.96 398 HIS A CA 1
ATOM 2921 C C . HIS A 1 398 ? -5.911 -15.924 -75.209 1.00 74.73 398 HIS A C 1
ATOM 2922 O O . HIS A 1 398 ? -5.099 -16.604 -74.574 1.00 67.02 398 HIS A O 1
ATOM 2924 N N . ASP A 1 399 ? -6.994 -16.442 -75.819 1.00 78.20 399 ASP A N 1
ATOM 2925 C CA . ASP A 1 399 ? -7.465 -17.820 -75.643 1.00 78.19 399 ASP A CA 1
ATOM 2926 C C . ASP A 1 399 ? -7.371 -18.184 -74.166 1.00 77.16 399 ASP A C 1
ATOM 2927 O O . ASP A 1 399 ? -6.522 -19.002 -73.781 1.00 72.92 399 ASP A O 1
ATOM 2929 N N . PRO A 1 400 ? -8.204 -17.590 -73.314 1.00 77.41 400 PRO A N 1
ATOM 2930 C CA . PRO A 1 400 ? -7.986 -17.695 -71.870 1.00 69.71 400 PRO A CA 1
ATOM 2931 C C . PRO A 1 400 ? -8.475 -19.019 -71.320 1.00 64.22 400 PRO A C 1
ATOM 2932 O O . PRO A 1 400 ? -9.369 -19.658 -71.869 1.00 66.29 400 PRO A O 1
ATOM 2936 N N . LYS A 1 401 ? -7.883 -19.427 -70.210 1.00 66.03 401 LYS A N 1
ATOM 2937 C CA . LYS A 1 401 ? -8.449 -20.506 -69.416 1.00 62.28 401 LYS A CA 1
ATOM 2938 C C . LYS A 1 401 ? -9.423 -19.877 -68.425 1.00 56.58 401 LYS A C 1
ATOM 2939 O O . LYS A 1 401 ? -9.056 -18.950 -67.689 1.00 52.17 401 LYS A O 1
ATOM 2941 N N . ILE A 1 402 ? -10.663 -20.363 -68.427 1.00 52.68 402 ILE A N 1
ATOM 2942 C CA . ILE A 1 402 ? -11.736 -19.847 -67.585 1.00 53.97 402 ILE A CA 1
ATOM 2943 C C . ILE A 1 402 ? -12.151 -20.937 -66.604 1.00 52.81 402 ILE A C 1
ATOM 2944 O O . ILE A 1 402 ? -12.636 -21.998 -67.010 1.00 54.54 402 ILE A O 1
ATOM 2949 N N . LEU A 1 403 ? -12.001 -20.667 -65.316 1.00 48.91 403 LEU A N 1
ATOM 2950 C CA . LEU A 1 403 ? -12.452 -21.573 -64.268 1.00 47.55 403 LEU A CA 1
ATOM 2951 C C . LEU A 1 403 ? -13.774 -21.077 -63.692 1.00 47.54 403 LEU A C 1
ATOM 2952 O O . LEU A 1 403 ? -13.917 -19.884 -63.409 1.00 46.72 403 LEU A O 1
ATOM 2957 N N . VAL A 1 404 ? -14.731 -21.987 -63.509 1.00 42.62 404 VAL A N 1
ATOM 2958 C CA . VAL A 1 404 ? -16.044 -21.652 -62.962 1.00 43.98 404 VAL A CA 1
ATOM 2959 C C . VAL A 1 404 ? -16.246 -22.409 -61.651 1.00 47.22 404 VAL A C 1
ATOM 2960 O O . VAL A 1 404 ? -16.261 -23.650 -61.637 1.00 44.67 404 VAL A O 1
ATOM 2964 N N . LEU A 1 405 ? -16.433 -21.661 -60.556 1.00 39.50 405 LEU A N 1
ATOM 2965 C CA . LEU A 1 405 ? -16.737 -22.221 -59.243 1.00 39.51 405 LEU A CA 1
ATOM 2966 C C . LEU A 1 405 ? -18.149 -21.832 -58.813 1.00 41.09 405 LEU A C 1
ATOM 2967 O O . LEU A 1 405 ? -18.350 -20.769 -58.198 1.00 38.92 405 LEU A O 1
ATOM 2972 N N . PRO A 1 406 ? -19.155 -22.668 -59.079 1.00 36.94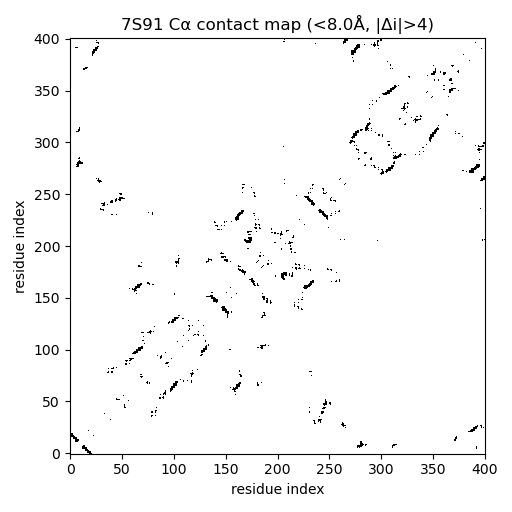 406 PRO A N 1
ATOM 2973 C CA . PRO A 1 406 ? -20.523 -22.346 -58.643 1.00 35.58 406 PRO A CA 1
ATOM 2974 C C . PRO A 1 406 ? -20.749 -22.528 -57.147 1.00 38.98 406 PRO A C 1
ATOM 2975 O O . PRO A 1 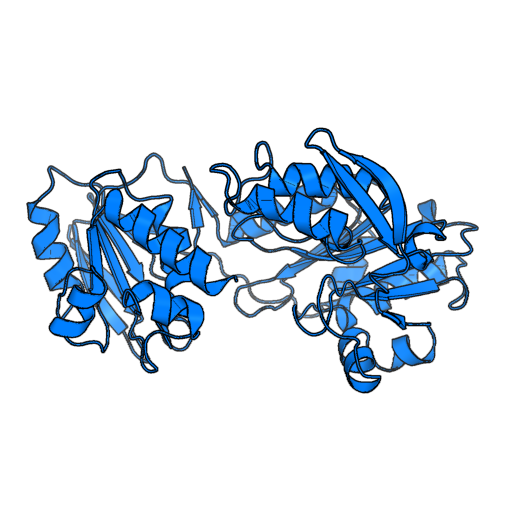406 ? -21.792 -22.083 -56.639 1.00 32.56 406 PRO A O 1
ATOM 2979 N N . TYR A 1 407 ? -19.820 -23.164 -56.424 1.00 37.06 407 TYR A N 1
ATOM 2980 C CA . TYR A 1 407 ? -19.924 -23.282 -54.971 1.00 32.82 407 TYR A CA 1
ATOM 2981 C C . TYR A 1 407 ? -18.555 -22.964 -54.377 1.00 33.67 407 TYR A C 1
ATOM 2982 O O . TYR A 1 407 ? -17.935 -23.760 -53.675 1.00 32.93 407 TYR A O 1
ATOM 2991 N N . ALA A 1 408 ? -18.096 -21.745 -54.667 1.00 27.91 408 ALA A N 1
ATOM 2992 C CA . ALA A 1 408 ? -16.766 -21.316 -54.285 1.00 31.35 408 ALA A CA 1
ATOM 2993 C C . ALA A 1 408 ? -16.580 -21.295 -52.773 1.00 36.46 408 ALA A C 1
ATOM 2994 O O . ALA A 1 408 ? -15.457 -21.491 -52.301 1.00 31.01 408 ALA A O 1
ATOM 2996 N N . ASN A 1 409 ? -17.649 -21.075 -51.991 1.00 36.84 409 ASN A N 1
ATOM 2997 C CA . ASN A 1 409 ? -17.457 -21.008 -50.539 1.00 38.81 409 ASN A CA 1
ATOM 2998 C C . ASN A 1 409 ? -16.973 -22.340 -49.968 1.00 35.86 409 ASN A C 1
ATOM 2999 O O . ASN A 1 409 ? -16.277 -22.366 -48.943 1.00 35.89 409 ASN A O 1
ATOM 3004 N N . SER A 1 410 ? -17.276 -23.448 -50.633 1.00 34.23 410 SER A N 1
ATOM 3005 C CA . SER A 1 410 ? -16.850 -24.752 -50.145 1.00 33.15 410 SER A CA 1
ATOM 3006 C C . SER A 1 410 ? -15.923 -25.510 -51.086 1.00 31.06 410 SER A C 1
ATOM 3007 O O . SER A 1 410 ? -15.514 -26.628 -50.751 1.00 32.89 410 SER A O 1
ATOM 3010 N N . THR A 1 411 ? -15.576 -24.949 -52.240 1.00 31.49 411 THR A N 1
ATOM 3011 C CA . THR A 1 411 ? -14.826 -25.650 -53.278 1.00 30.96 411 THR A CA 1
ATOM 3012 C C . THR A 1 411 ? -13.436 -25.034 -53.375 1.00 35.92 411 THR A C 1
ATOM 3013 O O . THR A 1 411 ? -13.303 -23.830 -53.624 1.00 35.71 411 THR A O 1
ATOM 3017 N N . LEU A 1 412 ? -12.403 -25.849 -53.158 1.00 36.41 412 LEU A N 1
ATOM 3018 C CA . LEU A 1 412 ? -11.033 -25.341 -53.193 1.00 35.15 412 LEU A CA 1
ATOM 3019 C C . LEU A 1 412 ? -10.335 -25.852 -54.444 1.00 40.31 412 LEU A C 1
ATOM 3020 O O . LEU A 1 412 ? -9.950 -27.035 -54.508 1.00 37.91 412 LEU A O 1
ATOM 3025 N N . PRO A 1 413 ? -10.180 -25.021 -55.472 1.00 39.76 413 PRO A N 1
ATOM 3026 C CA . PRO A 1 413 ? -9.258 -25.363 -56.554 1.00 36.56 413 PRO A CA 1
ATOM 3027 C C . PRO A 1 413 ? -7.843 -25.336 -56.021 1.00 43.30 413 PRO A C 1
ATOM 3028 O O . PRO A 1 413 ? -7.489 -24.519 -55.167 1.00 42.67 413 PRO A O 1
ATOM 3032 N N . TYR A 1 414 ? -7.029 -26.244 -56.546 1.00 45.62 414 TYR A N 1
ATOM 3033 C CA . TYR A 1 414 ? -5.712 -26.513 -55.988 1.00 46.63 414 TYR A CA 1
ATOM 3034 C C . TYR A 1 414 ? -4.762 -26.853 -57.126 1.00 47.94 414 TYR A C 1
ATOM 3035 O O . TYR A 1 414 ? -5.061 -27.720 -57.951 1.00 48.31 414 TYR A O 1
ATOM 3044 N N . VAL A 1 415 ? -3.644 -26.147 -57.183 1.00 48.58 415 VAL A N 1
ATOM 3045 C CA . VAL A 1 415 ? -2.592 -26.418 -58.156 1.00 52.14 415 VAL A CA 1
ATOM 3046 C C . VAL A 1 415 ? -1.525 -27.384 -57.646 1.00 48.00 415 VAL A C 1
ATOM 3047 O O . VAL A 1 415 ? -1.072 -27.286 -56.505 1.00 49.54 415 VAL A O 1
#

Nearest PDB structures (foldseek):
  7s91-assembly1_A  TM=1.003E+00  e=7.051E-91  Thermoanaerobacterium thermosaccharolyticum DSM 571
  6d6z-assembly1_A  TM=9.934E-01  e=2.184E-81  Thermoanaerobacterium thermosaccharolyticum DSM 571
  2yjg-assembly1_B  TM=8.160E-01  e=3.156E-39  Thermoanaerobacterium thermosaccharolyticum DSM 571
  8ezi-assembly1_B  TM=7.115E-01  e=4.541E-41  Lactiplantibacillus plantarum WCFS1
  6c1w-assembly3_C  TM=7.248E-01  e=2.631E-38  Lactiplantibacillus plantarum WCFS1

Solvent-accessible surface area: 16752 Å² total; per-residue (Å²): 59,164,75,127,12,70,0,91,45,3,136,42,66,36,82,2,129,2,37,73,133,49,16,74,33,22,107,26,65,66,42,108,18,47,174,84,40,78,50,20,0,55,106,1,6,85,96,25,31,45,71,41,41,2,42,101,46,0,80,56,60,146,44,0,0,0,0,4,22,0,65,74,91,106,12,16,0,83,31,0,0,24,6,0,0,82,36,0,64,174,28,62,5,62,37,120,15,0,38,0,0,0,4,5,6,128,74,154,120,15,75,85,104,32,29,66,87,7,0,23,115,72,3,47,114,84,3,102,12,41,9,2,50,49,136,49,29,30,119,45,12,66,6,187,103,42,2,31,0,38,2,8,102,44,0,112,82,18,57,9,10,0,0,0,4,23,0,36,42,44,66,23,0,0,3,20,6,0,2,38,21,0,0,28,7,0,0,9,96,64,0,14,67,100,4,93,58,36,13,136,44,106,16,3,39,6,5,57,22,114,44,0,23,17,0,56,0,0,11,44,0,0,112,55,11,172,13,37,0,0,0,0,0,0,2,6,37,144,116,85,10,9,50,1,2,0,0,28,8,37,123,0,0,60,74,0,4,146,53,0,31,109,0,12,35,50,90,18,132,113,95,8,40,0,0,1,0,0,1,5,4,80,74,83,0,28,22,0,36,58,0,3,80,0,2,12,15,0,17,56,0,0,23,80,47,2,5,0,0,0,0,0,22,0,113,116,23,24,30,70,140,89,0,19,37,140,14,36,128,67,152,118,52,4,10,20,21,0,41,37,1,54,54,5,36,176,82,8,61,1,8,0,6,17,68,18,92,124,88,58,0,73,113,0,134,4,83,59,10,71,59,2,47,71,0,1,58,91,6,49,162,79,58,98,98,8,37,3,4,0,0,3,67,0,30,25,0,1,0,46,107

Secondary structure (DSSP, 8-state):
-EEEEEEEETTEEEEEEEEGGGEEE-----PPPPS-HHHHHHHHHHS-BSS--HHHH-TT-S-EEEEEE-SSS---HHHHHHHHHHHHHHTT--GGGEEEEEE-TTSPPPPHHHHHHHH-HHHHHHSEEEE--TTSEEEEEE-TT--EEEEEHHHHT-SEEEEEEEE-EETTTEE--GGGGTTTTTB-HHHHHHHHGGGGSTT--TT--TT-HHHHHHHHHHHHTT--EEEEEEE-TTS-EEEEEEE-TTHHHHHHHHHHHHHHEEE-SS-EEEEEEE--STTTTSSHHHHHHHHHHHTTSEEEEEEEEEE---TT-S-SHHHHHHHTT---HHHHHHHHHHHHHHHSEEEEESSS-HHHHHHTT-EE-SSHHHHHHHHGGGSSS--EEEETTTTT-EEE-

Organism: Thermoanaerobacterium thermosaccharolyticum (strain ATCC 7956 / DSM 571 / NCIMB 9385 / NCA 3814 / NCTC 13789 / WDCM 00135 / 2032) (NCBI:txid580327)

Sequence (401 aa):
GYKEISLKYGKGAVDVKIDENMCTVLYPEDLPGVEDPMAEVSRSLKDPIGKAPLSDLVKGKKDVVILASDITRPSPSHILIPPITDELNRAGISDDSIKIVFGLGYHRKHTDDEKKTLVGEEVFNRIKCIDHDIDDCVYVGTTKRGTPVEVFREVYNADFIIATGNLELHYKAGYSGGHKALLPGVCSKNTIEKNHALMFSEGAMPGKIDGNPMREDIEEGGKLARVDFIVNAVLNSHKEIVKVVSGDPIKAHREGAKYIDKMYKRVIPEKADIVVASCGGYPKDINLYQAQKGLDNAQYSVKDGGTIILVAECREGLGEKLFSDWMVNSSRLGAHKAAVICEVLKRADIYLISSFDRSLTEKIFFKYAKTPQDALDEAIKKYHDPKILVLPYANSTLPYV

Foldseek 3Di:
DKDWDWFAFAAGTDIAIHDPVQEDEDDFQQDDFDPQLLVLLLVQQCVAFPADHPLPVCQPWQAEEEFFEFLVAQWQLLSNVVSVVVSCVVSPYALNSYEYEYQQQVHDDDDLVRVCVRHNPVNVVSHHYYYQDQVAWDFLDADPQGQTWTFHVSLLPGPAYEYEGAWAWDAFLQTDAQLVSGVPRRTHPSNNVSLVVLSVDPLGGHNGHVSRSSNVRSNRSSVSSPHFKYWYFYAGPVRHGRHIHMGDSPRSSVVSSVVNCNRAEDEDPAQWAEEEWEQQYPPCLLAQLSLLLLVSLNLQRHAQAHEYEYRGARVPYHDDDCLVCCLLVNCDVSNVSNVVVVVSVNRYAYEYAYNDDQVVCPSSPHHYDPGPHRVCVVCVVVDDSTRYYYYSNSNRHHYHD

Radius of gyration: 22.59 Å; Cα contacts (8 Å, |Δi|>4): 968; chains: 1; bounding box: 44×59×66 Å

B-factor: mean 41.57, std 10.81, range [19.66, 83.52]